Protein AF-A0A931CNX4-F1 (afdb_monomer_lite)

pLDDT: mean 87.3, std 10.04, range [37.25, 98.75]

Foldseek 3Di:
DQKAAEDALVVAADPLLVVVVVRHQAYEYEAEEDQDGGGPRCVRVAVVNVVNNRQYAYEYEYQLLRDALLNSLVSCCVRRQAADLPLRYAHYAYEQECDPPNVCDQLSPDALVSVVNRPCNNQVNNCVRHLARHAYEYEAVSCCHNNVLALPPQVGHAYEYEDEPDDLVGGDDTNPRPDHQKYQHDCVVHTMMDGPDDSVVVSQNRNDSPRDPLWEQEAEPPGPWTWTDADQATATAPDPVSVVLLCLLDPYYYDHPVSNVRGHYAYHADQWAAEPVGWIFGRAPLETATEPDVQSCQLLPNPRPPRHHYHYPSSNVSGHYFYHDDQWEAEPPRWIWGGGRQAIATEFALVLCVVVVHDRDYGYGYPVSCPPTHYDAHRYDAQAWEAAQPPRFIWGHHPQETAGEPPLLCVQAPLNVVHHYDYDHPVNVVNTHYDYHDQQWEAEQVNPWIWRHARQATETEPDDDPLVFDYHYHYPVSNVSGHHDYHDYPQAWEDEPPDPWIWGRDSLETATDDDDLLQCVVANPDHDDYHYHYVSNVVRGDYAAHQDQALAWEDEPPDPWIWGHFRRAATATEPDCVLCVQLVHDDHDYDHPRNCVRHHYDPHHAFQWEQAPNWTWHDDPLAIATEDPQAVVLVLRDYHYGDNSNCVVSVNDPDPHHYDDFFEWEDEPVDPWIWGRPPQATATEDDQVSQCVSRVNDNDHHYTYGHPVSNVPGHHDYHD

Structure (mmCIF, N/CA/C/O backbone):
data_AF-A0A931CNX4-F1
#
_entry.id   AF-A0A931CNX4-F1
#
loop_
_atom_site.group_PDB
_atom_site.id
_atom_site.type_symbol
_atom_site.label_atom_id
_atom_site.label_alt_id
_atom_site.label_comp_id
_atom_site.label_asym_id
_atom_site.label_entity_id
_atom_site.label_seq_id
_atom_site.pdbx_PDB_ins_code
_atom_site.Cartn_x
_atom_site.Cartn_y
_atom_site.Cartn_z
_atom_site.occupancy
_atom_site.B_iso_or_equiv
_atom_site.auth_seq_id
_atom_site.auth_comp_id
_atom_site.auth_asym_id
_atom_site.auth_atom_id
_atom_site.pdbx_PDB_model_num
ATOM 1 N N . MET A 1 1 ? 31.590 -15.808 -38.204 1.00 80.25 1 MET A N 1
ATOM 2 C CA . MET A 1 1 ? 32.535 -14.736 -38.578 1.00 80.25 1 MET A CA 1
ATOM 3 C C . MET A 1 1 ? 33.169 -15.108 -39.912 1.00 80.25 1 MET A C 1
ATOM 5 O O . MET A 1 1 ? 33.437 -16.293 -40.090 1.00 80.25 1 MET A O 1
ATOM 9 N N . PRO A 1 2 ? 33.328 -14.181 -40.875 1.00 88.81 2 PRO A N 1
ATOM 10 C CA . PRO A 1 2 ? 34.089 -14.440 -42.093 1.00 88.81 2 PRO A CA 1
ATOM 11 C C . PRO A 1 2 ? 35.488 -14.937 -41.739 1.00 88.81 2 PRO A C 1
ATOM 13 O O . PRO A 1 2 ? 36.139 -14.332 -40.889 1.00 88.81 2 PRO A O 1
ATOM 16 N N . MET A 1 3 ? 35.922 -16.019 -42.380 1.00 96.06 3 MET A N 1
ATOM 17 C CA . MET A 1 3 ? 37.286 -16.529 -42.255 1.00 96.06 3 MET A CA 1
ATOM 18 C C . MET A 1 3 ? 38.186 -15.863 -43.291 1.00 96.06 3 MET A C 1
ATOM 20 O O . MET A 1 3 ? 37.745 -15.545 -44.402 1.00 96.06 3 MET A O 1
ATOM 24 N N . GLY A 1 4 ? 39.444 -15.673 -42.932 1.00 97.31 4 GLY A N 1
ATOM 25 C CA . GLY A 1 4 ? 40.472 -15.137 -43.800 1.00 97.31 4 GLY A CA 1
ATOM 26 C C . GLY A 1 4 ? 41.821 -15.776 -43.538 1.00 97.31 4 GLY A C 1
ATOM 27 O O . GLY A 1 4 ? 41.977 -16.554 -42.602 1.00 97.31 4 GLY A O 1
ATOM 28 N N . ILE A 1 5 ? 42.785 -15.436 -44.378 1.00 98.06 5 ILE A N 1
ATOM 29 C CA . ILE A 1 5 ? 44.182 -15.851 -44.237 1.00 98.06 5 ILE A CA 1
ATOM 30 C C . ILE A 1 5 ? 45.084 -14.642 -44.437 1.00 98.06 5 ILE A C 1
ATOM 32 O O . ILE A 1 5 ? 44.672 -13.664 -45.062 1.00 98.06 5 ILE A O 1
ATOM 36 N N . ASP A 1 6 ? 46.307 -14.708 -43.947 1.00 98.06 6 ASP A N 1
ATOM 37 C CA . ASP A 1 6 ? 47.346 -13.776 -44.357 1.00 98.06 6 ASP A CA 1
ATOM 38 C C . ASP A 1 6 ? 48.560 -14.524 -44.901 1.00 98.06 6 ASP A C 1
ATOM 40 O O . ASP A 1 6 ? 48.819 -15.671 -44.543 1.00 98.06 6 ASP A O 1
ATOM 44 N N . VAL A 1 7 ? 49.194 -13.939 -45.917 1.00 97.62 7 VAL A N 1
ATOM 45 C CA . VAL A 1 7 ? 50.247 -14.598 -46.695 1.00 97.62 7 VAL A CA 1
ATOM 46 C C . VAL A 1 7 ? 51.373 -13.634 -47.030 1.00 97.62 7 VAL A C 1
ATOM 48 O O . VAL A 1 7 ? 51.188 -12.422 -47.157 1.00 97.62 7 VAL A O 1
ATOM 51 N N . SER A 1 8 ? 52.554 -14.200 -47.228 1.00 95.94 8 SER A N 1
ATOM 52 C CA . SER A 1 8 ? 53.784 -13.487 -47.548 1.00 95.94 8 SER A CA 1
ATOM 53 C C . SER A 1 8 ? 54.616 -14.279 -48.559 1.00 95.94 8 SER A C 1
ATOM 55 O O . SER A 1 8 ? 54.159 -15.286 -49.107 1.00 95.94 8 SER A O 1
ATOM 57 N N . GLY A 1 9 ? 55.869 -13.872 -48.778 1.00 94.06 9 GLY A N 1
ATOM 58 C CA . GLY A 1 9 ? 56.811 -14.634 -49.600 1.00 94.06 9 GLY A CA 1
ATOM 59 C C . GLY A 1 9 ? 57.041 -16.074 -49.116 1.00 94.06 9 GLY A C 1
ATOM 60 O O . GLY A 1 9 ? 57.393 -16.926 -49.926 1.00 94.06 9 GLY A O 1
ATOM 61 N N . TRP A 1 10 ? 56.769 -16.381 -47.841 1.00 92.94 10 TRP A N 1
ATOM 62 C CA . TRP A 1 10 ? 56.906 -17.732 -47.281 1.00 92.94 10 TRP A CA 1
ATOM 63 C C . TRP A 1 10 ? 55.969 -18.764 -47.915 1.00 92.94 10 TRP A C 1
ATOM 65 O O . TRP A 1 10 ? 56.317 -19.939 -47.994 1.00 92.94 10 TRP A O 1
ATOM 75 N N . GLN A 1 11 ? 54.793 -18.342 -48.381 1.00 95.38 11 GLN A N 1
ATOM 76 C CA . GLN A 1 11 ? 53.801 -19.239 -48.979 1.00 95.38 11 GLN A CA 1
ATOM 77 C C . GLN A 1 11 ? 53.980 -19.406 -50.497 1.00 95.38 11 GLN A C 1
ATOM 79 O O . GLN A 1 11 ? 53.352 -20.284 -51.088 1.00 95.38 11 GLN A O 1
ATOM 84 N N . GLY A 1 12 ? 54.812 -18.581 -51.143 1.00 96.06 12 GLY A N 1
ATOM 85 C CA . GLY A 1 12 ? 54.943 -18.555 -52.600 1.00 96.06 12 GLY A CA 1
ATOM 86 C C . GLY A 1 12 ? 53.605 -18.299 -53.312 1.00 96.06 12 GLY A C 1
ATOM 87 O O . GLY A 1 12 ? 52.761 -17.535 -52.841 1.00 96.06 12 GLY A O 1
ATOM 88 N N . ASN A 1 13 ? 53.384 -18.946 -54.460 1.00 96.12 13 ASN A N 1
ATOM 89 C CA . ASN A 1 13 ? 52.112 -18.840 -55.183 1.00 96.12 13 ASN A CA 1
ATOM 90 C C . ASN A 1 13 ? 50.976 -19.567 -54.447 1.00 96.12 13 ASN A C 1
ATOM 92 O O . ASN A 1 13 ? 51.075 -20.755 -54.146 1.00 96.12 13 ASN A O 1
ATOM 96 N N . VAL A 1 14 ? 49.845 -18.883 -54.252 1.00 97.12 14 VAL A N 1
ATOM 97 C CA . VAL A 1 14 ? 48.689 -19.422 -53.516 1.00 97.12 14 VAL A CA 1
ATOM 98 C C . VAL A 1 14 ? 47.604 -19.917 -54.475 1.00 97.12 14 VAL A C 1
ATOM 100 O O . VAL A 1 14 ? 47.209 -19.215 -55.411 1.00 97.12 14 VAL A O 1
ATOM 103 N N . ASN A 1 15 ? 47.060 -21.113 -54.222 1.00 97.06 15 ASN A N 1
ATOM 104 C CA . ASN A 1 15 ? 45.879 -21.620 -54.925 1.00 97.06 15 ASN A CA 1
ATOM 105 C C . ASN A 1 15 ? 44.595 -20.971 -54.373 1.00 97.06 15 ASN A C 1
ATOM 107 O O . ASN A 1 15 ? 43.908 -21.521 -53.510 1.00 97.06 15 ASN A O 1
ATOM 111 N N . TRP A 1 16 ? 44.269 -19.783 -54.880 1.00 97.75 16 TRP A N 1
ATOM 112 C CA . TRP A 1 16 ? 43.148 -18.978 -54.391 1.00 97.75 16 TRP A CA 1
ATOM 113 C C . TRP A 1 16 ? 41.772 -19.609 -54.603 1.00 97.75 16 TRP A C 1
ATOM 115 O O . TRP A 1 16 ? 40.889 -19.431 -53.765 1.00 97.75 16 TRP A O 1
ATOM 125 N N . ALA A 1 17 ? 41.583 -20.386 -55.672 1.00 96.69 17 ALA A N 1
ATOM 126 C CA . ALA A 1 17 ? 40.330 -21.102 -55.903 1.00 96.69 17 ALA A CA 1
ATOM 127 C C . ALA A 1 17 ? 40.076 -22.140 -54.799 1.00 96.69 17 ALA A C 1
ATOM 129 O O . ALA A 1 17 ? 38.977 -22.195 -54.245 1.00 96.69 17 ALA A O 1
ATOM 130 N N . ALA A 1 18 ? 41.109 -22.899 -54.415 1.00 96.88 18 ALA A N 1
ATOM 131 C CA . ALA A 1 18 ? 41.024 -23.827 -53.291 1.00 96.88 18 ALA A CA 1
ATOM 132 C C . ALA A 1 18 ? 40.719 -23.092 -51.975 1.00 96.88 18 ALA A C 1
ATOM 134 O O . ALA A 1 18 ? 39.805 -23.488 -51.255 1.00 96.88 18 ALA A O 1
ATOM 135 N N . GLN A 1 19 ? 41.396 -21.971 -51.699 1.00 97.19 19 GLN A N 1
ATOM 136 C CA . GLN A 1 19 ? 41.137 -21.168 -50.495 1.00 97.19 19 GLN A CA 1
ATOM 137 C C . GLN A 1 19 ? 39.696 -20.636 -50.448 1.00 97.19 19 GLN A C 1
ATOM 139 O O . GLN A 1 19 ? 39.004 -20.750 -49.433 1.00 97.19 19 GLN A O 1
ATOM 144 N N . ARG A 1 20 ? 39.187 -20.112 -51.570 1.00 95.38 20 ARG A N 1
ATOM 145 C CA . ARG A 1 20 ? 37.810 -19.610 -51.667 1.00 95.38 20 ARG A CA 1
ATOM 146 C C . ARG A 1 20 ? 36.776 -20.707 -51.408 1.00 95.38 20 ARG A C 1
ATOM 148 O O . ARG A 1 20 ? 35.768 -20.441 -50.732 1.00 95.38 20 ARG A O 1
ATOM 155 N N . ASN A 1 21 ? 37.030 -21.906 -51.934 1.00 95.38 21 ASN A N 1
ATOM 156 C CA . ASN A 1 21 ? 36.203 -23.098 -51.738 1.00 95.38 21 ASN A CA 1
ATOM 157 C C . ASN A 1 21 ? 36.249 -23.585 -50.284 1.00 95.38 21 ASN A C 1
ATOM 159 O O . ASN A 1 21 ? 35.210 -23.945 -49.738 1.00 95.38 21 ASN A O 1
ATOM 163 N N . ASN A 1 22 ? 37.399 -23.457 -49.620 1.00 94.06 22 ASN A N 1
ATOM 164 C CA . ASN A 1 22 ? 37.583 -23.770 -48.199 1.00 94.06 22 ASN A CA 1
ATOM 165 C C . ASN A 1 22 ? 36.988 -22.720 -47.242 1.00 94.06 22 ASN A C 1
ATOM 167 O O . ASN A 1 22 ? 37.183 -22.789 -46.033 1.00 94.06 22 ASN A O 1
ATOM 171 N N . GLY A 1 23 ? 36.233 -21.743 -47.753 1.00 94.50 23 GLY A N 1
ATOM 172 C CA . GLY A 1 23 ? 35.509 -20.794 -46.908 1.00 94.50 23 GLY A CA 1
ATOM 173 C C . GLY A 1 23 ? 36.230 -19.471 -46.651 1.00 94.50 23 GLY A C 1
ATOM 174 O O . GLY A 1 23 ? 35.643 -18.609 -45.999 1.00 94.50 23 GLY A O 1
ATOM 175 N N . VAL A 1 24 ? 37.420 -19.246 -47.221 1.00 97.38 24 VAL A N 1
ATOM 176 C CA . VAL A 1 24 ? 38.130 -17.959 -47.124 1.00 97.38 24 VAL A CA 1
ATOM 177 C C . VAL A 1 24 ? 37.318 -16.855 -47.807 1.00 97.38 24 VAL A C 1
ATOM 179 O O . VAL A 1 24 ? 36.762 -17.032 -48.898 1.00 97.38 24 VAL A O 1
ATOM 182 N N . ARG A 1 25 ? 37.182 -15.715 -47.129 1.00 96.81 25 ARG A N 1
ATOM 183 C CA . ARG A 1 25 ? 36.388 -14.552 -47.556 1.00 96.81 25 ARG A CA 1
ATOM 184 C C . ARG A 1 25 ? 37.180 -13.253 -47.571 1.00 96.81 25 ARG A C 1
ATOM 186 O O . ARG A 1 25 ? 36.784 -12.343 -48.301 1.00 96.81 25 ARG A O 1
ATOM 193 N N . PHE A 1 26 ? 38.285 -13.188 -46.833 1.00 98.44 26 PHE A N 1
ATOM 194 C CA . PHE A 1 26 ? 39.279 -12.134 -46.982 1.00 98.44 26 PHE A CA 1
ATOM 195 C C . PHE A 1 26 ? 40.713 -12.656 -46.929 1.00 98.44 26 PHE A C 1
ATOM 197 O O . PHE A 1 26 ? 40.949 -13.752 -46.428 1.00 98.44 26 PHE A O 1
ATOM 204 N N . ALA A 1 27 ? 41.654 -11.861 -47.431 1.00 98.31 27 ALA A N 1
ATOM 205 C CA . ALA A 1 27 ? 43.076 -12.101 -47.278 1.00 98.31 27 ALA A CA 1
ATOM 206 C C . ALA A 1 27 ? 43.865 -10.806 -47.040 1.00 98.31 27 ALA A C 1
ATOM 208 O O . ALA A 1 27 ? 43.544 -9.768 -47.625 1.00 98.31 27 ALA A O 1
ATOM 209 N N . TYR A 1 28 ? 44.914 -10.882 -46.224 1.00 98.62 28 TYR A N 1
ATOM 210 C CA . TYR A 1 28 ? 45.955 -9.856 -46.152 1.00 98.62 28 TYR A CA 1
ATOM 211 C C . TYR A 1 28 ? 47.254 -10.375 -46.772 1.00 98.62 28 TYR A C 1
ATOM 213 O O . TYR A 1 28 ? 47.650 -11.511 -46.543 1.00 98.62 28 TYR A O 1
ATOM 221 N N . VAL A 1 29 ? 47.905 -9.563 -47.602 1.00 98.44 29 VAL A N 1
ATOM 222 C CA . VAL A 1 29 ? 49.113 -9.967 -48.338 1.00 98.44 29 VAL A CA 1
ATOM 223 C C . VAL A 1 29 ? 50.272 -9.048 -47.973 1.00 98.44 29 VAL A C 1
ATOM 225 O O . VAL A 1 29 ? 50.131 -7.828 -48.067 1.00 98.44 29 VAL A O 1
ATOM 228 N N . LYS A 1 30 ? 51.429 -9.600 -47.593 1.00 98.25 30 LYS A N 1
ATOM 229 C CA . LYS A 1 30 ? 52.621 -8.789 -47.306 1.00 98.25 30 LYS A CA 1
ATOM 230 C C . LYS A 1 30 ? 53.007 -8.018 -48.555 1.00 98.25 30 LYS A C 1
ATOM 232 O O . LYS A 1 30 ? 53.294 -8.647 -49.570 1.00 98.25 30 LYS A O 1
ATOM 237 N N . ALA A 1 31 ? 53.037 -6.693 -48.484 1.00 97.56 31 ALA A N 1
ATOM 238 C CA . ALA A 1 31 ? 53.516 -5.850 -49.577 1.00 97.56 31 ALA A CA 1
ATOM 239 C C . ALA A 1 31 ? 54.992 -5.503 -49.391 1.00 97.56 31 ALA A C 1
ATOM 241 O O . ALA A 1 31 ? 55.803 -5.713 -50.293 1.00 97.56 31 ALA A O 1
ATOM 242 N N . SER A 1 32 ? 55.338 -5.007 -48.203 1.00 97.00 32 SER A N 1
ATOM 243 C CA . SER A 1 32 ? 56.666 -4.474 -47.921 1.00 97.00 32 SER A CA 1
ATOM 244 C C . SER A 1 32 ? 57.102 -4.691 -46.474 1.00 97.00 32 SER A C 1
ATOM 246 O O . SER A 1 32 ? 56.288 -4.950 -45.586 1.00 97.00 32 SER A O 1
ATOM 248 N N . GLU A 1 33 ? 58.407 -4.583 -46.253 1.00 96.00 33 GLU A N 1
ATOM 249 C CA . GLU A 1 33 ? 59.067 -4.573 -44.952 1.00 96.00 33 GLU A CA 1
ATOM 250 C C . GLU A 1 33 ? 60.136 -3.472 -44.926 1.00 96.00 33 GLU A C 1
ATOM 252 O O . GLU A 1 33 ? 60.987 -3.392 -45.820 1.00 96.00 33 GLU A O 1
ATOM 257 N N . GLY A 1 34 ? 60.084 -2.607 -43.909 1.00 93.88 34 GLY A N 1
ATOM 258 C CA . GLY A 1 34 ? 60.948 -1.431 -43.832 1.00 93.88 34 GLY A CA 1
ATOM 259 C C . GLY A 1 34 ? 60.851 -0.543 -45.081 1.00 93.88 34 GLY A C 1
ATOM 260 O O . GLY A 1 34 ? 59.768 -0.242 -45.582 1.00 93.88 34 GLY A O 1
ATOM 261 N N . THR A 1 35 ? 61.992 -0.123 -45.626 1.00 93.12 35 THR A N 1
ATOM 262 C CA . THR A 1 35 ? 62.037 0.735 -46.826 1.00 93.12 35 THR A CA 1
ATOM 263 C C . THR A 1 35 ? 62.544 0.038 -48.089 1.00 93.12 35 THR A C 1
ATOM 265 O O . THR A 1 35 ? 62.555 0.660 -49.150 1.00 93.12 35 THR A O 1
ATOM 268 N N . SER A 1 36 ? 62.972 -1.227 -48.009 1.00 89.44 36 SER A N 1
ATOM 269 C CA . SER A 1 36 ? 63.721 -1.880 -49.096 1.00 89.44 36 SER A CA 1
ATOM 270 C C . SER A 1 36 ? 63.285 -3.302 -49.445 1.00 89.44 36 SER A C 1
ATOM 272 O O . SER A 1 36 ? 63.560 -3.743 -50.559 1.00 89.44 36 SER A O 1
ATOM 274 N N . ALA A 1 37 ? 62.609 -4.024 -48.548 1.00 90.69 37 ALA A N 1
ATOM 275 C CA . ALA A 1 37 ? 62.192 -5.397 -48.808 1.00 90.69 37 ALA A CA 1
ATOM 276 C C . ALA A 1 37 ? 60.750 -5.431 -49.332 1.00 90.69 37 ALA A C 1
ATOM 278 O O . ALA A 1 37 ? 59.825 -4.973 -48.661 1.00 90.69 37 ALA A O 1
ATOM 279 N N . MET A 1 38 ? 60.564 -5.994 -50.527 1.00 95.31 38 MET A N 1
ATOM 280 C CA . MET A 1 38 ? 59.261 -6.178 -51.173 1.00 95.31 38 MET A CA 1
ATOM 281 C C . MET A 1 38 ? 58.949 -7.665 -51.315 1.00 95.31 38 MET A C 1
ATOM 283 O O . MET A 1 38 ? 59.854 -8.490 -51.413 1.00 95.31 38 MET A O 1
ATOM 287 N N . ASN A 1 39 ? 57.667 -8.019 -51.321 1.00 95.62 39 ASN A N 1
ATOM 288 C CA . ASN A 1 39 ? 57.252 -9.399 -51.553 1.00 95.62 39 ASN A CA 1
ATOM 289 C C . ASN A 1 39 ? 57.175 -9.702 -53.059 1.00 95.62 39 ASN A C 1
ATOM 291 O O . ASN A 1 39 ? 56.243 -9.259 -53.734 1.00 95.62 39 ASN A O 1
ATOM 295 N N . ASP A 1 40 ? 58.096 -10.527 -53.560 1.00 96.62 40 ASP A N 1
ATOM 296 C CA . ASP A 1 40 ? 58.151 -10.946 -54.971 1.00 96.62 40 ASP A CA 1
ATOM 297 C C . ASP A 1 40 ? 56.869 -11.657 -55.451 1.00 96.62 40 ASP A C 1
ATOM 299 O O . ASP A 1 40 ? 56.540 -11.632 -56.638 1.00 96.62 40 ASP A O 1
ATOM 303 N N . TYR A 1 41 ? 56.098 -12.253 -54.534 1.00 97.25 41 TYR A N 1
ATOM 304 C CA . TYR A 1 41 ? 54.841 -12.942 -54.838 1.00 97.25 41 TYR A CA 1
ATOM 305 C C . TYR A 1 41 ? 53.600 -12.043 -54.719 1.00 97.25 41 TYR A C 1
ATOM 307 O O . TYR A 1 41 ? 52.494 -12.496 -55.033 1.00 97.25 41 TYR A O 1
ATOM 315 N N . PHE A 1 42 ? 53.748 -10.771 -54.314 1.00 97.50 42 PHE A N 1
ATOM 316 C CA . PHE A 1 42 ? 52.622 -9.872 -54.026 1.00 97.50 42 PHE A CA 1
ATOM 317 C C . PHE A 1 42 ? 51.626 -9.791 -55.185 1.00 97.50 42 PHE A C 1
ATOM 319 O O . PHE A 1 42 ? 50.420 -9.887 -54.973 1.00 97.50 42 PHE A O 1
ATOM 326 N N . GLY A 1 43 ? 52.115 -9.679 -56.423 1.00 94.38 43 GLY A N 1
ATOM 327 C CA . GLY A 1 43 ? 51.259 -9.573 -57.605 1.00 94.38 43 GLY A CA 1
ATOM 328 C C . GLY A 1 43 ? 50.324 -10.774 -57.785 1.00 94.38 43 GLY A C 1
ATOM 329 O O . GLY A 1 43 ? 49.131 -10.583 -58.032 1.00 94.38 43 GLY A O 1
ATOM 330 N N . GLN A 1 44 ? 50.833 -12.002 -57.626 1.00 97.38 44 GLN A N 1
ATOM 331 C CA . GLN A 1 44 ? 50.021 -13.222 -57.726 1.00 97.38 44 GLN A CA 1
ATOM 332 C C . GLN A 1 44 ? 49.090 -13.364 -56.524 1.00 97.38 44 GLN A C 1
ATOM 334 O O . GLN A 1 44 ? 47.921 -13.718 -56.684 1.00 97.38 44 GLN A O 1
ATOM 339 N N . GLN A 1 45 ? 49.592 -13.074 -55.329 1.00 98.00 45 GLN A N 1
ATOM 340 C CA . GLN A 1 45 ? 48.839 -13.240 -54.096 1.00 98.00 45 GLN A CA 1
ATOM 341 C C . GLN A 1 45 ? 47.674 -12.240 -54.021 1.00 98.00 45 GLN A C 1
ATOM 343 O O . GLN A 1 45 ? 46.519 -12.625 -53.847 1.00 98.00 45 GLN A O 1
ATOM 348 N N . TYR A 1 46 ? 47.942 -10.958 -54.253 1.00 97.06 46 TYR A N 1
ATOM 349 C CA . TYR A 1 46 ? 46.949 -9.894 -54.149 1.00 97.06 46 TYR A CA 1
ATOM 350 C C . TYR A 1 46 ? 45.885 -9.971 -55.255 1.00 97.06 46 TYR A C 1
ATOM 352 O O . TYR A 1 46 ? 44.680 -9.956 -54.980 1.00 97.06 46 TYR A O 1
ATOM 360 N N . ASN A 1 47 ? 46.306 -10.111 -56.518 1.00 94.12 47 ASN A N 1
ATOM 361 C CA . ASN A 1 47 ? 45.369 -10.158 -57.644 1.00 94.12 47 ASN A CA 1
ATOM 362 C C . ASN A 1 47 ? 44.670 -11.516 -57.766 1.00 94.12 47 ASN A C 1
ATOM 364 O O . ASN A 1 47 ? 43.498 -11.570 -58.141 1.00 94.12 47 ASN A O 1
ATOM 368 N N . GLY A 1 48 ? 45.352 -12.609 -57.416 1.00 93.50 48 GLY A N 1
ATOM 369 C CA . GLY A 1 48 ? 44.769 -13.948 -57.432 1.00 93.50 48 GLY A CA 1
ATOM 370 C C . GLY A 1 48 ? 43.622 -14.098 -56.431 1.00 93.50 48 GLY A C 1
ATOM 371 O O . GLY A 1 48 ? 42.587 -14.667 -56.781 1.00 93.50 48 GLY A O 1
ATOM 372 N N . ALA A 1 49 ? 43.745 -13.512 -55.234 1.00 96.00 49 ALA A N 1
ATOM 373 C CA . ALA A 1 49 ? 42.650 -13.445 -54.264 1.00 96.00 49 ALA A CA 1
ATOM 374 C C . ALA A 1 49 ? 41.447 -12.666 -54.828 1.00 96.00 49 ALA A C 1
ATOM 376 O O . ALA A 1 49 ? 40.302 -13.128 -54.776 1.00 96.00 49 ALA A O 1
ATOM 377 N N . ALA A 1 50 ? 41.712 -11.504 -55.435 1.00 92.06 50 ALA A N 1
ATOM 378 C CA . ALA A 1 50 ? 40.685 -10.661 -56.040 1.00 92.06 50 ALA A CA 1
ATOM 379 C C . ALA A 1 50 ? 39.917 -11.381 -57.165 1.00 92.06 50 ALA A C 1
ATOM 381 O O . ALA A 1 50 ? 38.692 -11.269 -57.244 1.00 92.06 50 ALA A O 1
ATOM 382 N N . ALA A 1 51 ? 40.624 -12.144 -58.006 1.00 92.75 51 ALA A N 1
ATOM 383 C CA . ALA A 1 51 ? 40.066 -12.849 -59.161 1.00 92.75 51 ALA A CA 1
ATOM 384 C C . ALA A 1 51 ? 39.013 -13.906 -58.785 1.00 92.75 51 ALA A C 1
ATOM 386 O O . ALA A 1 51 ? 38.101 -14.172 -59.564 1.00 92.75 51 ALA A O 1
ATOM 387 N N . VAL A 1 52 ? 39.095 -14.470 -57.576 1.00 95.81 52 VAL A N 1
ATOM 388 C CA . VAL A 1 52 ? 38.118 -15.441 -57.045 1.00 95.81 52 VAL A CA 1
ATOM 389 C C . VAL A 1 52 ? 37.127 -14.813 -56.052 1.00 95.81 52 VAL A C 1
ATOM 391 O O . VAL A 1 52 ? 36.407 -15.515 -55.338 1.00 95.81 52 VAL A O 1
ATOM 394 N N . GLY A 1 53 ? 37.074 -13.478 -55.987 1.00 90.31 53 GLY A N 1
ATOM 395 C CA . GLY A 1 53 ? 36.124 -12.739 -55.154 1.00 90.31 53 GLY A CA 1
ATOM 396 C C . GLY A 1 53 ? 36.422 -12.785 -53.652 1.00 90.31 53 GLY A C 1
ATOM 397 O O . GLY A 1 53 ? 35.492 -12.687 -52.848 1.00 90.31 53 GLY A O 1
ATOM 398 N N . ILE A 1 54 ? 37.687 -12.964 -53.259 1.00 97.19 54 ILE A N 1
ATOM 399 C CA . ILE A 1 54 ? 38.148 -12.767 -51.877 1.00 97.19 54 ILE A CA 1
ATOM 400 C C . ILE A 1 54 ? 38.454 -11.274 -51.684 1.00 97.19 54 ILE A C 1
ATOM 402 O O . ILE A 1 54 ? 39.130 -10.661 -52.512 1.00 97.19 54 ILE A O 1
ATOM 406 N N . LEU A 1 55 ? 37.943 -10.679 -50.599 1.00 95.50 55 LEU A N 1
ATOM 407 C CA . LEU A 1 55 ? 38.288 -9.302 -50.224 1.00 95.50 55 LEU A CA 1
ATOM 408 C C . LEU A 1 55 ? 39.760 -9.256 -49.819 1.00 95.50 55 LEU A C 1
ATOM 410 O O . LEU A 1 55 ? 40.210 -10.115 -49.073 1.00 95.50 55 LEU A O 1
ATOM 414 N N . ARG A 1 56 ? 40.523 -8.277 -50.289 1.00 97.31 56 ARG A N 1
ATOM 415 C CA . ARG A 1 56 ? 41.978 -8.277 -50.102 1.00 97.31 56 ARG A CA 1
ATOM 416 C C . ARG A 1 56 ? 42.489 -6.943 -49.607 1.00 97.31 56 ARG A C 1
ATOM 418 O O . ARG A 1 56 ? 42.018 -5.904 -50.062 1.00 97.31 56 ARG A O 1
ATOM 425 N N . GLY A 1 57 ? 43.456 -6.987 -48.707 1.00 97.62 57 GLY A N 1
ATOM 426 C CA . GLY A 1 57 ? 44.274 -5.847 -48.321 1.00 97.62 57 GLY A CA 1
ATOM 427 C C . GLY A 1 57 ? 45.743 -6.233 -48.304 1.00 97.62 57 GLY A C 1
ATOM 428 O O . GLY A 1 57 ? 46.099 -7.398 -48.484 1.00 97.62 57 GLY A O 1
ATOM 429 N N . ALA A 1 58 ? 46.600 -5.246 -48.093 1.00 98.38 58 ALA A N 1
ATOM 430 C CA . ALA A 1 58 ? 48.029 -5.464 -47.947 1.00 98.38 58 ALA A CA 1
ATOM 431 C C . ALA A 1 58 ? 48.476 -5.169 -46.513 1.00 98.38 58 ALA A C 1
ATOM 433 O O . ALA A 1 58 ? 47.806 -4.414 -45.805 1.00 98.38 58 ALA A O 1
ATOM 434 N N . TYR A 1 59 ? 49.604 -5.733 -46.092 1.00 98.62 59 TYR A N 1
ATOM 435 C CA . TYR A 1 59 ? 50.241 -5.372 -44.828 1.00 98.62 59 TYR A CA 1
ATOM 436 C C . TYR A 1 59 ? 51.708 -4.988 -45.008 1.00 98.62 59 TYR A C 1
ATOM 438 O O . TYR A 1 59 ? 52.373 -5.413 -45.960 1.00 98.62 59 TYR A O 1
ATOM 446 N N . HIS A 1 60 ? 52.179 -4.157 -44.084 1.00 98.50 60 HIS A N 1
ATOM 447 C CA . HIS A 1 60 ? 53.544 -3.674 -43.988 1.00 98.50 60 HIS A CA 1
ATOM 448 C C . HIS A 1 60 ? 54.194 -4.172 -42.703 1.00 98.50 60 HIS A C 1
ATOM 450 O O . HIS A 1 60 ? 53.719 -3.811 -41.629 1.00 98.50 60 HIS A O 1
ATOM 456 N N . TYR A 1 61 ? 55.281 -4.934 -42.811 1.00 97.00 61 TYR A N 1
ATOM 457 C CA . TYR A 1 61 ? 56.062 -5.349 -41.644 1.00 97.00 61 TYR A CA 1
ATOM 458 C C . TYR A 1 61 ? 56.996 -4.213 -41.218 1.00 97.00 61 TYR A C 1
ATOM 460 O O . TYR A 1 61 ? 57.935 -3.862 -41.939 1.00 97.00 61 TYR A O 1
ATOM 468 N N . ALA A 1 62 ? 56.720 -3.626 -40.059 1.00 96.50 62 ALA A N 1
ATOM 469 C CA . ALA A 1 62 ? 57.400 -2.430 -39.589 1.00 96.50 62 ALA A CA 1
ATOM 470 C C . ALA A 1 62 ? 58.873 -2.690 -39.253 1.00 96.50 62 ALA A C 1
ATOM 472 O O . ALA A 1 62 ? 59.208 -3.670 -38.587 1.00 96.50 62 ALA A O 1
ATOM 473 N N . ARG A 1 63 ? 59.749 -1.740 -39.601 1.00 94.69 63 ARG A N 1
ATOM 474 C CA . ARG A 1 63 ? 61.146 -1.697 -39.134 1.00 94.69 63 ARG A CA 1
ATOM 475 C C . ARG A 1 63 ? 61.477 -0.355 -38.479 1.00 94.69 63 ARG A C 1
ATOM 477 O O . ARG A 1 63 ? 62.289 0.421 -38.991 1.00 94.69 63 ARG A O 1
ATOM 484 N N . PRO A 1 64 ? 60.911 -0.076 -37.284 1.00 95.00 64 PRO A N 1
ATOM 485 C CA . PRO A 1 64 ? 61.119 1.195 -36.600 1.00 95.00 64 PRO A CA 1
ATOM 486 C C . PRO A 1 64 ? 62.597 1.510 -36.321 1.00 95.00 64 PRO A C 1
ATOM 488 O O . PRO A 1 64 ? 62.962 2.677 -36.170 1.00 95.00 64 PRO A O 1
ATOM 491 N N . ASP A 1 65 ? 63.452 0.491 -36.226 1.00 91.94 65 ASP A N 1
ATOM 492 C CA . ASP A 1 65 ? 64.906 0.603 -36.084 1.00 91.94 65 ASP A CA 1
ATOM 493 C C . ASP A 1 65 ? 65.603 1.226 -37.307 1.00 91.94 65 ASP A C 1
ATOM 495 O O . ASP A 1 65 ? 66.680 1.799 -37.154 1.00 91.94 65 ASP A O 1
ATOM 499 N N . LEU A 1 66 ? 64.999 1.159 -38.497 1.00 91.75 66 LEU A N 1
ATOM 500 C CA . LEU A 1 66 ? 65.646 1.521 -39.761 1.00 91.75 66 LEU A CA 1
ATOM 501 C C . LEU A 1 66 ? 65.220 2.882 -40.321 1.00 91.75 66 LEU A C 1
ATOM 503 O O . LEU A 1 66 ? 66.018 3.538 -40.991 1.00 91.75 66 LEU A O 1
ATOM 507 N N . SER A 1 67 ? 63.979 3.321 -40.095 1.00 95.25 67 SER A N 1
ATOM 508 C CA . SER A 1 67 ? 63.480 4.572 -40.683 1.00 95.25 67 SER A CA 1
ATOM 509 C C . SER A 1 67 ? 62.318 5.197 -39.897 1.00 95.25 67 SER A C 1
ATOM 511 O O . SER A 1 67 ? 61.946 4.702 -38.834 1.00 95.25 67 SER A O 1
ATOM 513 N N . SER A 1 68 ? 61.767 6.330 -40.355 1.00 98.06 68 SER A N 1
ATOM 514 C CA . SER A 1 68 ? 60.590 6.953 -39.728 1.00 98.06 68 SER A CA 1
ATOM 515 C C . SER A 1 68 ? 59.282 6.296 -40.172 1.00 98.06 68 SER A C 1
ATOM 517 O O . SER A 1 68 ? 59.189 5.761 -41.279 1.00 98.06 68 SER A O 1
ATOM 519 N N . GLY A 1 69 ? 58.237 6.414 -39.348 1.00 98.31 69 GLY A N 1
ATOM 520 C CA . GLY A 1 69 ? 56.921 5.856 -39.656 1.00 98.31 69 GLY A CA 1
ATOM 521 C C . GLY A 1 69 ? 56.355 6.418 -40.959 1.00 98.31 69 GLY A C 1
ATOM 522 O O . GLY A 1 69 ? 55.832 5.672 -41.782 1.00 98.31 69 GLY A O 1
ATOM 523 N N . ALA A 1 70 ? 56.538 7.714 -41.215 1.00 98.00 70 ALA A N 1
ATOM 524 C CA . ALA A 1 70 ? 56.126 8.332 -42.469 1.00 98.00 70 ALA A CA 1
ATOM 525 C C . ALA A 1 70 ? 56.866 7.777 -43.701 1.00 98.00 70 ALA A C 1
ATOM 527 O O . ALA A 1 70 ? 56.286 7.701 -44.786 1.00 98.00 70 ALA A O 1
ATOM 528 N N . SER A 1 71 ? 58.148 7.413 -43.564 1.00 97.81 71 SER A N 1
ATOM 529 C CA . SER A 1 71 ? 58.933 6.829 -44.660 1.00 97.81 71 SER A CA 1
ATOM 530 C C . SER A 1 71 ? 58.417 5.439 -45.031 1.00 97.81 71 SER A C 1
ATOM 532 O O . SER A 1 71 ? 58.220 5.139 -46.212 1.00 97.81 71 SER A O 1
ATOM 534 N N . GLU A 1 72 ? 58.127 4.614 -44.029 1.00 98.38 72 GLU A N 1
ATOM 535 C CA . GLU A 1 72 ? 57.561 3.278 -44.237 1.00 98.38 72 GLU A CA 1
ATOM 536 C C . GLU A 1 72 ? 56.122 3.338 -44.738 1.00 98.38 72 GLU A C 1
ATOM 538 O O . GLU A 1 72 ? 55.780 2.620 -45.672 1.00 98.38 72 GLU A O 1
ATOM 543 N N . ALA A 1 73 ? 55.300 4.267 -44.242 1.00 98.38 73 ALA A N 1
ATOM 544 C CA . ALA A 1 73 ? 53.942 4.467 -44.746 1.00 98.38 73 ALA A CA 1
ATOM 545 C C . ALA A 1 73 ? 53.922 4.855 -46.235 1.00 98.38 73 ALA A C 1
ATOM 547 O O . ALA A 1 73 ? 53.101 4.341 -46.995 1.00 98.38 73 ALA A O 1
ATOM 548 N N . ARG A 1 74 ? 54.847 5.724 -46.675 1.00 96.88 74 ARG A N 1
ATOM 549 C CA . ARG A 1 74 ? 55.023 6.067 -48.100 1.00 96.88 74 ARG A CA 1
ATOM 550 C C . ARG A 1 74 ? 55.488 4.869 -48.921 1.00 96.88 74 ARG A C 1
ATOM 552 O O . ARG A 1 74 ? 54.939 4.618 -49.990 1.00 96.88 74 ARG A O 1
ATOM 559 N N . THR A 1 75 ? 56.470 4.126 -48.415 1.00 95.25 75 THR A N 1
ATOM 560 C CA . THR A 1 75 ? 56.976 2.913 -49.074 1.00 95.25 75 THR A CA 1
ATOM 561 C C . THR A 1 75 ? 55.856 1.894 -49.249 1.00 95.25 75 THR A C 1
ATOM 563 O O . THR A 1 75 ? 55.646 1.380 -50.346 1.00 95.25 75 THR A O 1
ATOM 566 N N . PHE A 1 76 ? 55.090 1.648 -48.189 1.00 98.31 76 PHE A N 1
ATOM 567 C CA . PHE A 1 76 ? 53.953 0.747 -48.190 1.00 98.31 76 PHE A CA 1
ATOM 568 C C . PHE A 1 76 ? 52.876 1.178 -49.184 1.00 98.31 76 PHE A C 1
ATOM 570 O O . PHE A 1 76 ? 52.520 0.387 -50.055 1.00 98.31 76 PHE A O 1
ATOM 577 N N . ALA A 1 77 ? 52.412 2.429 -49.122 1.00 94.44 77 ALA A N 1
ATOM 578 C CA . ALA A 1 77 ? 51.399 2.939 -50.045 1.00 94.44 77 ALA A CA 1
ATOM 579 C C . ALA A 1 77 ? 51.825 2.793 -51.520 1.00 94.44 77 ALA A C 1
ATOM 581 O O . ALA A 1 77 ? 51.015 2.386 -52.351 1.00 94.44 77 ALA A O 1
ATOM 582 N N . ASN A 1 78 ? 53.105 3.038 -51.826 1.00 91.81 78 ASN A N 1
ATOM 583 C CA . ASN A 1 78 ? 53.659 2.923 -53.180 1.00 91.81 78 ASN A CA 1
ATOM 584 C C . ASN A 1 78 ? 53.893 1.477 -53.647 1.00 91.81 78 ASN A C 1
ATOM 586 O O . ASN A 1 78 ? 54.029 1.247 -54.845 1.00 91.81 78 ASN A O 1
ATOM 590 N N . SER A 1 79 ? 53.933 0.509 -52.730 1.00 88.44 79 SER A N 1
ATOM 591 C CA . SER A 1 79 ? 54.332 -0.879 -53.022 1.00 88.44 79 SER A CA 1
ATOM 592 C C . SER A 1 79 ? 53.181 -1.877 -52.884 1.00 88.44 79 SER A C 1
ATOM 594 O O . SER A 1 79 ? 53.403 -3.057 -52.645 1.00 88.44 79 SER A O 1
ATOM 596 N N . GLY A 1 80 ? 51.938 -1.404 -53.020 1.00 87.88 80 GLY A N 1
ATOM 597 C CA . GLY A 1 80 ? 50.730 -2.237 -52.954 1.00 87.88 80 GLY A CA 1
ATOM 598 C C . GLY A 1 80 ? 49.852 -2.008 -51.722 1.00 87.88 80 GLY A C 1
ATOM 599 O O . GLY A 1 80 ? 48.753 -2.549 -51.650 1.00 87.88 80 GLY A O 1
ATOM 600 N N . GLY A 1 81 ? 50.292 -1.164 -50.786 1.00 92.94 81 GLY A N 1
ATOM 601 C CA . GLY A 1 81 ? 49.525 -0.720 -49.619 1.00 92.94 81 GLY A CA 1
ATOM 602 C C . GLY A 1 81 ? 48.458 0.332 -49.904 1.00 92.94 81 GLY A C 1
ATOM 603 O O . GLY A 1 81 ? 47.797 0.784 -48.977 1.00 92.94 81 GLY A O 1
ATOM 604 N N . GLY A 1 82 ? 48.292 0.759 -51.156 1.00 87.94 82 GLY A N 1
ATOM 605 C CA . GLY A 1 82 ? 47.219 1.668 -51.542 1.00 87.94 82 GLY A CA 1
ATOM 606 C C . GLY A 1 82 ? 45.829 1.095 -51.244 1.00 87.94 82 GLY A C 1
ATOM 607 O O . GLY A 1 82 ? 45.627 -0.117 -51.158 1.00 87.94 82 GLY A O 1
ATOM 608 N N . TRP A 1 83 ? 44.847 1.984 -51.118 1.00 89.75 83 TRP A N 1
ATOM 609 C CA . TRP A 1 83 ? 43.453 1.606 -50.921 1.00 89.75 83 TRP A CA 1
ATOM 610 C C . TRP A 1 83 ? 42.565 2.213 -52.009 1.00 89.75 83 TRP A C 1
ATOM 612 O O . TRP A 1 83 ? 42.763 3.358 -52.411 1.00 89.75 83 TRP A O 1
ATOM 622 N N . ALA A 1 84 ? 41.566 1.450 -52.456 1.00 78.44 84 ALA A N 1
ATOM 623 C CA . ALA A 1 84 ? 40.557 1.897 -53.406 1.00 78.44 84 ALA A CA 1
ATOM 624 C C . ALA A 1 84 ? 39.146 1.589 -52.889 1.00 78.44 84 ALA A C 1
ATOM 626 O O . ALA A 1 84 ? 38.890 0.509 -52.360 1.00 78.44 84 ALA A O 1
ATOM 627 N N . ALA A 1 85 ? 38.208 2.513 -53.112 1.00 72.69 85 ALA A N 1
ATOM 628 C CA . ALA A 1 85 ? 36.788 2.380 -52.770 1.00 72.69 85 ALA A CA 1
ATOM 629 C C . ALA A 1 85 ? 36.026 1.436 -53.726 1.00 72.69 85 ALA A C 1
ATOM 631 O O . ALA A 1 85 ? 34.944 1.750 -54.209 1.00 72.69 85 ALA A O 1
ATOM 632 N N . ASP A 1 86 ? 36.604 0.282 -54.051 1.00 72.12 86 ASP A N 1
ATOM 633 C CA . ASP A 1 86 ? 36.087 -0.670 -55.045 1.00 72.12 86 ASP A CA 1
ATOM 634 C C . ASP A 1 86 ? 35.179 -1.755 -54.432 1.00 72.12 86 ASP A C 1
ATOM 636 O O . ASP A 1 86 ? 34.791 -2.715 -55.102 1.00 72.12 86 ASP A O 1
ATOM 640 N N . GLY A 1 87 ? 34.874 -1.639 -53.133 1.00 71.75 87 GLY A N 1
ATOM 641 C CA . GLY A 1 87 ? 34.116 -2.632 -52.366 1.00 71.75 87 GLY A CA 1
ATOM 642 C C . GLY A 1 87 ? 34.845 -3.966 -52.182 1.00 71.75 87 GLY A C 1
ATOM 643 O O . GLY A 1 87 ? 34.237 -4.939 -51.732 1.00 71.75 87 GLY A O 1
ATOM 644 N N . ARG A 1 88 ? 36.129 -4.033 -52.555 1.00 80.19 88 ARG A N 1
ATOM 645 C CA . ARG A 1 88 ? 36.956 -5.245 -52.530 1.00 80.19 88 ARG A CA 1
ATOM 646 C C . ARG A 1 88 ? 38.281 -5.046 -51.791 1.00 80.19 88 ARG A C 1
ATOM 648 O O . ARG A 1 88 ? 38.898 -6.041 -51.400 1.00 80.19 88 ARG A O 1
ATOM 655 N N . THR A 1 89 ? 38.706 -3.796 -51.584 1.00 87.75 89 THR A N 1
ATOM 656 C CA . THR A 1 89 ? 39.989 -3.417 -50.970 1.00 87.75 89 THR A CA 1
ATOM 657 C C . THR A 1 89 ? 39.849 -3.145 -49.488 1.00 87.75 89 THR A C 1
ATOM 659 O O . THR A 1 89 ? 39.168 -2.212 -49.079 1.00 87.75 89 THR A O 1
ATOM 662 N N . LEU A 1 90 ? 40.514 -3.942 -48.661 1.00 95.50 90 LEU A N 1
ATOM 663 C CA . LEU A 1 90 ? 40.618 -3.675 -47.230 1.00 95.50 90 LEU A CA 1
ATOM 664 C C . LEU A 1 90 ? 41.674 -2.586 -46.973 1.00 95.50 90 LEU A C 1
ATOM 666 O O . LEU A 1 90 ? 42.638 -2.495 -47.737 1.00 95.50 90 LEU A O 1
ATOM 670 N N . PRO A 1 91 ? 41.531 -1.765 -45.914 1.00 94.88 91 PRO A N 1
ATOM 671 C CA . PRO A 1 91 ? 42.586 -0.854 -45.472 1.00 94.88 91 PRO A CA 1
ATOM 672 C C . PRO A 1 91 ? 43.897 -1.594 -45.248 1.00 94.88 91 PRO A C 1
ATOM 674 O O . PRO A 1 91 ? 43.888 -2.714 -44.738 1.00 94.88 91 PRO A O 1
ATOM 677 N N . GLY A 1 92 ? 45.010 -0.956 -45.585 1.00 97.62 92 GLY A N 1
ATOM 678 C CA . GLY A 1 92 ? 46.334 -1.469 -45.292 1.00 97.62 92 GLY A CA 1
ATOM 679 C C . GLY A 1 92 ? 46.574 -1.653 -43.794 1.00 97.62 92 GLY A C 1
ATOM 680 O O . GLY A 1 92 ? 45.981 -0.964 -42.956 1.00 97.62 92 GLY A O 1
ATOM 681 N N . VAL A 1 93 ? 47.444 -2.605 -43.474 1.00 98.75 93 VAL A N 1
ATOM 682 C CA . VAL A 1 93 ? 47.802 -2.965 -42.099 1.00 98.75 93 VAL A CA 1
ATOM 683 C C . VAL A 1 93 ? 49.229 -2.538 -41.806 1.00 98.75 93 VAL A C 1
ATOM 685 O O . VAL A 1 93 ? 50.135 -2.803 -42.594 1.00 98.75 93 VAL A O 1
ATOM 688 N N . LEU A 1 94 ? 49.420 -1.917 -40.649 1.00 98.62 94 LEU A N 1
ATOM 689 C CA . LEU A 1 94 ? 50.709 -1.824 -39.989 1.00 98.62 94 LEU A CA 1
ATOM 690 C C . LEU A 1 94 ? 50.897 -3.075 -39.129 1.00 98.62 94 LEU A C 1
ATOM 692 O O . LEU A 1 94 ? 50.240 -3.209 -38.098 1.00 98.62 94 LEU A O 1
ATOM 696 N N . ASP A 1 95 ? 51.772 -3.972 -39.560 1.00 98.19 95 ASP A N 1
ATOM 697 C CA . ASP A 1 95 ? 52.234 -5.099 -38.762 1.00 98.19 95 ASP A CA 1
ATOM 698 C C . ASP A 1 95 ? 53.391 -4.614 -37.878 1.00 98.19 95 ASP A C 1
ATOM 700 O O . ASP A 1 95 ? 54.486 -4.310 -38.359 1.00 98.19 95 ASP A O 1
ATOM 704 N N . LEU A 1 96 ? 53.093 -4.438 -36.588 1.00 96.31 96 LEU A N 1
ATOM 705 C CA . LEU A 1 96 ? 54.031 -3.966 -35.580 1.00 96.31 96 LEU A CA 1
ATOM 706 C C . LEU A 1 96 ? 54.081 -4.968 -34.423 1.00 96.31 96 LEU A C 1
ATOM 708 O O . LEU A 1 96 ? 53.314 -4.897 -33.455 1.00 96.31 96 LEU A O 1
ATOM 712 N N . GLU A 1 97 ? 55.029 -5.889 -34.532 1.00 91.94 97 GLU A N 1
ATOM 713 C CA . GLU A 1 97 ? 55.269 -6.959 -33.567 1.00 91.94 97 GLU A CA 1
ATOM 714 C C . GLU A 1 97 ? 56.759 -7.098 -33.208 1.00 91.94 97 GLU A C 1
ATOM 716 O O . GLU A 1 97 ? 57.582 -6.247 -33.549 1.00 91.94 97 GLU A O 1
ATOM 721 N N . ALA A 1 98 ? 57.120 -8.154 -32.473 1.00 81.56 98 ALA A N 1
ATOM 722 C CA . ALA A 1 98 ? 58.503 -8.408 -32.085 1.00 81.56 98 ALA A CA 1
ATOM 723 C C . ALA A 1 98 ? 59.368 -8.733 -33.319 1.00 81.56 98 ALA A C 1
ATOM 725 O O . ALA A 1 98 ? 59.118 -9.709 -34.017 1.00 81.56 98 ALA A O 1
ATOM 726 N N . GLY A 1 99 ? 60.409 -7.933 -33.561 1.00 65.88 99 GLY A N 1
ATOM 727 C CA . GLY A 1 99 ? 61.232 -8.048 -34.767 1.00 65.88 99 GLY A CA 1
ATOM 728 C C . GLY A 1 99 ? 61.955 -9.392 -34.928 1.00 65.88 99 GLY A C 1
ATOM 729 O O . GLY A 1 99 ? 62.485 -9.961 -33.966 1.00 65.88 99 GLY A O 1
ATOM 730 N N . THR A 1 100 ? 62.055 -9.855 -36.177 1.00 60.84 100 THR A N 1
ATOM 731 C CA . THR A 1 100 ? 62.928 -10.964 -36.599 1.00 60.84 100 THR A CA 1
ATOM 732 C C . THR A 1 100 ? 63.976 -10.504 -37.629 1.00 60.84 100 THR A C 1
ATOM 734 O O . THR A 1 100 ? 63.592 -9.840 -38.589 1.00 60.84 100 THR A O 1
ATOM 737 N N . PRO A 1 101 ? 65.273 -10.879 -37.508 1.00 53.94 101 PRO A N 1
ATOM 738 C CA . PRO A 1 101 ? 65.873 -11.658 -36.425 1.00 53.94 101 PRO A CA 1
ATOM 739 C C . PRO A 1 101 ? 65.889 -10.879 -35.105 1.00 53.94 101 PRO A C 1
ATOM 741 O O . PRO A 1 101 ? 65.898 -9.651 -35.089 1.00 53.94 101 PRO A O 1
ATOM 744 N N . ARG A 1 102 ? 65.949 -11.602 -33.979 1.00 55.31 102 ARG A N 1
ATOM 745 C CA . ARG A 1 102 ? 65.946 -11.042 -32.607 1.00 55.31 102 ARG A CA 1
ATOM 746 C C . ARG A 1 102 ? 67.113 -10.073 -32.303 1.00 55.31 102 ARG A C 1
ATOM 748 O O . ARG A 1 102 ? 67.273 -9.643 -31.166 1.00 55.31 102 ARG A O 1
ATOM 755 N N . THR A 1 103 ? 67.943 -9.742 -33.293 1.00 49.69 103 THR A N 1
ATOM 756 C CA . THR A 1 103 ? 69.090 -8.833 -33.213 1.00 49.69 103 THR A CA 1
ATOM 757 C C . THR A 1 103 ? 68.711 -7.349 -33.235 1.00 49.69 103 THR A C 1
ATOM 759 O O . THR A 1 103 ? 69.564 -6.535 -32.904 1.00 49.69 103 THR A O 1
ATOM 762 N N . SER A 1 104 ? 67.463 -6.968 -33.551 1.00 58.50 104 SER A N 1
ATOM 763 C CA . SER A 1 104 ? 66.989 -5.563 -33.489 1.00 58.50 104 SER A CA 1
ATOM 764 C C . SER A 1 104 ? 66.814 -5.010 -32.058 1.00 58.50 104 SER A C 1
ATOM 766 O O . SER A 1 104 ? 66.321 -3.898 -31.875 1.00 58.50 104 SER A O 1
ATOM 768 N N . GLY A 1 105 ? 67.228 -5.764 -31.032 1.00 62.34 105 GLY A N 1
ATOM 769 C CA . GLY A 1 105 ? 67.021 -5.426 -29.623 1.00 62.34 105 GLY A CA 1
ATOM 770 C C . GLY A 1 105 ? 65.553 -5.540 -29.195 1.00 62.34 105 GLY A C 1
ATOM 771 O O . GLY A 1 105 ? 64.639 -5.619 -30.018 1.00 62.34 105 GLY A O 1
ATOM 772 N N . THR A 1 106 ? 65.303 -5.550 -27.884 1.00 76.81 106 THR A N 1
ATOM 773 C CA . THR A 1 106 ? 63.935 -5.498 -27.343 1.00 76.81 106 THR A CA 1
ATOM 774 C C . THR A 1 106 ? 63.250 -4.216 -27.836 1.00 76.81 106 THR A C 1
ATOM 776 O O . THR A 1 106 ? 63.825 -3.132 -27.730 1.00 76.81 106 THR A O 1
ATOM 779 N N . CYS A 1 107 ? 62.047 -4.330 -28.409 1.00 89.06 107 CYS A N 1
ATOM 780 C CA . CYS A 1 107 ? 61.257 -3.195 -28.907 1.00 89.06 107 CYS A CA 1
ATOM 781 C C . CYS A 1 107 ? 61.963 -2.308 -29.957 1.00 89.06 107 CYS A C 1
ATOM 783 O O . CYS A 1 107 ? 61.768 -1.091 -29.969 1.00 89.06 107 CYS A O 1
ATOM 785 N N . TYR A 1 108 ? 62.790 -2.895 -30.835 1.00 91.31 108 TYR A N 1
ATOM 786 C CA . TYR A 1 108 ? 63.537 -2.172 -31.883 1.00 91.31 108 TYR A CA 1
ATOM 787 C C . TYR A 1 108 ? 64.515 -1.114 -31.338 1.00 91.31 108 TYR A C 1
ATOM 789 O O . TYR A 1 108 ? 64.790 -0.108 -31.996 1.00 91.31 108 TYR A O 1
ATOM 797 N N . GLY A 1 109 ? 64.983 -1.285 -30.095 1.00 89.38 109 GLY A N 1
ATOM 798 C CA . GLY A 1 109 ? 65.847 -0.314 -29.418 1.00 89.38 109 GLY A CA 1
ATOM 799 C C . GLY A 1 109 ? 65.158 1.017 -29.095 1.00 89.38 109 GLY A C 1
ATOM 800 O O . GLY A 1 109 ? 65.840 2.013 -28.853 1.00 89.38 109 GLY A O 1
ATOM 801 N N . LYS A 1 110 ? 63.818 1.062 -29.106 1.00 91.06 110 LYS A N 1
ATOM 802 C CA . LYS A 1 110 ? 63.026 2.261 -28.808 1.00 91.06 110 LYS A CA 1
ATOM 803 C C . LYS A 1 110 ? 62.392 2.194 -27.427 1.00 91.06 110 LYS A C 1
ATOM 805 O O . LYS A 1 110 ? 61.996 1.134 -26.952 1.00 91.06 110 LYS A O 1
ATOM 810 N N . THR A 1 111 ? 62.216 3.360 -26.813 1.00 95.25 111 THR A N 1
ATOM 811 C CA . THR A 1 111 ? 61.341 3.494 -25.643 1.00 95.25 111 THR A CA 1
ATOM 812 C C . THR A 1 111 ? 59.862 3.446 -26.057 1.00 95.25 111 THR A C 1
ATOM 814 O O . THR A 1 111 ? 59.537 3.782 -27.203 1.00 95.25 111 THR A O 1
ATOM 817 N N . PRO A 1 112 ? 58.933 3.142 -25.129 1.00 96.00 112 PRO A N 1
ATOM 818 C CA . PRO A 1 112 ? 57.496 3.170 -25.411 1.00 96.00 112 PRO A CA 1
ATOM 819 C C . PRO A 1 112 ? 56.986 4.471 -26.034 1.00 96.00 112 PRO A C 1
ATOM 821 O O . PRO A 1 112 ? 56.176 4.453 -26.963 1.00 96.00 112 PRO A O 1
ATOM 824 N N . GLY A 1 113 ? 57.498 5.616 -25.573 1.00 97.00 113 GLY A N 1
ATOM 825 C CA . GLY A 1 113 ? 57.146 6.921 -26.131 1.00 97.00 113 GLY A CA 1
ATOM 826 C C . GLY A 1 113 ? 57.637 7.101 -27.570 1.00 97.00 113 GLY A C 1
ATOM 827 O O . GLY A 1 113 ? 56.894 7.600 -28.415 1.00 97.00 113 GLY A O 1
ATOM 828 N N . GLN A 1 114 ? 58.856 6.647 -27.875 1.00 96.94 114 GLN A N 1
ATOM 829 C CA . GLN A 1 114 ? 59.420 6.717 -29.226 1.00 96.94 114 GLN A CA 1
ATOM 830 C C . GLN A 1 114 ? 58.680 5.797 -30.199 1.00 96.94 114 GLN A C 1
ATOM 832 O O . GLN A 1 114 ? 58.387 6.208 -31.321 1.00 96.94 114 GLN A O 1
ATOM 837 N N . LEU A 1 115 ? 58.338 4.578 -29.774 1.00 96.69 115 LEU A N 1
ATOM 838 C CA . LEU A 1 115 ? 57.597 3.640 -30.613 1.00 96.69 115 LEU A CA 1
ATOM 839 C C . LEU A 1 115 ? 56.141 4.091 -30.819 1.00 96.69 115 LEU A C 1
ATOM 841 O O . LEU A 1 115 ? 55.620 4.005 -31.930 1.00 96.69 115 LEU A O 1
ATOM 845 N N . THR A 1 116 ? 55.518 4.688 -29.799 1.00 97.94 116 THR A N 1
ATOM 846 C CA . THR A 1 116 ? 54.208 5.353 -29.924 1.00 97.94 116 THR A CA 1
ATOM 847 C C . THR A 1 116 ? 54.257 6.508 -30.928 1.00 97.94 116 THR A C 1
ATOM 849 O O . THR A 1 116 ? 53.379 6.620 -31.783 1.00 97.94 116 THR A O 1
ATOM 852 N N . ALA A 1 117 ? 55.278 7.369 -30.861 1.00 97.69 117 ALA A N 1
ATOM 853 C CA . ALA A 1 117 ? 55.435 8.480 -31.800 1.00 97.69 117 ALA A CA 1
ATOM 854 C C . ALA A 1 117 ? 55.647 7.985 -33.238 1.00 97.69 117 ALA A C 1
ATOM 856 O O . ALA A 1 117 ? 54.998 8.481 -34.156 1.00 97.69 117 ALA A O 1
ATOM 857 N N . TRP A 1 118 ? 56.482 6.961 -33.420 1.00 98.44 118 TRP A N 1
ATOM 858 C CA . TRP A 1 118 ? 56.717 6.324 -34.715 1.00 98.44 118 TRP A CA 1
ATOM 859 C C . TRP A 1 118 ? 55.434 5.714 -35.301 1.00 98.44 118 TRP A C 1
ATOM 861 O O . TRP A 1 118 ? 55.102 5.945 -36.461 1.00 98.44 118 TRP A O 1
ATOM 871 N N . THR A 1 119 ? 54.656 5.011 -34.473 1.00 98.38 119 THR A N 1
ATOM 872 C CA . THR A 1 119 ? 53.372 4.403 -34.870 1.00 98.38 119 THR A CA 1
ATOM 873 C C . THR A 1 119 ? 52.363 5.470 -35.296 1.00 98.38 119 THR A C 1
ATOM 875 O O . THR A 1 119 ? 51.640 5.307 -36.280 1.00 98.38 119 THR A O 1
ATOM 878 N N . ARG A 1 120 ? 52.330 6.609 -34.594 1.00 98.25 120 ARG A N 1
ATOM 879 C CA . ARG A 1 120 ? 51.496 7.758 -34.970 1.00 98.25 120 ARG A CA 1
ATOM 880 C C . ARG A 1 120 ? 51.944 8.392 -36.284 1.00 98.25 120 ARG A C 1
ATOM 882 O O . ARG A 1 120 ? 51.096 8.726 -37.107 1.00 98.25 120 ARG A O 1
ATOM 889 N N . ASP A 1 121 ? 53.248 8.524 -36.499 1.00 98.25 121 ASP A N 1
ATOM 890 C CA . ASP A 1 121 ? 53.819 9.052 -37.743 1.00 98.25 121 ASP A CA 1
ATOM 891 C C . ASP A 1 121 ? 53.447 8.172 -38.952 1.00 98.25 121 ASP A C 1
ATOM 893 O O . ASP A 1 121 ? 52.976 8.675 -39.973 1.00 98.25 121 ASP A O 1
ATOM 897 N N . PHE A 1 122 ? 53.529 6.845 -38.800 1.00 98.62 122 PHE A N 1
ATOM 898 C CA . PHE A 1 122 ? 53.085 5.893 -39.822 1.00 98.62 122 PHE A CA 1
ATOM 899 C C . PHE A 1 122 ? 51.585 6.014 -40.100 1.00 98.62 122 PHE A C 1
ATOM 901 O O . PHE A 1 122 ? 51.171 6.258 -41.232 1.00 98.62 122 PHE A O 1
ATOM 908 N N . THR A 1 123 ? 50.757 5.849 -39.066 1.00 97.69 123 THR A N 1
ATOM 909 C CA . THR A 1 123 ? 49.294 5.761 -39.215 1.00 97.69 123 THR A CA 1
ATOM 910 C C . THR A 1 123 ? 48.683 7.061 -39.736 1.00 97.69 123 THR A C 1
ATOM 912 O O . THR A 1 123 ? 47.796 7.017 -40.588 1.00 97.69 123 THR A O 1
ATOM 915 N N . SER A 1 124 ? 49.188 8.218 -39.296 1.00 95.38 124 SER A N 1
ATOM 916 C CA . SER A 1 124 ? 48.753 9.524 -39.808 1.00 95.38 124 SER A CA 1
ATOM 917 C C . SER A 1 124 ? 49.183 9.755 -41.259 1.00 95.38 124 SER A C 1
ATOM 919 O O . SER A 1 124 ? 48.364 10.194 -42.068 1.00 95.38 124 SER A O 1
ATOM 921 N N . THR A 1 125 ? 50.418 9.393 -41.624 1.00 96.62 125 THR A N 1
ATOM 922 C CA . THR A 1 125 ? 50.897 9.490 -43.010 1.00 96.62 125 THR A CA 1
ATOM 923 C C . THR A 1 125 ? 50.105 8.566 -43.929 1.00 96.62 125 THR A C 1
ATOM 925 O O . THR A 1 125 ? 49.650 8.985 -44.990 1.00 96.62 125 THR A O 1
ATOM 928 N N . TYR A 1 126 ? 49.872 7.323 -43.511 1.00 97.12 126 TYR A N 1
ATOM 929 C CA . TYR A 1 126 ? 49.076 6.364 -44.269 1.00 97.12 126 TYR A CA 1
ATOM 930 C C . TYR A 1 126 ? 47.639 6.863 -44.490 1.00 97.12 126 TYR A C 1
ATOM 932 O O . TYR A 1 126 ? 47.126 6.800 -45.611 1.00 97.12 126 TYR A O 1
ATOM 940 N N . LYS A 1 127 ? 47.009 7.436 -43.454 1.00 93.50 127 LYS A N 1
ATOM 941 C CA . LYS A 1 127 ? 45.684 8.058 -43.568 1.00 93.50 127 LYS A CA 1
ATOM 942 C C . LYS A 1 127 ? 45.678 9.228 -44.542 1.00 93.50 127 LYS A C 1
ATOM 944 O O . LYS A 1 127 ? 44.755 9.331 -45.343 1.00 93.50 127 LYS A O 1
ATOM 949 N N . ALA A 1 128 ? 46.704 10.076 -44.508 1.00 90.19 128 ALA A N 1
ATOM 950 C CA . ALA A 1 128 ? 46.833 11.190 -45.442 1.00 90.19 128 ALA A CA 1
ATOM 951 C C . ALA A 1 128 ? 46.979 10.720 -46.902 1.00 90.19 128 ALA A C 1
ATOM 953 O O . ALA A 1 128 ? 46.436 11.355 -47.800 1.00 90.19 128 ALA A O 1
ATOM 954 N N . LEU A 1 129 ? 47.672 9.602 -47.140 1.00 84.19 129 LEU A N 1
ATOM 955 C CA . LEU A 1 129 ? 47.897 9.056 -48.484 1.00 84.19 129 LEU A CA 1
ATOM 956 C C . LEU A 1 129 ? 46.691 8.293 -49.044 1.00 84.19 129 LEU A C 1
ATOM 958 O O . LEU A 1 129 ? 46.470 8.301 -50.251 1.00 84.19 129 LEU A O 1
ATOM 962 N N . THR A 1 130 ? 45.936 7.604 -48.188 1.00 84.06 130 THR A N 1
ATOM 963 C CA . THR A 1 130 ? 44.920 6.628 -48.628 1.00 84.06 130 THR A CA 1
ATOM 964 C C . THR A 1 130 ? 43.491 6.991 -48.236 1.00 84.06 130 THR A C 1
ATOM 966 O O . THR A 1 130 ? 42.544 6.340 -48.672 1.00 84.06 130 THR A O 1
ATOM 969 N N . GLY A 1 131 ? 43.313 7.992 -47.371 1.00 82.94 131 GLY A N 1
ATOM 970 C CA . GLY A 1 131 ? 42.028 8.322 -46.755 1.00 82.94 131 GLY A CA 1
ATOM 971 C C . GLY A 1 131 ? 41.545 7.295 -45.722 1.00 82.94 131 GLY A C 1
ATOM 972 O O . GLY A 1 131 ? 40.426 7.420 -45.223 1.00 82.94 131 GLY A O 1
ATOM 973 N N . ARG A 1 132 ? 42.345 6.270 -45.389 1.00 85.06 132 ARG A N 1
ATOM 974 C CA . ARG A 1 132 ? 41.970 5.193 -44.458 1.00 85.06 132 ARG A CA 1
ATOM 975 C C . ARG A 1 132 ? 42.868 5.168 -43.228 1.00 85.06 132 ARG A C 1
ATOM 977 O O . ARG A 1 132 ? 44.085 5.255 -43.340 1.00 85.06 132 ARG A O 1
ATOM 984 N N . ASP A 1 133 ? 42.273 4.965 -42.056 1.00 92.50 133 ASP A N 1
ATOM 985 C CA . ASP A 1 133 ? 43.034 4.558 -40.876 1.00 92.50 133 ASP A CA 1
ATOM 986 C C . ASP A 1 133 ? 43.630 3.164 -41.117 1.00 92.50 133 ASP A C 1
ATOM 988 O O . ASP A 1 133 ? 42.908 2.231 -41.482 1.00 92.50 133 ASP A O 1
ATOM 992 N N . ALA A 1 134 ? 44.945 3.029 -40.934 1.00 96.25 134 ALA A N 1
ATOM 993 C CA . ALA A 1 134 ? 45.602 1.730 -41.011 1.00 96.25 134 ALA A CA 1
ATOM 994 C C . ALA A 1 134 ? 45.072 0.810 -39.903 1.00 96.25 134 ALA A C 1
ATOM 996 O O . ALA A 1 134 ? 44.893 1.250 -38.760 1.00 96.25 134 ALA A O 1
ATOM 997 N N . VAL A 1 135 ? 44.863 -0.465 -40.227 1.00 98.44 135 VAL A N 1
ATOM 998 C CA . VAL A 1 135 ? 44.678 -1.507 -39.208 1.00 98.44 135 VAL A CA 1
ATOM 999 C C . VAL A 1 135 ? 46.020 -1.717 -38.514 1.00 98.44 135 VAL A C 1
ATOM 1001 O O . VAL A 1 135 ? 47.053 -1.712 -39.175 1.00 98.44 135 VAL A O 1
ATOM 1004 N N . ILE A 1 136 ? 46.028 -1.889 -37.198 1.00 98.69 136 ILE A N 1
ATOM 1005 C CA . ILE A 1 136 ? 47.241 -2.227 -36.452 1.00 98.69 136 ILE A CA 1
ATOM 1006 C C . ILE A 1 136 ? 47.185 -3.708 -36.126 1.00 98.69 136 ILE A C 1
ATOM 1008 O O . ILE A 1 136 ? 46.305 -4.136 -35.378 1.00 98.69 136 ILE A O 1
ATOM 1012 N N . TYR A 1 137 ? 48.117 -4.467 -36.689 1.00 98.38 137 TYR A N 1
ATOM 1013 C CA . TYR A 1 137 ? 48.371 -5.839 -36.294 1.00 98.38 137 TYR A CA 1
ATOM 1014 C C . TYR A 1 137 ? 49.452 -5.878 -35.208 1.00 98.38 137 TYR A C 1
ATOM 1016 O O . TYR A 1 137 ? 50.477 -5.202 -35.322 1.00 98.38 137 TYR A O 1
ATOM 1024 N N . THR A 1 138 ? 49.196 -6.620 -34.128 1.00 97.25 138 THR A N 1
ATOM 1025 C CA . THR A 1 138 ? 50.143 -6.772 -33.015 1.00 97.25 138 THR A CA 1
ATOM 1026 C C . THR A 1 138 ? 49.782 -7.953 -32.105 1.00 97.25 138 THR A C 1
ATOM 1028 O O . THR A 1 138 ? 48.700 -8.534 -32.211 1.00 97.25 138 THR A O 1
ATOM 1031 N N . GLY A 1 139 ? 50.661 -8.270 -31.150 1.00 93.62 139 GLY A N 1
ATOM 1032 C CA . GLY A 1 139 ? 50.395 -9.189 -30.038 1.00 93.62 139 GLY A CA 1
ATOM 1033 C C . GLY A 1 139 ? 50.208 -8.449 -28.709 1.00 93.62 139 GLY A C 1
ATOM 1034 O O . GLY A 1 139 ? 50.793 -7.385 -28.496 1.00 93.62 139 GLY A O 1
ATOM 1035 N N . TYR A 1 140 ? 49.432 -9.027 -27.782 1.00 93.19 140 TYR A N 1
ATOM 1036 C CA . TYR A 1 140 ? 49.120 -8.395 -26.488 1.00 93.19 140 TYR A CA 1
ATOM 1037 C C . TYR A 1 140 ? 50.378 -7.936 -25.734 1.00 93.19 140 TYR A C 1
ATOM 1039 O O . TYR A 1 140 ? 50.498 -6.759 -25.405 1.00 93.19 140 TYR A O 1
ATOM 1047 N N . TYR A 1 141 ? 51.332 -8.844 -25.500 1.00 91.12 141 TYR A N 1
ATOM 1048 C CA . TYR A 1 141 ? 52.540 -8.541 -24.726 1.00 91.12 141 TYR A CA 1
ATOM 1049 C C . TYR A 1 141 ? 53.436 -7.517 -25.412 1.00 91.12 141 TYR A C 1
ATOM 1051 O O . TYR A 1 141 ? 53.891 -6.586 -24.762 1.00 91.12 141 TYR A O 1
ATOM 1059 N N . PHE A 1 142 ? 53.613 -7.611 -26.733 1.00 94.12 142 PHE A N 1
ATOM 1060 C CA . PHE A 1 142 ? 54.388 -6.614 -27.466 1.00 94.12 142 PHE A CA 1
ATOM 1061 C C . PHE A 1 142 ? 53.796 -5.210 -27.290 1.00 94.12 142 PHE A C 1
ATOM 1063 O O . PHE A 1 142 ? 54.524 -4.263 -27.003 1.00 94.12 142 PHE A O 1
ATOM 1070 N N . TRP A 1 143 ? 52.474 -5.062 -27.399 1.00 96.00 143 TRP A N 1
ATOM 1071 C CA . TRP A 1 143 ? 51.840 -3.759 -27.215 1.00 96.00 143 TRP A CA 1
ATOM 1072 C C . TRP A 1 143 ? 52.000 -3.218 -25.787 1.00 96.00 143 TRP A C 1
ATOM 1074 O O . TRP A 1 143 ? 52.250 -2.025 -25.591 1.00 96.00 143 TRP A O 1
ATOM 1084 N N . GLN A 1 144 ? 51.869 -4.087 -24.783 1.00 94.00 144 GLN A N 1
ATOM 1085 C CA . GLN A 1 144 ? 52.066 -3.705 -23.384 1.00 94.00 144 GLN A CA 1
ATOM 1086 C C . GLN A 1 144 ? 53.515 -3.293 -23.117 1.00 94.00 144 GLN A C 1
ATOM 1088 O O . GLN A 1 144 ? 53.758 -2.197 -22.617 1.00 94.00 144 GLN A O 1
ATOM 1093 N N . ASP A 1 145 ? 54.469 -4.125 -23.520 1.00 92.38 145 ASP A N 1
ATOM 1094 C CA . ASP A 1 145 ? 55.875 -3.968 -23.162 1.00 92.38 145 ASP A CA 1
ATOM 1095 C C . ASP A 1 145 ? 56.557 -2.882 -24.008 1.00 92.38 145 ASP A C 1
ATOM 1097 O O . ASP A 1 145 ? 57.303 -2.051 -23.488 1.00 92.38 145 ASP A O 1
ATOM 1101 N N . CYS A 1 146 ? 56.271 -2.840 -25.312 1.00 94.56 146 CYS A N 1
ATOM 1102 C CA . CYS A 1 146 ? 56.964 -1.970 -26.260 1.00 94.56 146 CYS A CA 1
ATOM 1103 C C . CYS A 1 146 ? 56.256 -0.648 -26.544 1.00 94.56 146 CYS A C 1
ATOM 1105 O O . CYS A 1 146 ? 56.916 0.298 -26.967 1.00 94.56 146 CYS A O 1
ATOM 1107 N N . LEU A 1 147 ? 54.944 -0.546 -26.312 1.00 95.75 147 LEU A N 1
ATOM 1108 C CA . LEU A 1 147 ? 54.193 0.712 -26.434 1.00 95.75 147 LEU A CA 1
ATOM 1109 C C . LEU A 1 147 ? 53.615 1.191 -25.094 1.00 95.75 147 LEU A C 1
ATOM 1111 O O . LEU A 1 147 ? 52.884 2.183 -25.052 1.00 95.75 147 LEU A O 1
ATOM 1115 N N . GLY A 1 148 ? 53.959 0.523 -23.988 1.00 94.12 148 GLY A N 1
ATOM 1116 C CA . GLY A 1 148 ? 53.545 0.918 -22.642 1.00 94.12 148 GLY A CA 1
ATOM 1117 C C . GLY A 1 148 ? 52.034 0.830 -22.433 1.00 94.12 148 GLY A C 1
ATOM 1118 O O . GLY A 1 148 ? 51.479 1.617 -21.669 1.00 94.12 148 GLY A O 1
ATOM 1119 N N . GLY A 1 149 ? 51.347 -0.042 -23.179 1.00 93.94 149 GLY A N 1
ATOM 1120 C CA . GLY A 1 149 ? 49.896 -0.207 -23.075 1.00 93.94 149 GLY A CA 1
ATOM 1121 C C . GLY A 1 149 ? 49.084 1.013 -23.525 1.00 93.94 149 GLY A C 1
ATOM 1122 O O . GLY A 1 149 ? 47.917 1.137 -23.157 1.00 93.94 149 GLY A O 1
ATOM 1123 N N . THR A 1 150 ? 49.676 1.924 -24.308 1.00 94.00 150 THR A N 1
ATOM 1124 C CA . THR A 1 150 ? 49.030 3.178 -24.725 1.00 94.00 150 THR A CA 1
ATOM 1125 C C . THR A 1 150 ? 47.660 2.959 -25.371 1.00 94.00 150 THR A C 1
ATOM 1127 O O . THR A 1 150 ? 47.497 2.092 -26.232 1.00 94.00 150 THR A O 1
ATOM 1130 N N . ALA A 1 151 ? 46.690 3.801 -24.996 1.00 93.50 151 ALA A N 1
ATOM 1131 C CA . ALA A 1 151 ? 45.346 3.830 -25.576 1.00 93.50 151 ALA A CA 1
ATOM 1132 C C . ALA A 1 151 ? 45.192 4.828 -26.737 1.00 93.50 151 ALA A C 1
ATOM 1134 O O . ALA A 1 151 ? 44.091 5.085 -27.212 1.00 93.50 151 ALA A O 1
ATOM 1135 N N . SER A 1 152 ? 46.299 5.409 -27.210 1.00 88.94 152 SER A N 1
ATOM 1136 C CA . SER A 1 152 ? 46.281 6.519 -28.178 1.00 88.94 152 SER A CA 1
ATOM 1137 C C . SER A 1 152 ? 45.670 6.184 -29.544 1.00 88.94 152 SER A C 1
ATOM 1139 O O . SER A 1 152 ? 45.407 7.101 -30.316 1.00 88.94 152 SER A O 1
ATOM 1141 N N . PHE A 1 153 ? 45.492 4.902 -29.864 1.00 91.12 153 PHE A N 1
ATOM 1142 C CA . PHE A 1 153 ? 45.089 4.437 -31.193 1.00 91.12 153 PHE A CA 1
ATOM 1143 C C . PHE A 1 153 ? 43.714 3.763 -31.203 1.00 91.12 153 PHE A C 1
ATOM 1145 O O . PHE A 1 153 ? 43.150 3.553 -32.276 1.00 91.12 153 PHE A O 1
ATOM 1152 N N . SER A 1 154 ? 43.135 3.465 -30.033 1.00 83.12 154 SER A N 1
ATOM 1153 C CA . SER A 1 154 ? 41.895 2.687 -29.936 1.00 83.12 154 SER A CA 1
ATOM 1154 C C . SER A 1 154 ? 40.656 3.394 -30.475 1.00 83.12 154 SER A C 1
ATOM 1156 O O . SER A 1 154 ? 39.690 2.735 -30.858 1.00 83.12 154 SER A O 1
ATOM 1158 N N . GLY A 1 155 ? 40.691 4.727 -30.546 1.00 76.94 155 GLY A N 1
ATOM 1159 C CA . GLY A 1 155 ? 39.621 5.539 -31.123 1.00 76.94 155 GLY A CA 1
ATOM 1160 C C . GLY A 1 155 ? 39.662 5.670 -32.650 1.00 76.94 155 GLY A C 1
ATOM 1161 O O . GLY A 1 155 ? 38.672 6.113 -33.227 1.00 76.94 155 GLY A O 1
ATOM 1162 N N . THR A 1 156 ? 40.775 5.320 -33.307 1.00 81.19 156 THR A N 1
ATOM 1163 C CA . THR A 1 156 ? 40.992 5.603 -34.741 1.00 81.19 156 THR A CA 1
ATOM 1164 C C . THR A 1 156 ? 41.420 4.390 -35.557 1.00 81.19 156 THR A C 1
ATOM 1166 O O . THR A 1 156 ? 40.930 4.205 -36.667 1.00 81.19 156 THR A O 1
ATOM 1169 N N . ASN A 1 157 ? 42.316 3.552 -35.038 1.00 93.62 157 ASN A N 1
ATOM 1170 C CA . ASN A 1 157 ? 42.925 2.458 -35.790 1.00 93.62 157 ASN A CA 1
ATOM 1171 C C . ASN A 1 157 ? 42.276 1.123 -35.407 1.00 93.62 157 ASN A C 1
ATOM 1173 O O . ASN A 1 157 ? 42.302 0.770 -34.231 1.00 93.62 157 ASN A O 1
ATOM 1177 N N . PRO A 1 158 ? 41.703 0.356 -36.349 1.00 94.94 158 PRO A N 1
ATOM 1178 C CA . PRO A 1 158 ? 41.176 -0.975 -36.054 1.00 94.94 158 PRO A CA 1
ATOM 1179 C C . PRO A 1 158 ? 42.279 -1.929 -35.572 1.00 94.94 158 PRO A C 1
ATOM 1181 O O . PRO A 1 158 ? 43.394 -1.888 -36.088 1.00 94.94 158 PRO A O 1
ATOM 1184 N N . LEU A 1 159 ? 41.963 -2.807 -34.617 1.00 97.62 159 LEU A N 1
ATOM 1185 C CA . LEU A 1 159 ? 42.910 -3.794 -34.088 1.00 97.62 159 LEU A CA 1
ATOM 1186 C C . LEU A 1 159 ? 42.815 -5.124 -34.844 1.00 97.62 159 LEU A C 1
ATOM 1188 O O . LEU A 1 159 ? 41.731 -5.703 -34.957 1.00 97.62 159 LEU A O 1
ATOM 1192 N N . TRP A 1 160 ? 43.957 -5.647 -35.268 1.00 98.19 160 TRP A N 1
ATOM 1193 C CA . TRP A 1 160 ? 44.152 -7.044 -35.624 1.00 98.19 160 TRP A CA 1
ATOM 1194 C C . TRP A 1 160 ? 45.053 -7.693 -34.566 1.00 98.19 160 TRP A C 1
ATOM 1196 O O . TRP A 1 160 ? 46.207 -7.321 -34.406 1.00 98.19 160 TRP A O 1
ATOM 1206 N N . ILE A 1 161 ? 44.508 -8.610 -33.770 1.00 96.94 161 ILE A N 1
ATOM 1207 C CA . ILE A 1 161 ? 45.243 -9.220 -32.654 1.00 96.94 161 ILE A CA 1
ATOM 1208 C C . ILE A 1 161 ? 45.753 -10.612 -33.033 1.00 96.94 161 ILE A C 1
ATOM 1210 O O . ILE A 1 161 ? 44.978 -11.431 -33.531 1.00 96.94 161 ILE A O 1
ATOM 1214 N N . ALA A 1 162 ? 47.025 -10.891 -32.756 1.00 95.31 162 ALA A N 1
ATOM 1215 C CA . ALA A 1 162 ? 47.582 -12.241 -32.776 1.00 95.31 162 ALA A CA 1
ATOM 1216 C C . ALA A 1 162 ? 47.433 -12.891 -31.393 1.00 95.31 162 ALA A C 1
ATOM 1218 O O . ALA A 1 162 ? 47.968 -12.396 -30.395 1.00 95.31 162 ALA A O 1
ATOM 1219 N N . ALA A 1 163 ? 46.670 -13.985 -31.319 1.00 92.25 163 ALA A N 1
ATOM 1220 C CA . ALA A 1 163 ? 46.458 -14.741 -30.083 1.00 92.25 163 ALA A CA 1
ATOM 1221 C C . ALA A 1 163 ? 46.137 -16.211 -30.391 1.00 92.25 163 ALA A C 1
ATOM 1223 O O . ALA A 1 163 ? 44.979 -16.567 -30.623 1.00 92.25 163 ALA A O 1
ATOM 1224 N N . TYR A 1 164 ? 47.166 -17.062 -30.394 1.00 90.69 164 TYR A N 1
ATOM 1225 C CA . TYR A 1 164 ? 47.048 -18.467 -30.793 1.00 90.69 164 TYR A CA 1
ATOM 1226 C C . TYR A 1 164 ? 46.549 -19.366 -29.665 1.00 90.69 164 TYR A C 1
ATOM 1228 O O . TYR A 1 164 ? 46.910 -19.182 -28.503 1.00 90.69 164 TYR A O 1
ATOM 1236 N N . GLY A 1 165 ? 45.708 -20.346 -30.006 1.00 76.38 165 GLY A N 1
ATOM 1237 C CA . GLY A 1 165 ? 45.173 -21.323 -29.047 1.00 76.38 165 GLY A CA 1
ATOM 1238 C C . GLY A 1 165 ? 44.193 -20.746 -28.014 1.00 76.38 165 GLY A C 1
ATOM 1239 O O . GLY A 1 165 ? 43.717 -21.475 -27.143 1.00 76.38 165 GLY A O 1
ATOM 1240 N N . ALA A 1 166 ? 43.863 -19.455 -28.102 1.00 73.19 166 ALA A N 1
ATOM 1241 C CA . ALA A 1 166 ? 42.862 -18.820 -27.259 1.00 73.19 166 ALA A CA 1
ATOM 1242 C C . ALA A 1 166 ? 41.443 -19.171 -27.735 1.00 73.19 166 ALA A C 1
ATOM 1244 O O . ALA A 1 166 ? 41.159 -19.218 -28.931 1.00 73.19 166 ALA A O 1
ATOM 1245 N N . ALA A 1 167 ? 40.513 -19.366 -26.799 1.00 72.44 167 ALA A N 1
ATOM 1246 C CA . ALA A 1 167 ? 39.092 -19.327 -27.129 1.00 72.44 167 ALA A CA 1
ATOM 1247 C C . ALA A 1 167 ? 38.681 -17.877 -27.456 1.00 72.44 167 ALA A C 1
ATOM 1249 O O . ALA A 1 167 ? 39.228 -16.938 -26.882 1.00 72.44 167 ALA A O 1
ATOM 1250 N N . ALA A 1 168 ? 37.693 -17.677 -28.337 1.00 64.56 168 ALA A N 1
ATOM 1251 C CA . ALA A 1 168 ? 37.284 -16.342 -28.804 1.00 64.56 168 ALA A CA 1
ATOM 1252 C C . ALA A 1 168 ? 36.878 -15.374 -27.672 1.00 64.56 168 ALA A C 1
ATOM 1254 O O . ALA A 1 168 ? 37.007 -14.161 -27.812 1.00 64.56 168 ALA A O 1
ATOM 1255 N N . ASN A 1 169 ? 36.392 -15.909 -26.548 1.00 71.38 169 ASN A N 1
ATOM 1256 C CA . ASN A 1 169 ? 36.026 -15.170 -25.337 1.00 71.38 169 ASN A CA 1
ATOM 1257 C C . ASN A 1 169 ? 37.204 -14.920 -24.375 1.00 71.38 169 ASN A C 1
ATOM 1259 O O . ASN A 1 169 ? 36.996 -14.332 -23.318 1.00 71.38 169 ASN A O 1
ATOM 1263 N N . ASN A 1 170 ? 38.411 -15.375 -24.716 1.00 77.75 170 ASN A N 1
ATOM 1264 C CA . ASN A 1 170 ? 39.612 -15.309 -23.884 1.00 77.75 170 ASN A CA 1
ATOM 1265 C C . ASN A 1 170 ? 40.799 -14.653 -24.616 1.00 77.75 170 ASN A C 1
ATOM 1267 O O . ASN A 1 170 ? 41.959 -14.924 -24.312 1.00 77.75 170 ASN A O 1
ATOM 1271 N N . VAL A 1 171 ? 40.514 -13.812 -25.614 1.00 85.00 171 VAL A N 1
ATOM 1272 C CA . VAL A 1 171 ? 41.528 -13.016 -26.315 1.00 85.00 171 VAL A CA 1
ATOM 1273 C C . VAL A 1 171 ? 41.775 -11.732 -25.527 1.00 85.00 171 VAL A C 1
ATOM 1275 O O . VAL A 1 171 ? 40.878 -10.902 -25.383 1.00 85.00 171 VAL A O 1
ATOM 1278 N N . TYR A 1 172 ? 42.995 -11.554 -25.021 1.00 88.38 172 TYR A N 1
ATOM 1279 C CA . TYR A 1 172 ? 43.380 -10.335 -24.314 1.00 88.38 172 TYR A CA 1
ATOM 1280 C C . TYR A 1 172 ? 43.550 -9.166 -25.289 1.00 88.38 172 TYR A C 1
ATOM 1282 O O . TYR A 1 172 ? 44.359 -9.224 -26.215 1.00 88.38 172 TYR A O 1
ATOM 1290 N N . ILE A 1 173 ? 42.800 -8.087 -25.059 1.00 92.19 173 ILE A N 1
ATOM 1291 C CA . ILE A 1 173 ? 42.801 -6.891 -25.907 1.00 92.19 173 ILE A CA 1
ATOM 1292 C C . ILE A 1 173 ? 43.720 -5.827 -25.288 1.00 92.19 173 ILE A C 1
ATOM 1294 O O . ILE A 1 173 ? 43.454 -5.384 -24.168 1.00 92.19 173 ILE A O 1
ATOM 1298 N N . PRO A 1 174 ? 44.814 -5.421 -25.960 1.00 88.62 174 PRO A N 1
ATOM 1299 C CA . PRO A 1 174 ? 45.716 -4.402 -25.434 1.00 88.62 174 PRO A CA 1
ATOM 1300 C C . PRO A 1 174 ? 45.157 -2.985 -25.660 1.00 88.62 174 PRO A C 1
ATOM 1302 O O . PRO A 1 174 ? 44.085 -2.814 -26.233 1.00 88.62 174 PRO A O 1
ATOM 1305 N N . GLY A 1 175 ? 45.875 -1.955 -25.200 1.00 85.38 175 GLY A N 1
ATOM 1306 C CA . GLY A 1 175 ? 45.750 -0.578 -25.707 1.00 85.38 175 GLY A CA 1
ATOM 1307 C C . GLY A 1 175 ? 44.365 0.074 -25.646 1.00 85.38 175 GLY A C 1
ATOM 1308 O O . GLY A 1 175 ? 44.068 0.947 -26.454 1.00 85.38 175 GLY A O 1
ATOM 1309 N N . GLY A 1 176 ? 43.489 -0.351 -24.732 1.00 83.69 176 GLY A N 1
ATOM 1310 C CA . GLY A 1 176 ? 42.160 0.243 -24.556 1.00 83.69 176 GLY A CA 1
ATOM 1311 C C . GLY A 1 176 ? 41.211 0.070 -25.748 1.00 83.69 176 GLY A C 1
ATOM 1312 O O . GLY A 1 176 ? 40.212 0.787 -25.825 1.00 83.69 176 GLY A O 1
ATOM 1313 N N . TRP A 1 177 ? 41.499 -0.842 -26.683 1.00 88.62 177 TRP A N 1
ATOM 1314 C CA . TRP A 1 177 ? 40.521 -1.224 -27.699 1.00 88.62 177 TRP A CA 1
ATOM 1315 C C . TRP A 1 177 ? 39.326 -1.916 -27.035 1.00 88.62 177 TRP A C 1
ATOM 1317 O O . TRP A 1 177 ? 39.519 -2.777 -26.178 1.00 88.62 177 TRP A O 1
ATOM 1327 N N . PRO A 1 178 ? 38.084 -1.591 -27.430 1.00 80.38 178 PRO A N 1
ATOM 1328 C CA . PRO A 1 178 ? 36.912 -2.263 -26.875 1.00 80.38 178 PRO A CA 1
ATOM 1329 C C . PRO A 1 178 ? 36.797 -3.719 -27.357 1.00 80.38 178 PRO A C 1
ATOM 1331 O O . PRO A 1 178 ? 36.190 -4.542 -26.682 1.00 80.38 178 PRO A O 1
ATOM 1334 N N . GLN A 1 179 ? 37.349 -4.026 -28.536 1.00 84.69 179 GLN A N 1
ATOM 1335 C CA . GLN A 1 179 ? 37.350 -5.346 -29.171 1.00 84.69 179 GLN A CA 1
ATOM 1336 C C . GLN A 1 179 ? 38.358 -5.383 -30.329 1.00 84.69 179 GLN A C 1
ATOM 1338 O O . GLN A 1 179 ? 38.739 -4.335 -30.857 1.00 84.69 179 GLN A O 1
ATOM 1343 N N . TYR A 1 180 ? 38.740 -6.583 -30.775 1.00 87.50 180 TYR A N 1
ATOM 1344 C CA . TYR A 1 180 ? 39.461 -6.750 -32.037 1.00 87.50 180 TYR A CA 1
ATOM 1345 C C . TYR A 1 180 ? 38.523 -6.590 -33.243 1.00 87.50 180 TYR A C 1
ATOM 1347 O O . TYR A 1 180 ? 37.331 -6.893 -33.173 1.00 87.50 180 TYR A O 1
ATOM 1355 N N . THR A 1 181 ? 39.072 -6.122 -34.362 1.00 93.56 181 THR A N 1
ATOM 1356 C CA . THR A 1 181 ? 38.427 -6.126 -35.688 1.00 93.56 181 THR A CA 1
ATOM 1357 C C . THR A 1 181 ? 38.770 -7.403 -36.448 1.00 93.56 181 THR A C 1
ATOM 1359 O O . THR A 1 181 ? 37.884 -8.041 -37.014 1.00 93.56 181 THR A O 1
ATOM 1362 N N . PHE A 1 182 ? 40.038 -7.813 -36.392 1.00 97.12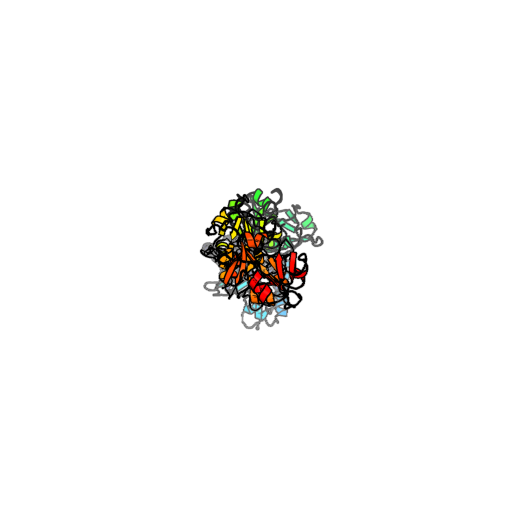 182 PHE A N 1
ATOM 1363 C CA . PHE A 1 182 ? 40.517 -9.097 -36.896 1.00 97.12 182 PHE A CA 1
ATOM 1364 C C . PHE A 1 182 ? 41.239 -9.859 -35.787 1.00 97.12 182 PHE A C 1
ATOM 1366 O O . PHE A 1 182 ? 41.849 -9.257 -34.905 1.00 97.12 182 PHE A O 1
ATOM 1373 N N . TRP A 1 183 ? 41.182 -11.182 -35.830 1.00 97.12 183 TRP A N 1
ATOM 1374 C CA . TRP A 1 183 ? 41.913 -12.043 -34.907 1.00 97.12 183 TRP A CA 1
ATOM 1375 C C . TRP A 1 183 ? 42.622 -13.138 -35.691 1.00 97.12 183 TRP A C 1
ATOM 1377 O O . TRP A 1 183 ? 41.955 -13.918 -36.371 1.00 97.12 183 TRP A O 1
ATOM 1387 N N . GLN A 1 184 ? 43.950 -13.174 -35.580 1.00 97.38 184 GLN A N 1
ATOM 1388 C CA . GLN A 1 184 ? 44.785 -14.279 -36.040 1.00 97.38 184 GLN A CA 1
ATOM 1389 C C . GLN A 1 184 ? 44.851 -15.321 -34.921 1.00 97.38 184 GLN A C 1
ATOM 1391 O O . GLN A 1 184 ? 45.411 -15.071 -33.846 1.00 97.38 184 GLN A O 1
ATOM 1396 N N . TYR A 1 185 ? 44.196 -16.459 -35.137 1.00 93.56 185 TYR A N 1
ATOM 1397 C CA . TYR A 1 185 ? 43.929 -17.438 -34.077 1.00 93.56 185 TYR A CA 1
ATOM 1398 C C . TYR A 1 185 ? 44.809 -18.686 -34.149 1.00 93.56 185 TYR A C 1
ATOM 1400 O O . TYR A 1 185 ? 44.867 -19.447 -33.181 1.00 93.56 185 TYR A O 1
ATOM 1408 N N . THR A 1 186 ? 45.487 -18.912 -35.273 1.00 90.94 186 THR A N 1
ATOM 1409 C CA . THR A 1 186 ? 46.468 -19.987 -35.435 1.00 90.94 186 THR A CA 1
ATOM 1410 C C . THR A 1 186 ? 47.412 -19.687 -36.595 1.00 90.94 186 THR A C 1
ATOM 1412 O O . THR A 1 186 ? 47.023 -18.992 -37.535 1.00 90.94 186 THR A O 1
ATOM 1415 N N . SER A 1 187 ? 48.612 -20.258 -36.522 1.00 90.31 187 SER A N 1
ATOM 1416 C CA . SER A 1 187 ? 49.580 -20.380 -37.614 1.00 90.31 187 SER A CA 1
ATOM 1417 C C . SER A 1 187 ? 49.745 -21.836 -38.095 1.00 90.31 187 SER A C 1
ATOM 1419 O O . SER A 1 187 ? 50.540 -22.124 -38.997 1.00 90.31 187 SER A O 1
ATOM 1421 N N . ASP A 1 188 ? 48.983 -22.778 -37.522 1.00 85.94 188 ASP A N 1
ATOM 1422 C CA . ASP A 1 188 ? 49.022 -24.196 -37.882 1.00 85.94 188 ASP A CA 1
ATOM 1423 C C . ASP A 1 188 ? 48.467 -24.411 -39.298 1.00 85.94 188 ASP A C 1
ATOM 1425 O O . ASP A 1 188 ? 47.275 -24.236 -39.571 1.00 85.94 188 ASP A O 1
ATOM 1429 N N . GLY A 1 189 ? 49.345 -24.822 -40.217 1.00 80.88 189 GLY A N 1
ATOM 1430 C CA . GLY A 1 189 ? 49.010 -24.953 -41.639 1.00 80.88 189 GLY A CA 1
ATOM 1431 C C . GLY A 1 189 ? 48.945 -23.617 -42.391 1.00 80.88 189 GLY A C 1
ATOM 1432 O O . GLY A 1 189 ? 48.413 -23.580 -43.502 1.00 80.88 189 GLY A O 1
ATOM 1433 N N . GLY A 1 190 ? 49.498 -22.548 -41.808 1.00 88.31 190 GLY A N 1
ATOM 1434 C CA . GLY A 1 190 ? 49.442 -21.171 -42.300 1.00 88.31 190 GLY A CA 1
ATOM 1435 C C . GLY A 1 190 ? 48.570 -20.284 -41.412 1.00 88.31 190 GLY A C 1
ATOM 1436 O O . GLY A 1 190 ? 47.749 -20.782 -40.641 1.00 88.31 190 GLY A O 1
ATOM 1437 N N . ASP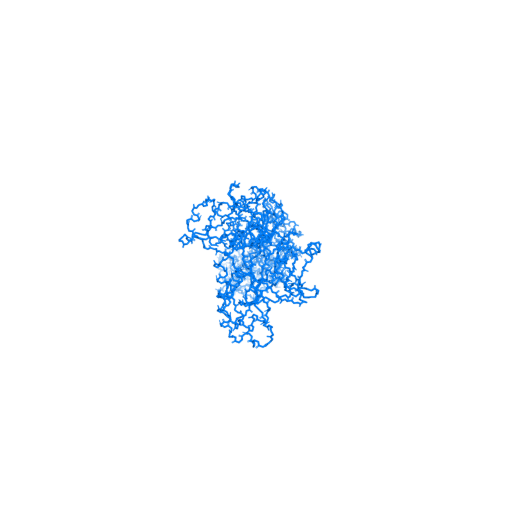 A 1 191 ? 48.743 -18.970 -41.533 1.00 93.81 191 ASP A N 1
ATOM 1438 C CA . ASP A 1 191 ? 48.055 -18.011 -40.674 1.00 93.81 191 ASP A CA 1
ATOM 1439 C C . ASP A 1 191 ? 46.564 -17.903 -41.026 1.00 93.81 191 ASP A C 1
ATOM 1441 O O . ASP A 1 191 ? 46.174 -17.625 -42.168 1.00 93.81 191 ASP A O 1
ATOM 1445 N N . GLN A 1 192 ? 45.708 -18.149 -40.030 1.00 95.50 192 GLN A N 1
ATOM 1446 C CA . GLN A 1 192 ? 44.253 -18.112 -40.176 1.00 95.50 192 GLN A CA 1
ATOM 1447 C C . GLN A 1 192 ? 43.632 -17.032 -39.301 1.00 95.50 192 GLN A C 1
ATOM 1449 O O . GLN A 1 192 ? 43.975 -16.845 -38.130 1.00 95.50 192 GLN A O 1
ATOM 1454 N N . ASN A 1 193 ? 42.646 -16.357 -39.884 1.00 97.38 193 ASN A N 1
ATOM 1455 C CA . ASN A 1 193 ? 42.054 -15.152 -39.342 1.00 97.38 193 ASN A CA 1
ATOM 1456 C C . ASN A 1 193 ? 40.532 -15.212 -39.319 1.00 97.38 193 ASN A C 1
ATOM 1458 O O . ASN A 1 193 ? 39.892 -15.822 -40.179 1.00 97.38 193 ASN A O 1
ATOM 1462 N N . VAL A 1 194 ? 39.934 -14.475 -38.390 1.00 94.94 194 VAL A N 1
ATOM 1463 C CA . VAL A 1 194 ? 38.501 -14.170 -38.401 1.00 94.94 194 VAL A CA 1
ATOM 1464 C C . VAL A 1 194 ? 38.255 -12.670 -38.317 1.00 94.94 194 VAL A C 1
ATOM 1466 O O . VAL A 1 194 ? 38.957 -11.950 -37.612 1.00 94.94 194 VAL A O 1
ATOM 1469 N N . PHE A 1 195 ? 37.232 -12.201 -39.031 1.00 93.94 195 PHE A N 1
ATOM 1470 C CA . PHE A 1 195 ? 36.711 -10.840 -38.892 1.00 93.94 195 PHE A CA 1
ATOM 1471 C C . PHE A 1 195 ? 35.588 -10.805 -37.853 1.00 93.94 195 PHE A C 1
ATOM 1473 O O . PHE A 1 195 ? 34.626 -11.577 -37.949 1.00 93.94 195 PHE A O 1
ATOM 1480 N N . ASN A 1 196 ? 35.669 -9.880 -36.899 1.00 85.38 196 ASN A N 1
ATOM 1481 C CA . ASN A 1 196 ? 34.662 -9.690 -35.858 1.00 85.38 196 ASN A CA 1
ATOM 1482 C C . ASN A 1 196 ? 33.408 -8.983 -36.407 1.00 85.38 196 ASN A C 1
ATOM 1484 O O . ASN A 1 196 ? 33.206 -7.781 -36.241 1.00 85.38 196 ASN A O 1
ATOM 1488 N N . GLY A 1 197 ? 32.573 -9.745 -37.114 1.00 79.06 197 GLY A N 1
ATOM 1489 C CA . GLY A 1 197 ? 31.317 -9.273 -37.685 1.00 79.06 197 GLY A CA 1
ATOM 1490 C C . GLY A 1 197 ? 30.740 -10.222 -38.734 1.00 79.06 197 GLY A C 1
ATOM 1491 O O . GLY A 1 197 ? 31.155 -11.377 -38.866 1.00 79.06 197 GLY A O 1
ATOM 1492 N N . SER A 1 198 ? 29.752 -9.740 -39.485 1.00 77.88 198 SER A N 1
ATOM 1493 C CA . SER A 1 198 ? 29.172 -10.416 -40.645 1.00 77.88 198 SER A CA 1
ATOM 1494 C C . SER A 1 198 ? 29.992 -10.162 -41.917 1.00 77.88 198 SER A C 1
ATOM 1496 O O . SER A 1 198 ? 30.809 -9.245 -41.994 1.00 77.88 198 SER A O 1
ATOM 1498 N N . TYR A 1 199 ? 29.741 -10.947 -42.968 1.00 77.12 199 TYR A N 1
ATOM 1499 C CA . TYR A 1 199 ? 30.383 -10.723 -44.268 1.00 77.12 199 TYR A CA 1
ATOM 1500 C C . TYR A 1 199 ? 29.985 -9.380 -44.902 1.00 77.12 199 TYR A C 1
ATOM 1502 O O . TYR A 1 199 ? 30.823 -8.728 -45.513 1.00 77.12 199 TYR A O 1
ATOM 1510 N N . SER A 1 200 ? 28.750 -8.911 -44.693 1.00 69.88 200 SER A N 1
ATOM 1511 C CA . SER A 1 200 ? 28.324 -7.593 -45.178 1.00 69.88 200 SER A CA 1
ATOM 1512 C C . SER A 1 200 ? 29.019 -6.443 -44.444 1.00 69.88 200 SER A C 1
ATOM 1514 O O . SER A 1 200 ? 29.358 -5.441 -45.066 1.00 69.88 200 SER A O 1
ATOM 1516 N N . GLN A 1 201 ? 29.294 -6.591 -43.144 1.00 73.44 201 GLN A N 1
ATOM 1517 C CA . GLN A 1 201 ? 30.092 -5.623 -42.384 1.00 73.44 201 GLN A CA 1
ATOM 1518 C C . GLN A 1 201 ? 31.545 -5.585 -42.870 1.00 73.44 201 GLN A C 1
ATOM 1520 O O . GLN A 1 201 ? 32.125 -4.509 -42.963 1.00 73.44 201 GLN A O 1
ATOM 1525 N N . LEU A 1 202 ? 32.107 -6.733 -43.253 1.00 81.00 202 LEU A N 1
ATOM 1526 C CA . LEU A 1 202 ? 33.431 -6.808 -43.868 1.00 81.00 202 LEU A CA 1
ATOM 1527 C C . LEU A 1 202 ? 33.465 -6.150 -45.263 1.00 81.00 202 LEU A C 1
ATOM 1529 O O . LEU A 1 202 ? 34.407 -5.431 -45.583 1.00 81.00 202 LEU A O 1
ATOM 1533 N N . GLN A 1 203 ? 32.423 -6.338 -46.079 1.00 78.56 203 GLN A N 1
ATOM 1534 C CA . GLN A 1 203 ? 32.284 -5.643 -47.367 1.00 78.56 203 GLN A CA 1
ATOM 1535 C C . GLN A 1 203 ? 32.163 -4.124 -47.180 1.00 78.56 203 GLN A C 1
ATOM 1537 O O . GLN A 1 203 ? 32.803 -3.362 -47.901 1.00 78.56 203 GLN A O 1
ATOM 1542 N N . ALA A 1 204 ? 31.399 -3.675 -46.181 1.00 69.56 204 ALA A N 1
ATOM 1543 C CA . ALA A 1 204 ? 31.309 -2.259 -45.831 1.00 69.56 204 ALA A CA 1
ATOM 1544 C C . ALA A 1 204 ? 32.661 -1.707 -45.353 1.00 69.56 204 ALA A C 1
ATOM 1546 O O . ALA A 1 204 ? 33.070 -0.634 -45.780 1.00 69.56 204 ALA A O 1
ATOM 1547 N N . PHE A 1 205 ? 33.399 -2.470 -44.542 1.00 76.56 205 PHE A N 1
ATOM 1548 C CA . PHE A 1 205 ? 34.745 -2.106 -44.098 1.00 76.56 205 PHE A CA 1
ATOM 1549 C C . PHE A 1 205 ? 35.723 -1.911 -45.276 1.00 76.56 205 PHE A C 1
ATOM 1551 O O . PHE A 1 205 ? 36.585 -1.027 -45.228 1.00 76.56 205 PHE A O 1
ATOM 1558 N N . ALA A 1 206 ? 35.551 -2.671 -46.363 1.00 80.44 206 ALA A N 1
ATOM 1559 C CA . ALA A 1 206 ? 36.314 -2.514 -47.602 1.00 80.44 206 ALA A CA 1
ATOM 1560 C C . ALA A 1 206 ? 35.875 -1.305 -48.459 1.00 80.44 206 ALA A C 1
ATOM 1562 O O . ALA A 1 206 ? 36.705 -0.696 -49.124 1.00 80.44 206 ALA A O 1
ATOM 1563 N N . ALA A 1 207 ? 34.593 -0.931 -48.456 1.00 63.69 207 ALA A N 1
ATOM 1564 C CA . ALA A 1 207 ? 34.022 -0.008 -49.444 1.00 63.69 207 ALA A CA 1
ATOM 1565 C C . ALA A 1 207 ? 34.205 1.498 -49.163 1.00 63.69 207 ALA A C 1
ATOM 1567 O O . ALA A 1 207 ? 34.009 2.303 -50.067 1.00 63.69 207 ALA A O 1
ATOM 1568 N N . THR A 1 208 ? 34.547 1.913 -47.943 1.00 53.59 208 THR A N 1
ATOM 1569 C CA . THR A 1 208 ? 34.313 3.305 -47.510 1.00 53.59 208 THR A CA 1
ATOM 1570 C C . THR A 1 208 ? 35.608 4.111 -47.342 1.00 53.59 208 THR A C 1
ATOM 1572 O O . THR A 1 208 ? 36.474 3.707 -46.568 1.00 53.59 208 THR A O 1
ATOM 1575 N N . ALA A 1 209 ? 35.752 5.241 -48.051 1.00 42.31 209 ALA A N 1
ATOM 1576 C CA . ALA A 1 209 ? 36.878 6.179 -47.924 1.00 42.31 209 ALA A CA 1
ATOM 1577 C C . ALA A 1 209 ? 36.624 7.080 -46.713 1.00 42.31 209 ALA A C 1
ATOM 1579 O O . ALA A 1 209 ? 35.755 7.945 -46.753 1.00 42.31 209 ALA A O 1
ATOM 1580 N N . GLY A 1 210 ? 37.298 6.810 -45.598 1.00 43.16 210 GLY A N 1
ATOM 1581 C CA . GLY A 1 210 ? 36.747 7.185 -44.299 1.00 43.16 210 GLY A CA 1
ATOM 1582 C C . GLY A 1 210 ? 35.488 6.362 -44.001 1.00 43.16 210 GLY A C 1
ATOM 1583 O O . GLY A 1 210 ? 34.859 5.777 -44.874 1.00 43.16 210 GLY A O 1
ATOM 1584 N N . SER A 1 211 ? 35.142 6.219 -42.737 1.00 37.25 211 SER A N 1
ATOM 1585 C CA . SER A 1 211 ? 33.870 5.625 -42.324 1.00 37.25 211 SER A CA 1
ATOM 1586 C C . SER A 1 211 ? 32.679 6.205 -43.114 1.00 37.25 211 SER A C 1
ATOM 1588 O O . SER A 1 211 ? 32.380 7.383 -42.937 1.00 37.25 211 SER A O 1
ATOM 1590 N N . GLU A 1 212 ? 31.957 5.418 -43.922 1.00 38.81 212 GLU A N 1
ATOM 1591 C CA . GLU A 1 212 ? 30.625 5.858 -44.373 1.00 38.81 212 GLU A CA 1
ATOM 1592 C C . GLU A 1 212 ? 29.599 5.632 -43.253 1.00 38.81 212 GLU A C 1
ATOM 1594 O O . GLU A 1 212 ? 29.734 4.693 -42.453 1.00 38.81 212 GLU A O 1
ATOM 1599 N N . PRO A 1 213 ? 28.568 6.492 -43.176 1.00 44.03 213 PRO A N 1
ATOM 1600 C CA . PRO A 1 213 ? 27.707 6.692 -42.028 1.00 44.03 213 PRO A CA 1
ATOM 1601 C C . PRO A 1 213 ? 26.664 5.582 -41.944 1.00 44.03 213 PRO A C 1
ATOM 1603 O O . PRO A 1 213 ? 25.462 5.767 -42.120 1.00 44.03 213 PRO A O 1
ATOM 1606 N N . GLY A 1 214 ? 27.115 4.396 -41.563 1.00 44.38 214 GLY A N 1
ATOM 1607 C CA . GLY A 1 214 ? 26.266 3.477 -40.841 1.00 44.38 214 GLY A CA 1
ATOM 1608 C C . GLY A 1 214 ? 26.058 4.041 -39.446 1.00 44.38 214 GLY A C 1
ATOM 1609 O O . GLY A 1 214 ? 26.677 3.533 -38.511 1.00 44.38 214 GLY A O 1
ATOM 1610 N N . THR A 1 215 ? 25.125 4.993 -39.300 1.00 49.91 215 THR A N 1
ATOM 1611 C CA . THR A 1 215 ? 24.648 5.594 -38.035 1.00 49.91 215 THR A CA 1
ATOM 1612 C C . THR A 1 215 ? 25.576 6.674 -37.462 1.00 49.91 215 THR A C 1
ATOM 1614 O O . THR A 1 215 ? 26.642 6.325 -36.977 1.00 49.91 215 THR A O 1
ATOM 1617 N N . LEU A 1 216 ? 25.176 7.957 -37.478 1.00 64.06 216 LEU A N 1
ATOM 1618 C CA . LEU A 1 216 ? 25.908 9.029 -36.790 1.00 64.06 216 LEU A CA 1
ATOM 1619 C C . LEU A 1 216 ? 24.974 9.924 -35.965 1.00 64.06 216 LEU A C 1
ATOM 1621 O O . LEU A 1 216 ? 24.061 10.560 -36.496 1.00 64.06 216 LEU A O 1
ATOM 1625 N N . LEU A 1 217 ? 25.244 9.989 -34.667 1.00 76.31 217 LEU A N 1
ATOM 1626 C CA . LEU A 1 217 ? 25.012 11.181 -33.871 1.00 76.31 217 LEU A CA 1
ATOM 1627 C C . LEU A 1 217 ? 26.059 12.207 -34.294 1.00 76.31 217 LEU A C 1
ATOM 1629 O O . LEU A 1 217 ? 27.256 11.930 -34.235 1.00 76.31 217 LEU A O 1
ATOM 1633 N N . VAL A 1 218 ? 25.618 13.366 -34.760 1.00 82.56 218 VAL A N 1
ATOM 1634 C CA . VAL A 1 218 ? 26.487 14.417 -35.291 1.00 82.56 218 VAL A CA 1
ATOM 1635 C C . VAL A 1 218 ? 26.166 15.744 -34.640 1.00 82.56 218 VAL A C 1
ATOM 1637 O O . VAL A 1 218 ? 25.030 15.991 -34.255 1.00 82.56 218 VAL A O 1
ATOM 1640 N N . LYS A 1 219 ? 27.150 16.625 -34.565 1.00 86.88 219 LYS A N 1
ATOM 1641 C CA . LYS A 1 219 ? 26.948 18.050 -34.318 1.00 86.88 219 LYS A CA 1
ATOM 1642 C C . LYS A 1 219 ? 27.733 18.858 -35.340 1.00 86.88 219 LYS A C 1
ATOM 1644 O O . LYS A 1 219 ? 28.665 18.332 -35.955 1.00 86.88 219 LYS A O 1
ATOM 1649 N N . GLY A 1 220 ? 27.363 20.118 -35.499 1.00 79.12 220 GLY A N 1
ATOM 1650 C CA . GLY A 1 220 ? 28.103 21.047 -36.334 1.00 79.12 220 GLY A CA 1
ATOM 1651 C C . GLY A 1 220 ? 29.452 21.440 -35.734 1.00 79.12 220 GLY A C 1
ATOM 1652 O O . GLY A 1 220 ? 29.725 21.243 -34.537 1.00 79.12 220 GLY A O 1
ATOM 1653 N N . THR A 1 221 ? 30.303 22.021 -36.574 1.00 70.50 221 THR A N 1
ATOM 1654 C CA . THR A 1 221 ? 31.511 22.728 -36.142 1.00 70.50 221 THR A CA 1
ATOM 1655 C C . THR A 1 221 ? 31.157 23.948 -35.297 1.00 70.50 221 THR A C 1
ATOM 1657 O O . THR A 1 221 ? 31.830 24.195 -34.297 1.00 70.50 221 THR A O 1
ATOM 1660 N N . SER A 1 222 ? 30.072 24.652 -35.640 1.00 81.19 222 SER A N 1
ATOM 1661 C CA . SER A 1 222 ? 29.552 25.804 -34.893 1.00 81.19 222 SER A CA 1
ATOM 1662 C C . SER A 1 222 ? 28.126 25.615 -34.363 1.00 81.19 222 SER A C 1
ATOM 1664 O O . SER A 1 222 ? 27.774 26.258 -33.375 1.00 81.19 222 SER A O 1
ATOM 1666 N N . ASP A 1 223 ? 27.325 24.711 -34.944 1.00 83.00 223 ASP A N 1
ATOM 1667 C CA . ASP A 1 223 ? 25.986 24.381 -34.434 1.00 83.00 223 ASP A CA 1
ATOM 1668 C C . ASP A 1 223 ? 26.079 23.406 -33.237 1.00 83.00 223 ASP A C 1
ATOM 1670 O O . ASP A 1 223 ? 26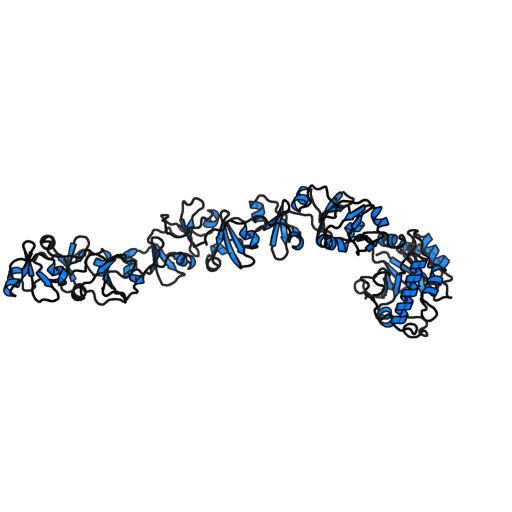.496 22.252 -33.413 1.00 83.00 223 ASP A O 1
ATOM 1674 N N . PRO A 1 224 ? 25.691 23.823 -32.011 1.00 85.31 224 PRO A N 1
ATOM 1675 C CA . PRO A 1 224 ? 25.710 22.948 -30.841 1.00 85.31 224 PRO A CA 1
ATOM 1676 C C . PRO A 1 224 ? 24.596 21.891 -30.870 1.00 85.31 224 PRO A C 1
ATOM 1678 O O . PRO A 1 224 ? 24.609 20.975 -30.045 1.00 85.31 224 PRO A O 1
ATOM 1681 N N . THR A 1 225 ? 23.632 22.005 -31.788 1.00 90.88 225 THR A N 1
ATOM 1682 C CA . THR A 1 225 ? 22.532 21.052 -31.926 1.00 90.88 225 THR A CA 1
ATOM 1683 C C . THR A 1 225 ? 23.073 19.689 -32.335 1.00 90.88 225 THR A C 1
ATOM 1685 O O . THR A 1 225 ? 23.781 19.543 -33.334 1.00 90.88 225 THR A O 1
ATOM 1688 N N . ILE A 1 226 ? 22.709 18.665 -31.566 1.00 90.75 226 ILE A N 1
ATOM 1689 C CA . ILE A 1 226 ? 23.014 17.283 -31.916 1.00 90.75 226 ILE A CA 1
ATOM 1690 C C . ILE A 1 226 ? 21.915 16.776 -32.847 1.00 90.75 226 ILE A C 1
ATOM 1692 O O . ILE A 1 226 ? 20.730 16.876 -32.536 1.00 90.75 226 ILE A O 1
ATOM 1696 N N . TYR A 1 227 ? 22.302 16.184 -33.968 1.00 89.06 227 TYR A N 1
ATOM 1697 C CA . TYR A 1 227 ? 21.409 15.529 -34.909 1.00 89.06 227 TYR A CA 1
ATOM 1698 C C . TYR A 1 227 ? 21.688 14.031 -34.960 1.00 89.06 227 TYR A C 1
ATOM 1700 O O . TYR A 1 227 ? 22.830 13.589 -34.888 1.00 89.06 227 TYR A O 1
ATOM 1708 N N . MET A 1 228 ? 20.642 13.240 -35.157 1.00 86.81 228 MET A N 1
ATOM 1709 C CA . MET A 1 228 ? 20.769 11.870 -35.638 1.00 86.81 228 MET A CA 1
ATOM 1710 C C . MET A 1 228 ? 20.598 11.863 -37.155 1.00 86.81 228 MET A C 1
ATOM 1712 O O . MET A 1 228 ? 19.647 12.452 -37.671 1.00 86.81 228 MET A O 1
ATOM 1716 N N . LEU A 1 229 ? 21.492 11.182 -37.870 1.00 82.75 229 LEU A N 1
ATOM 1717 C CA . LEU A 1 229 ? 21.371 11.002 -39.316 1.00 82.75 229 LEU A CA 1
ATOM 1718 C C . LEU A 1 229 ? 20.654 9.688 -39.650 1.00 82.75 229 LEU A C 1
ATOM 1720 O O . LEU A 1 229 ? 20.985 8.627 -39.110 1.00 82.75 229 LEU A O 1
ATOM 1724 N N . SER A 1 230 ? 19.682 9.748 -40.563 1.00 77.12 230 SER A N 1
ATOM 1725 C CA . SER A 1 230 ? 19.068 8.562 -41.168 1.00 77.12 230 SER A CA 1
ATOM 1726 C C . SER A 1 230 ? 18.693 8.828 -42.623 1.00 77.12 230 SER A C 1
ATOM 1728 O O . SER A 1 230 ? 17.925 9.747 -42.922 1.00 77.12 230 SER A O 1
ATOM 1730 N N . GLY A 1 231 ? 19.254 8.029 -43.535 1.00 72.56 231 GLY A N 1
ATOM 1731 C CA . GLY A 1 231 ? 19.158 8.278 -44.973 1.00 72.56 231 GLY A CA 1
ATOM 1732 C C . GLY A 1 231 ? 19.768 9.635 -45.338 1.00 72.56 231 GLY A C 1
ATOM 1733 O O . GLY A 1 231 ? 20.860 9.965 -44.889 1.00 72.56 231 GLY A O 1
ATOM 1734 N N . SER A 1 232 ? 19.041 10.432 -46.121 1.00 75.12 232 SER A N 1
ATOM 1735 C CA . SER A 1 232 ? 19.418 11.797 -46.521 1.00 75.12 232 SER A CA 1
ATOM 1736 C C . SER A 1 232 ? 18.910 12.890 -45.565 1.00 75.12 232 SER A C 1
ATOM 1738 O O . SER A 1 232 ? 18.901 14.072 -45.926 1.00 75.12 232 SER A O 1
ATOM 1740 N N . SER A 1 233 ? 18.452 12.512 -44.366 1.00 83.56 233 SER A N 1
ATOM 1741 C CA . SER A 1 233 ? 17.803 13.418 -43.416 1.00 83.56 233 SER A CA 1
ATOM 1742 C C . SER A 1 233 ? 18.540 13.508 -42.080 1.00 83.56 233 SER A C 1
ATOM 1744 O O . SER A 1 233 ? 19.118 12.529 -41.598 1.00 83.56 233 SER A O 1
ATOM 1746 N N . LYS A 1 234 ? 18.459 14.685 -41.452 1.00 88.50 234 LYS A N 1
ATOM 1747 C CA . LYS A 1 234 ? 18.921 14.964 -40.087 1.00 88.50 234 LYS A CA 1
ATOM 1748 C C . LYS A 1 234 ? 17.730 15.199 -39.158 1.00 88.50 234 LYS A C 1
ATOM 1750 O O . LYS A 1 234 ? 16.783 15.891 -39.527 1.00 88.50 234 LYS A O 1
ATOM 1755 N N . TYR A 1 235 ? 17.787 14.653 -37.949 1.00 89.69 235 TYR A N 1
ATOM 1756 C CA . TYR A 1 235 ? 16.724 14.752 -36.945 1.00 89.69 235 TYR A CA 1
ATOM 1757 C C . TYR A 1 235 ? 17.316 15.331 -35.662 1.00 89.69 235 TYR A C 1
ATOM 1759 O O . TYR A 1 235 ? 18.235 14.741 -35.096 1.00 89.69 235 TYR A O 1
ATOM 1767 N N . ALA A 1 236 ? 16.833 16.493 -35.222 1.00 92.31 236 ALA A N 1
ATOM 1768 C CA . ALA A 1 236 ? 17.380 17.177 -34.050 1.00 92.31 236 ALA A CA 1
ATOM 1769 C C . ALA A 1 236 ? 17.102 16.386 -32.764 1.00 92.31 236 ALA A C 1
ATOM 1771 O O . ALA A 1 236 ? 15.986 15.914 -32.558 1.00 92.31 236 ALA A O 1
ATOM 1772 N N . ILE A 1 237 ? 18.091 16.263 -31.885 1.00 89.12 237 ILE A N 1
ATOM 1773 C CA . ILE A 1 237 ? 17.929 15.678 -30.555 1.00 89.12 237 ILE A CA 1
ATOM 1774 C C . ILE A 1 237 ? 17.598 16.814 -29.581 1.00 89.12 237 ILE A C 1
ATOM 1776 O O . ILE A 1 237 ? 18.452 17.666 -29.342 1.00 89.12 237 ILE A O 1
ATOM 1780 N N . PRO A 1 238 ? 16.369 16.858 -29.036 1.00 87.12 238 PRO A N 1
ATOM 1781 C CA . PRO A 1 238 ? 15.854 18.044 -28.352 1.00 87.12 238 PRO A CA 1
ATOM 1782 C C . PRO A 1 238 ? 16.471 18.272 -26.968 1.00 87.12 238 PRO A C 1
ATOM 1784 O O . PRO A 1 238 ? 16.474 19.397 -26.477 1.00 87.12 238 PRO A O 1
ATOM 1787 N N . ASP A 1 239 ? 16.971 17.216 -26.327 1.00 83.94 239 ASP A N 1
ATOM 1788 C CA . ASP A 1 239 ? 17.504 17.274 -24.972 1.00 83.94 239 ASP A CA 1
ATOM 1789 C C . ASP A 1 239 ? 18.515 16.149 -24.694 1.00 83.94 239 ASP A C 1
ATOM 1791 O O . ASP A 1 239 ? 18.616 15.146 -25.411 1.00 83.94 239 ASP A O 1
ATOM 1795 N N . TRP A 1 240 ? 19.269 16.319 -23.608 1.00 81.81 240 TRP A N 1
ATOM 1796 C CA . TRP A 1 240 ? 20.290 15.366 -23.177 1.00 81.81 240 TRP A CA 1
ATOM 1797 C C . TRP A 1 240 ? 19.713 13.989 -22.814 1.00 81.81 240 TRP A C 1
ATOM 1799 O O . TRP A 1 240 ? 20.333 12.960 -23.079 1.00 81.81 240 TRP A O 1
ATOM 1809 N N . ALA A 1 241 ? 18.500 13.939 -22.254 1.00 76.88 241 ALA A N 1
ATOM 1810 C CA . ALA A 1 241 ? 17.845 12.679 -21.905 1.00 76.88 241 ALA A CA 1
ATOM 1811 C C . ALA A 1 241 ? 17.505 11.850 -23.153 1.00 76.88 241 ALA A C 1
ATOM 1813 O O . ALA A 1 241 ? 17.560 10.620 -23.122 1.00 76.88 241 ALA A O 1
ATOM 1814 N N . THR A 1 242 ? 17.176 12.511 -24.259 1.00 79.56 242 THR A N 1
ATOM 1815 C CA . THR A 1 242 ? 16.962 11.892 -25.562 1.00 79.56 242 THR A CA 1
ATOM 1816 C C . THR A 1 242 ? 18.296 11.462 -26.158 1.00 79.56 242 THR A C 1
ATOM 1818 O O . THR A 1 242 ? 18.408 10.317 -26.583 1.00 79.56 242 THR A O 1
ATOM 1821 N N . PHE A 1 243 ? 19.343 12.291 -26.091 1.00 82.50 243 PHE A N 1
ATOM 1822 C CA . PHE A 1 243 ? 20.693 11.909 -26.532 1.00 82.50 243 PHE A CA 1
ATOM 1823 C C . PHE A 1 243 ? 21.178 10.601 -25.885 1.00 82.50 243 PHE A C 1
ATOM 1825 O O . PHE A 1 243 ? 21.575 9.675 -26.593 1.00 82.50 243 PHE A O 1
ATOM 1832 N N . LEU A 1 244 ? 21.050 10.468 -24.561 1.00 77.44 244 LEU A N 1
ATOM 1833 C CA . LEU A 1 244 ? 21.463 9.264 -23.827 1.00 77.44 244 LEU A CA 1
ATOM 1834 C C . LEU A 1 244 ? 20.720 7.988 -24.262 1.00 77.44 244 LEU A C 1
ATOM 1836 O O . LEU A 1 244 ? 21.262 6.892 -24.123 1.00 77.44 244 LEU A O 1
ATOM 1840 N N . ARG A 1 245 ? 19.506 8.098 -24.818 1.00 76.62 245 ARG A N 1
ATOM 1841 C CA . ARG A 1 245 ? 18.762 6.946 -25.370 1.00 76.62 245 ARG A CA 1
ATOM 1842 C C . ARG A 1 245 ? 19.349 6.471 -26.691 1.00 76.62 245 ARG A C 1
ATOM 1844 O O . ARG A 1 245 ? 19.309 5.279 -26.982 1.00 76.62 245 ARG A O 1
ATOM 1851 N N . TYR A 1 246 ? 19.892 7.401 -27.470 1.00 77.25 246 TYR A N 1
ATOM 1852 C CA . TYR A 1 246 ? 20.462 7.126 -28.779 1.00 77.25 246 TYR A CA 1
ATOM 1853 C C . TYR A 1 246 ? 21.987 6.984 -28.742 1.00 77.25 246 TYR A C 1
ATOM 1855 O O . TYR A 1 246 ? 22.542 6.565 -29.735 1.00 77.25 246 TYR A O 1
ATOM 1863 N N . GLN A 1 247 ? 22.706 7.215 -27.643 1.00 69.69 247 GLN A N 1
ATOM 1864 C CA . GLN A 1 247 ? 24.182 7.110 -27.627 1.00 69.69 247 GLN A CA 1
ATOM 1865 C C . GLN A 1 247 ? 24.759 5.740 -28.066 1.00 69.69 247 GLN A C 1
ATOM 1867 O O . GLN A 1 247 ? 25.892 5.671 -28.529 1.00 69.69 247 GLN A O 1
ATOM 1872 N N . GLY A 1 248 ? 23.986 4.645 -27.985 1.00 61.78 248 GLY A N 1
ATOM 1873 C CA . GLY A 1 248 ? 24.387 3.320 -28.502 1.00 61.78 248 GLY A CA 1
ATOM 1874 C C . GLY A 1 248 ? 24.365 3.199 -30.037 1.00 61.78 248 GLY A C 1
ATOM 1875 O O . GLY A 1 248 ? 24.882 2.242 -30.613 1.00 61.78 248 GLY A O 1
ATOM 1876 N N . VAL A 1 249 ? 23.780 4.189 -30.711 1.00 63.06 249 VAL A N 1
ATOM 1877 C CA . VAL A 1 249 ? 23.650 4.313 -32.169 1.00 63.06 249 VAL A CA 1
ATOM 1878 C C . VAL A 1 249 ? 24.996 4.620 -32.803 1.00 63.06 249 VAL A C 1
ATOM 1880 O O . VAL A 1 249 ? 25.305 4.033 -33.829 1.00 63.06 249 VAL A O 1
ATOM 1883 N N . SER A 1 250 ? 25.814 5.485 -32.202 1.00 63.81 250 SER A N 1
ATOM 1884 C CA . SER A 1 250 ? 27.209 5.749 -32.579 1.00 63.81 250 SER A CA 1
ATOM 1885 C C . SER A 1 250 ? 27.867 6.686 -31.564 1.00 63.81 250 SER A C 1
ATOM 1887 O O . SER A 1 250 ? 27.177 7.349 -30.792 1.00 63.81 250 SER A O 1
ATOM 1889 N N . ALA A 1 251 ? 29.191 6.845 -31.644 1.00 63.53 251 ALA A N 1
ATOM 1890 C CA . ALA A 1 251 ? 29.848 8.002 -31.039 1.00 63.53 251 ALA A CA 1
ATOM 1891 C C . ALA A 1 251 ? 29.308 9.317 -31.640 1.00 63.53 251 ALA A C 1
ATOM 1893 O O . ALA A 1 251 ? 28.878 9.339 -32.800 1.00 63.53 251 ALA A O 1
ATOM 1894 N N . LEU A 1 252 ? 29.340 10.399 -30.853 1.00 71.69 252 LEU A N 1
ATOM 1895 C CA . LEU A 1 252 ? 29.016 11.749 -31.316 1.00 71.69 252 LEU A CA 1
ATOM 1896 C C . LEU A 1 252 ? 30.173 12.289 -32.164 1.00 71.69 252 LEU A C 1
ATOM 1898 O O . LEU A 1 252 ? 31.274 12.487 -31.652 1.00 71.69 252 LEU A O 1
ATOM 1902 N N . LEU A 1 253 ? 29.921 12.544 -33.445 1.00 68.56 253 LEU A N 1
ATOM 1903 C CA . LEU A 1 253 ? 30.901 13.113 -34.368 1.00 68.56 253 LEU A CA 1
ATOM 1904 C C . LEU A 1 253 ? 30.656 14.604 -34.599 1.00 68.56 253 LEU A C 1
ATOM 1906 O O . LEU A 1 253 ? 29.540 15.098 -34.472 1.00 68.56 253 LEU A O 1
ATOM 1910 N N . THR A 1 254 ? 31.710 15.324 -34.970 1.00 68.75 254 THR A N 1
ATOM 1911 C CA . THR A 1 254 ? 31.597 16.711 -35.437 1.00 68.75 254 THR A CA 1
ATOM 1912 C C . THR A 1 254 ? 31.725 16.722 -36.955 1.00 68.75 254 THR A C 1
ATOM 1914 O O . THR A 1 254 ? 32.694 16.178 -37.481 1.00 68.75 254 THR A O 1
ATOM 1917 N N . LEU A 1 255 ? 30.748 17.311 -37.643 1.00 70.00 255 LEU A N 1
ATOM 1918 C CA . LEU A 1 255 ? 30.730 17.481 -39.096 1.00 70.00 255 LEU A CA 1
ATOM 1919 C C . LEU A 1 255 ? 30.732 18.967 -39.461 1.00 70.00 255 LEU A C 1
ATOM 1921 O O . LEU A 1 255 ? 30.321 19.810 -38.667 1.00 70.00 255 LEU A O 1
ATOM 1925 N N . ASP A 1 256 ? 31.173 19.262 -40.681 1.00 71.81 256 ASP A N 1
ATOM 1926 C CA . ASP A 1 256 ? 31.102 20.598 -41.271 1.00 71.81 256 ASP A CA 1
ATOM 1927 C C . ASP A 1 256 ? 29.647 21.109 -41.324 1.00 71.81 256 ASP A C 1
ATOM 1929 O O . ASP A 1 256 ? 28.727 20.387 -41.730 1.00 71.81 256 ASP A O 1
ATOM 1933 N N . ASP A 1 257 ? 29.434 22.363 -40.921 1.00 73.62 257 ASP A N 1
ATOM 1934 C CA . ASP A 1 257 ? 28.097 22.970 -40.870 1.00 73.62 257 ASP A CA 1
ATOM 1935 C C . ASP A 1 257 ? 27.436 23.048 -42.262 1.00 73.62 257 ASP A C 1
ATOM 1937 O O . ASP A 1 257 ? 26.227 22.843 -42.400 1.00 73.62 257 ASP A O 1
ATOM 1941 N N . GLY A 1 258 ? 28.224 23.280 -43.316 1.00 70.62 258 GLY A N 1
ATOM 1942 C CA . GLY A 1 258 ? 27.774 23.309 -44.706 1.00 70.62 258 GLY A CA 1
ATOM 1943 C C . GLY A 1 258 ? 27.343 21.938 -45.227 1.00 70.62 258 GLY A C 1
ATOM 1944 O O . GLY A 1 258 ? 26.415 21.856 -46.034 1.00 70.62 258 GLY A O 1
ATOM 1945 N N . TYR A 1 259 ? 27.946 20.852 -44.735 1.00 73.12 259 TYR A N 1
ATOM 1946 C CA . TYR A 1 259 ? 27.453 19.494 -44.984 1.00 73.12 259 TYR A CA 1
ATOM 1947 C C . TYR A 1 259 ? 26.094 19.265 -44.309 1.00 73.12 259 TYR A C 1
ATOM 1949 O O . TYR A 1 259 ? 25.143 18.833 -44.966 1.00 73.12 259 TYR A O 1
ATOM 1957 N N . LEU A 1 260 ? 25.958 19.616 -43.024 1.00 75.31 260 LEU A N 1
ATOM 1958 C CA . LEU A 1 260 ? 24.695 19.460 -42.291 1.00 75.31 260 LEU A CA 1
ATOM 1959 C C . LEU A 1 260 ? 23.563 20.309 -42.877 1.00 75.31 260 LEU A C 1
ATOM 1961 O O . LEU A 1 260 ? 22.399 19.910 -42.802 1.00 75.31 260 LEU A O 1
ATOM 1965 N N . ALA A 1 261 ? 23.866 21.471 -43.453 1.00 82.12 261 ALA A N 1
ATOM 1966 C CA . ALA A 1 261 ? 22.884 22.337 -44.101 1.00 82.12 261 ALA A CA 1
ATOM 1967 C C . ALA A 1 261 ? 22.262 21.719 -45.370 1.00 82.12 261 ALA A C 1
ATOM 1969 O O . ALA A 1 261 ? 21.145 22.082 -45.729 1.00 82.12 261 ALA A O 1
ATOM 1970 N N . ARG A 1 262 ? 22.945 20.772 -46.031 1.00 79.25 262 ARG A N 1
ATOM 1971 C CA . ARG A 1 262 ? 22.460 20.103 -47.257 1.00 79.25 262 ARG A CA 1
ATOM 1972 C C . ARG A 1 262 ? 21.509 18.933 -46.990 1.00 79.25 262 ARG A C 1
ATOM 1974 O O . ARG A 1 262 ? 20.884 18.437 -47.923 1.00 79.25 262 ARG A O 1
ATOM 1981 N N . LEU A 1 263 ? 21.415 18.468 -45.745 1.00 81.19 263 LEU A N 1
ATOM 1982 C CA . LEU A 1 263 ? 20.539 17.360 -45.358 1.00 81.19 263 LEU A CA 1
ATOM 1983 C C . LEU A 1 263 ? 19.105 17.843 -45.123 1.00 81.19 263 LEU A C 1
ATOM 1985 O O . LEU A 1 263 ? 18.880 18.947 -44.628 1.00 81.19 263 LEU A O 1
ATOM 1989 N N . THR A 1 264 ? 18.126 16.984 -45.410 1.00 89.81 264 THR A N 1
ATOM 1990 C CA . THR A 1 264 ? 16.713 17.299 -45.144 1.00 89.81 264 THR A CA 1
ATOM 1991 C C . THR A 1 264 ? 16.451 17.296 -43.638 1.00 89.81 264 THR A C 1
ATOM 1993 O O . THR A 1 264 ? 16.702 16.296 -42.966 1.00 89.81 264 THR A O 1
ATOM 1996 N N . THR A 1 265 ? 15.935 18.392 -43.081 1.00 89.94 265 THR A N 1
ATOM 1997 C CA . THR A 1 265 ? 15.574 18.448 -41.656 1.00 89.94 265 THR A CA 1
ATOM 1998 C C . THR A 1 265 ? 14.248 17.727 -41.425 1.00 89.94 265 THR A C 1
ATOM 2000 O O . THR A 1 265 ? 13.203 18.163 -41.904 1.00 89.94 265 THR A O 1
ATOM 2003 N N . GLY A 1 266 ? 14.296 16.613 -40.699 1.00 86.25 266 GLY A N 1
ATOM 2004 C CA . GLY A 1 266 ? 13.119 15.898 -40.218 1.00 86.25 266 GLY A CA 1
ATOM 2005 C C . GLY A 1 266 ? 12.595 16.450 -38.885 1.00 86.25 266 GLY A C 1
ATOM 2006 O O . GLY A 1 266 ? 13.162 17.398 -38.334 1.00 86.25 266 GLY A O 1
ATOM 2007 N N . PRO A 1 267 ? 11.524 15.854 -38.329 1.00 86.06 267 PRO A N 1
ATOM 2008 C CA . PRO A 1 267 ? 11.062 16.185 -36.984 1.00 86.06 267 PRO A CA 1
ATOM 2009 C C . PRO A 1 267 ? 12.147 15.918 -35.930 1.00 86.06 267 PRO A C 1
ATOM 2011 O O . PRO A 1 267 ? 13.070 15.130 -36.143 1.00 86.06 267 PRO A O 1
ATOM 2014 N N . ALA A 1 268 ? 12.020 16.549 -34.762 1.00 87.06 268 ALA A N 1
ATOM 2015 C CA . ALA A 1 268 ? 12.882 16.230 -33.631 1.00 87.06 268 ALA A CA 1
ATOM 2016 C C . ALA A 1 268 ? 12.749 14.748 -33.238 1.00 87.06 268 ALA A C 1
ATOM 2018 O O . ALA A 1 268 ? 11.674 14.146 -33.336 1.00 87.06 268 ALA A O 1
ATOM 2019 N N . VAL A 1 269 ? 13.853 14.161 -32.785 1.00 83.12 269 VAL A N 1
ATOM 2020 C CA . VAL A 1 269 ? 13.913 12.769 -32.358 1.00 83.12 269 VAL A CA 1
ATOM 2021 C C . VAL A 1 269 ? 13.075 12.583 -31.100 1.00 83.12 269 VAL A C 1
ATOM 2023 O O . VAL A 1 269 ? 13.286 13.249 -30.091 1.00 83.12 269 VAL A O 1
ATOM 2026 N N . GLY A 1 270 ? 12.122 11.655 -31.168 1.00 80.62 270 GLY A N 1
ATOM 2027 C CA . GLY A 1 270 ? 11.311 11.232 -30.031 1.00 80.62 270 GLY A CA 1
ATOM 2028 C C . GLY A 1 270 ? 11.749 9.879 -29.473 1.00 80.62 270 GLY A C 1
ATOM 2029 O O . GLY A 1 270 ? 12.834 9.371 -29.752 1.00 80.62 270 GLY A O 1
ATOM 2030 N N . ARG A 1 271 ? 10.865 9.246 -28.699 1.00 82.69 271 ARG A N 1
ATOM 2031 C CA . ARG A 1 271 ? 11.084 7.886 -28.173 1.00 82.69 271 ARG A CA 1
ATOM 2032 C C . ARG A 1 271 ? 10.646 6.786 -29.147 1.00 82.69 271 ARG A C 1
ATOM 2034 O O . ARG A 1 271 ? 10.968 5.625 -28.924 1.00 82.69 271 ARG A O 1
ATOM 2041 N N . PHE A 1 272 ? 9.912 7.138 -30.202 1.00 87.25 272 PHE A N 1
ATOM 2042 C CA . PHE A 1 272 ? 9.361 6.197 -31.172 1.00 87.25 272 PHE A CA 1
ATOM 2043 C C . PHE A 1 272 ? 10.125 6.257 -32.492 1.00 87.25 272 PHE A C 1
ATOM 2045 O O . PHE A 1 272 ? 10.338 7.329 -33.062 1.00 87.25 272 PHE A O 1
ATOM 2052 N N . VAL A 1 273 ? 10.497 5.084 -32.989 1.00 87.44 273 VAL A N 1
ATOM 2053 C CA . VAL A 1 273 ? 11.231 4.902 -34.240 1.00 87.44 273 VAL A CA 1
ATOM 2054 C C . VAL A 1 273 ? 10.434 4.016 -35.182 1.00 87.44 273 VAL A C 1
ATOM 2056 O O . VAL A 1 273 ? 9.659 3.166 -34.739 1.00 87.44 273 VAL A O 1
ATOM 2059 N N . ARG A 1 274 ? 10.626 4.204 -36.486 1.00 88.75 274 ARG A N 1
ATOM 2060 C CA . ARG A 1 274 ? 9.983 3.395 -37.521 1.00 88.75 274 ARG A CA 1
ATOM 2061 C C . ARG A 1 274 ? 11.034 2.693 -38.360 1.00 88.75 274 ARG A C 1
ATOM 2063 O O . ARG A 1 274 ? 11.965 3.316 -38.857 1.00 88.75 274 ARG A O 1
ATOM 2070 N N . SER A 1 275 ? 10.875 1.393 -38.512 1.00 86.12 275 SER A N 1
ATOM 2071 C CA . SER A 1 275 ? 11.715 0.584 -39.389 1.00 86.12 275 SER A CA 1
ATOM 2072 C C . SER A 1 275 ? 11.303 0.711 -40.861 1.00 86.12 275 SER A C 1
ATOM 2074 O O . SER A 1 275 ? 10.196 1.180 -41.147 1.00 86.12 275 SER A O 1
ATOM 2076 N N . PRO A 1 276 ? 12.157 0.287 -41.814 1.00 83.50 276 PRO A N 1
ATOM 2077 C CA . PRO A 1 276 ? 11.848 0.376 -43.239 1.00 83.50 276 PRO A CA 1
ATOM 2078 C C . PRO A 1 276 ? 10.626 -0.457 -43.647 1.00 83.50 276 PRO A C 1
ATOM 2080 O O . PRO A 1 276 ? 9.930 -0.085 -44.585 1.00 83.50 276 PRO A O 1
ATOM 2083 N N . ASP A 1 277 ? 10.330 -1.545 -42.923 1.00 84.88 277 ASP A N 1
ATOM 2084 C CA . ASP A 1 277 ? 9.129 -2.369 -43.142 1.00 84.88 277 ASP A CA 1
ATOM 2085 C C . ASP A 1 277 ? 7.836 -1.729 -42.597 1.00 84.88 277 ASP A C 1
ATOM 2087 O O . ASP A 1 277 ? 6.738 -2.253 -42.776 1.00 84.88 277 ASP A O 1
ATOM 2091 N N . GLY A 1 278 ? 7.956 -0.567 -41.952 1.00 85.50 278 GLY A N 1
ATOM 2092 C CA . GLY A 1 278 ? 6.849 0.187 -41.394 1.00 85.50 278 GLY A CA 1
ATOM 2093 C C . GLY A 1 278 ? 6.559 -0.096 -39.921 1.00 85.50 278 GLY A C 1
ATOM 2094 O O . GLY A 1 278 ? 5.761 0.647 -39.347 1.00 85.50 278 GLY A O 1
ATOM 2095 N N . THR A 1 279 ? 7.213 -1.076 -39.289 1.00 88.38 279 THR A N 1
ATOM 2096 C CA . THR A 1 279 ? 7.039 -1.390 -37.863 1.00 88.38 279 THR A CA 1
ATOM 2097 C C . THR A 1 279 ? 7.496 -0.224 -36.995 1.00 88.38 279 THR A C 1
ATOM 2099 O O . THR A 1 279 ? 8.619 0.266 -37.150 1.00 88.38 279 THR A O 1
ATOM 2102 N N . ILE A 1 280 ? 6.638 0.188 -36.060 1.00 90.56 280 ILE A N 1
ATOM 2103 C CA . ILE A 1 280 ? 6.931 1.215 -35.057 1.00 90.56 280 ILE A CA 1
ATOM 2104 C C . ILE A 1 280 ? 7.405 0.535 -33.771 1.00 90.56 280 ILE A C 1
ATOM 2106 O O . ILE A 1 280 ? 6.788 -0.422 -33.299 1.00 90.56 280 ILE A O 1
ATOM 2110 N N . SER A 1 281 ? 8.479 1.059 -33.189 1.00 90.44 281 SER A N 1
ATOM 2111 C CA . SER A 1 281 ? 9.049 0.586 -31.929 1.00 90.44 281 SER A CA 1
ATOM 2112 C C . SER A 1 281 ? 9.305 1.749 -30.978 1.00 90.44 281 SER A C 1
ATOM 2114 O O . SER A 1 281 ? 9.690 2.838 -31.400 1.00 90.44 281 SER A O 1
ATOM 2116 N N . LEU A 1 282 ? 9.113 1.512 -29.685 1.00 89.00 282 LEU A N 1
ATOM 2117 C CA . LEU A 1 282 ? 9.542 2.403 -28.615 1.00 89.00 282 LEU A CA 1
ATOM 2118 C C . LEU A 1 282 ? 10.980 2.046 -28.226 1.00 89.00 282 LEU A C 1
ATOM 2120 O O . LEU A 1 282 ? 11.267 0.890 -27.913 1.00 89.00 282 LEU A O 1
ATOM 2124 N N . LEU A 1 283 ? 11.874 3.033 -28.249 1.00 84.12 283 LEU A N 1
ATOM 2125 C CA . LEU A 1 283 ? 13.261 2.879 -27.831 1.00 84.12 283 LEU A CA 1
ATOM 2126 C C . LEU A 1 283 ? 13.397 3.066 -26.316 1.00 84.12 283 LEU A C 1
ATOM 2128 O O . LEU A 1 283 ? 13.022 4.103 -25.759 1.00 84.12 283 LEU A O 1
ATOM 2132 N N . ASN A 1 284 ? 13.984 2.071 -25.657 1.00 76.50 284 ASN A N 1
ATOM 2133 C CA . ASN A 1 284 ? 1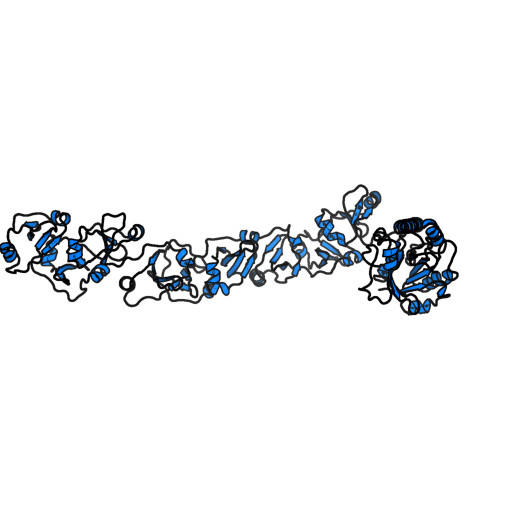4.063 2.008 -24.209 1.00 76.50 284 ASN A CA 1
ATOM 2134 C C . ASN A 1 284 ? 15.334 1.291 -23.729 1.00 76.50 284 ASN A C 1
ATOM 2136 O O . ASN A 1 284 ? 15.483 0.097 -23.966 1.00 76.50 284 ASN A O 1
ATOM 2140 N N . GLY A 1 285 ? 16.239 1.997 -23.041 1.00 65.94 285 GLY A N 1
ATOM 2141 C CA . GLY A 1 285 ? 17.415 1.381 -22.408 1.00 65.94 285 GLY A CA 1
ATOM 2142 C C . GLY A 1 285 ? 18.297 0.563 -23.362 1.00 65.94 285 GLY A C 1
ATOM 2143 O O . GLY A 1 285 ? 18.879 -0.435 -22.954 1.00 65.94 285 GLY A O 1
ATOM 2144 N N . GLY A 1 286 ? 18.341 0.937 -24.647 1.00 72.25 286 GLY A N 1
ATOM 2145 C CA . GLY A 1 286 ? 19.047 0.187 -25.691 1.00 72.25 286 GLY A CA 1
ATOM 2146 C C . GLY A 1 286 ? 18.251 -0.959 -26.334 1.00 72.25 286 GLY A C 1
ATOM 2147 O O . GLY A 1 286 ? 18.793 -1.636 -27.203 1.00 72.25 286 GLY A O 1
ATOM 2148 N N . ALA A 1 287 ? 16.986 -1.166 -25.958 1.00 83.06 287 ALA A N 1
ATOM 2149 C CA . ALA A 1 287 ? 16.075 -2.146 -26.544 1.00 83.06 287 ALA A CA 1
ATOM 2150 C C . ALA A 1 287 ? 14.954 -1.489 -27.371 1.00 83.06 287 ALA A C 1
ATOM 2152 O O . ALA A 1 287 ? 14.500 -0.384 -27.070 1.00 83.06 287 ALA A O 1
ATOM 2153 N N . LEU A 1 288 ? 14.469 -2.196 -28.393 1.00 88.31 288 LEU A N 1
ATOM 2154 C CA . LEU A 1 288 ? 13.325 -1.805 -29.220 1.00 88.31 288 LEU A CA 1
ATOM 2155 C C . LEU A 1 288 ? 12.093 -2.631 -28.858 1.00 88.31 288 LEU A C 1
ATOM 2157 O O . LEU A 1 288 ? 12.009 -3.813 -29.193 1.00 88.31 288 LEU A O 1
ATOM 2161 N N . ASN A 1 289 ? 11.117 -2.000 -28.215 1.00 92.00 289 ASN A N 1
ATOM 2162 C CA . ASN A 1 289 ? 9.833 -2.611 -27.895 1.00 92.00 289 ASN A CA 1
ATOM 2163 C C . ASN A 1 289 ? 8.830 -2.358 -29.026 1.00 92.00 289 ASN A C 1
ATOM 2165 O O . ASN A 1 289 ? 8.498 -1.207 -29.306 1.00 92.00 289 ASN A O 1
ATOM 2169 N N . ARG A 1 290 ? 8.318 -3.415 -29.669 1.00 93.00 290 ARG A N 1
ATOM 2170 C CA . ARG A 1 290 ? 7.340 -3.280 -30.764 1.00 93.00 290 ARG A CA 1
ATOM 2171 C C . ARG A 1 290 ? 6.059 -2.601 -30.273 1.00 93.00 290 ARG A C 1
ATOM 2173 O O . ARG A 1 290 ? 5.519 -2.977 -29.235 1.00 93.00 290 ARG A O 1
ATOM 2180 N N . VAL A 1 291 ? 5.541 -1.649 -31.043 1.00 93.62 291 VAL A N 1
ATOM 2181 C CA . VAL A 1 291 ? 4.258 -0.996 -30.774 1.00 93.62 291 VAL A CA 1
ATOM 2182 C C . VAL A 1 291 ? 3.166 -1.672 -31.616 1.00 93.62 291 VAL A C 1
ATOM 2184 O O . VAL A 1 291 ? 3.235 -1.614 -32.843 1.00 93.62 291 VAL A O 1
ATOM 2187 N N . PRO A 1 292 ? 2.162 -2.326 -31.004 1.00 92.56 292 PRO A N 1
ATOM 2188 C CA . PRO A 1 292 ? 1.184 -3.134 -31.736 1.00 92.56 292 PRO A CA 1
ATOM 2189 C C . PRO A 1 292 ? 0.198 -2.307 -32.574 1.00 92.56 292 PRO A C 1
ATOM 2191 O O . PRO A 1 292 ? -0.301 -2.792 -33.584 1.00 92.56 292 PRO A O 1
ATOM 2194 N N . ASN A 1 293 ? -0.122 -1.081 -32.152 1.00 90.56 293 ASN A N 1
ATOM 2195 C CA . ASN A 1 293 ? -1.037 -0.179 -32.853 1.00 90.56 293 ASN A CA 1
ATOM 2196 C C . ASN A 1 293 ? -0.880 1.270 -32.361 1.00 90.56 293 ASN A C 1
ATOM 2198 O O . ASN A 1 293 ? -0.247 1.534 -31.337 1.00 90.56 293 ASN A O 1
ATOM 2202 N N . CYS A 1 294 ? -1.508 2.210 -33.067 1.00 88.25 294 CYS A N 1
ATOM 2203 C CA . CYS A 1 294 ? -1.455 3.630 -32.723 1.00 88.25 294 CYS A CA 1
ATOM 2204 C C . CYS A 1 294 ? -2.070 3.979 -31.366 1.00 88.25 294 CYS A C 1
ATOM 2206 O O . CYS A 1 294 ? -1.570 4.876 -30.698 1.00 88.25 294 CYS A O 1
ATOM 2208 N N . SER A 1 295 ? -3.100 3.260 -30.908 1.00 90.31 295 SER A N 1
ATOM 2209 C CA . SER A 1 295 ? -3.651 3.502 -29.567 1.00 90.31 295 SER A CA 1
ATOM 2210 C C . SER A 1 295 ? -2.593 3.257 -28.490 1.00 90.31 295 SER A C 1
ATOM 2212 O O . SER A 1 295 ? -2.447 4.073 -27.585 1.00 90.31 295 SER A O 1
ATOM 2214 N N . MET A 1 296 ? -1.805 2.184 -28.623 1.00 92.94 296 MET A N 1
ATOM 2215 C CA . MET A 1 296 ? -0.702 1.889 -27.706 1.00 92.94 296 MET A CA 1
ATOM 2216 C C . MET A 1 296 ? 0.393 2.960 -27.775 1.00 92.94 296 MET A C 1
ATOM 2218 O O . MET A 1 296 ? 0.924 3.370 -26.748 1.00 92.94 296 MET A O 1
ATOM 2222 N N . MET A 1 297 ? 0.716 3.455 -28.974 1.00 89.88 297 MET A N 1
ATOM 2223 C CA . MET A 1 297 ? 1.655 4.571 -29.131 1.00 89.88 297 MET A CA 1
ATOM 2224 C C . MET A 1 297 ? 1.185 5.803 -28.350 1.00 89.88 297 MET A C 1
ATOM 2226 O O . MET A 1 297 ? 1.957 6.387 -27.591 1.00 89.88 297 MET A O 1
ATOM 2230 N N . ASN A 1 298 ? -0.087 6.167 -28.502 1.00 89.44 298 ASN A N 1
ATOM 2231 C CA . ASN A 1 298 ? -0.683 7.332 -27.853 1.00 89.44 298 ASN A CA 1
ATOM 2232 C C . ASN A 1 298 ? -0.723 7.160 -26.331 1.00 89.44 298 ASN A C 1
ATOM 2234 O O . ASN A 1 298 ? -0.417 8.100 -25.598 1.00 89.44 298 ASN A O 1
ATOM 2238 N N . ASP A 1 299 ? -1.021 5.949 -25.853 1.00 91.50 299 ASP A N 1
ATOM 2239 C CA . ASP A 1 299 ? -1.001 5.624 -24.428 1.00 91.50 299 ASP A CA 1
ATOM 2240 C C . ASP A 1 299 ? 0.374 5.863 -23.800 1.00 91.50 299 ASP A C 1
ATOM 2242 O O . ASP A 1 299 ? 0.455 6.401 -22.696 1.00 91.50 299 ASP A O 1
ATOM 2246 N N . PHE A 1 300 ? 1.443 5.551 -24.534 1.00 90.31 300 PHE A N 1
ATOM 2247 C CA . PHE A 1 300 ? 2.834 5.789 -24.142 1.00 90.31 300 PHE A CA 1
ATOM 2248 C C . PHE A 1 300 ? 3.358 7.187 -24.537 1.00 90.31 300 PHE A C 1
ATOM 2250 O O . PHE A 1 300 ? 4.567 7.425 -24.520 1.00 90.31 300 PHE A O 1
ATOM 2257 N N . GLY A 1 301 ? 2.468 8.130 -24.871 1.00 84.75 301 GLY A N 1
ATOM 2258 C CA . GLY A 1 301 ? 2.810 9.537 -25.115 1.00 84.75 301 GLY A CA 1
ATOM 2259 C C . GLY A 1 301 ? 3.332 9.849 -26.522 1.00 84.75 301 GLY A C 1
ATOM 2260 O O . GLY A 1 301 ? 3.950 10.889 -26.724 1.00 84.75 301 GLY A O 1
ATOM 2261 N N . GLY A 1 302 ? 3.103 8.973 -27.503 1.00 80.25 302 GLY A N 1
ATOM 2262 C CA . GLY A 1 302 ? 3.560 9.133 -28.890 1.00 80.25 302 GLY A CA 1
ATOM 2263 C C . GLY A 1 302 ? 2.705 10.041 -29.786 1.00 80.25 302 GLY A C 1
ATOM 2264 O O . GLY A 1 302 ? 2.995 10.167 -30.974 1.00 80.25 302 GLY A O 1
ATOM 2265 N N . GLY A 1 303 ? 1.672 10.697 -29.249 1.00 77.75 303 GLY A N 1
ATOM 2266 C CA . GLY A 1 303 ? 0.920 11.735 -29.962 1.00 77.75 303 GLY A CA 1
ATOM 2267 C C . GLY A 1 303 ? -0.141 11.201 -30.925 1.00 77.75 303 GLY A C 1
ATOM 2268 O O . GLY A 1 303 ? -1.024 10.472 -30.512 1.00 77.75 303 GLY A O 1
ATOM 2269 N N . ASN A 1 304 ? -0.121 11.628 -32.186 1.00 73.38 304 ASN A N 1
ATOM 2270 C CA . ASN A 1 304 ? -1.108 11.284 -33.222 1.00 73.38 304 ASN A CA 1
ATOM 2271 C C . ASN A 1 304 ? -0.636 10.150 -34.140 1.00 73.38 304 ASN A C 1
ATOM 2273 O O . ASN A 1 304 ? -1.211 9.953 -35.209 1.00 73.38 304 ASN A O 1
ATOM 2277 N N . CYS A 1 305 ? 0.414 9.425 -33.744 1.00 76.31 305 CYS A N 1
ATOM 2278 C CA . CYS A 1 305 ? 0.940 8.333 -34.540 1.00 76.31 305 CYS A CA 1
ATOM 2279 C C . CYS A 1 305 ? 1.338 8.801 -35.952 1.00 76.31 305 CYS A C 1
ATOM 2281 O O . CYS A 1 305 ? 1.031 8.110 -36.914 1.00 76.31 305 CYS A O 1
ATOM 2283 N N . THR A 1 306 ? 1.940 9.997 -36.082 1.00 71.25 306 THR A N 1
ATOM 2284 C CA . THR A 1 306 ? 2.546 10.514 -37.333 1.00 71.25 306 THR A CA 1
ATOM 2285 C C . THR A 1 306 ? 4.012 10.937 -37.180 1.00 71.25 306 THR A C 1
ATOM 2287 O O . THR A 1 306 ? 4.728 11.077 -38.167 1.00 71.25 306 THR A O 1
ATOM 2290 N N . ASN A 1 307 ? 4.473 11.138 -35.941 1.00 68.94 307 ASN A N 1
ATOM 2291 C CA . ASN A 1 307 ? 5.802 11.661 -35.625 1.00 68.94 307 ASN A CA 1
ATOM 2292 C C . ASN A 1 307 ? 6.741 10.526 -35.191 1.00 68.94 307 ASN A C 1
ATOM 2294 O O . ASN A 1 307 ? 6.925 10.274 -34.001 1.00 68.94 307 ASN A O 1
ATOM 2298 N N . TRP A 1 308 ? 7.325 9.827 -36.162 1.00 75.75 308 TRP A N 1
ATOM 2299 C CA . TRP A 1 308 ? 8.374 8.823 -35.946 1.00 75.75 308 TRP A CA 1
ATOM 2300 C C . TRP A 1 308 ? 9.655 9.235 -36.658 1.00 75.75 308 TRP A C 1
ATOM 2302 O O . TRP A 1 308 ? 9.626 9.891 -37.700 1.00 75.75 308 TRP A O 1
ATOM 2312 N N . VAL A 1 309 ? 10.784 8.764 -36.137 1.00 80.12 309 VAL A N 1
ATOM 2313 C CA . VAL A 1 309 ? 12.054 8.854 -36.856 1.00 80.12 309 VAL A CA 1
ATOM 2314 C C . VAL A 1 309 ? 12.286 7.552 -37.621 1.00 80.12 309 VAL A C 1
ATOM 2316 O O . VAL A 1 309 ? 12.309 6.490 -36.989 1.00 80.12 309 VAL A O 1
ATOM 2319 N N . PRO A 1 310 ? 12.416 7.582 -38.960 1.00 82.62 310 PRO A N 1
ATOM 2320 C CA . PRO A 1 310 ? 12.790 6.395 -39.709 1.00 82.62 310 PRO A CA 1
ATOM 2321 C C . PRO A 1 310 ? 14.222 5.997 -39.342 1.00 82.62 310 PRO A C 1
ATOM 2323 O O . PRO A 1 310 ? 15.106 6.847 -39.273 1.00 82.62 310 PRO A O 1
ATOM 2326 N N . LEU A 1 311 ? 14.442 4.709 -39.097 1.00 79.50 311 LEU A N 1
ATOM 2327 C CA . LEU A 1 311 ? 15.757 4.121 -38.871 1.00 79.50 311 LEU A CA 1
ATOM 2328 C C . LEU A 1 311 ? 15.994 3.002 -39.881 1.00 79.50 311 LEU A C 1
ATOM 2330 O O . LEU A 1 311 ? 15.101 2.198 -40.141 1.00 79.50 311 LEU A O 1
ATOM 2334 N N . SER A 1 312 ? 17.205 2.916 -40.433 1.00 76.44 312 SER A N 1
ATOM 2335 C CA . SER A 1 312 ? 17.580 1.802 -41.309 1.00 76.44 312 SER A CA 1
ATOM 2336 C C . SER A 1 312 ? 17.767 0.506 -40.511 1.00 76.44 312 SER A C 1
ATOM 2338 O O . SER A 1 312 ? 18.015 0.533 -39.303 1.00 76.44 312 SER A O 1
ATOM 2340 N N . ASN A 1 313 ? 17.710 -0.644 -41.191 1.00 76.94 313 ASN A N 1
ATOM 2341 C CA . ASN A 1 313 ? 17.932 -1.953 -40.563 1.00 76.94 313 ASN A CA 1
ATOM 2342 C C . ASN A 1 313 ? 19.276 -2.026 -39.816 1.00 76.94 313 ASN A C 1
ATOM 2344 O O . ASN A 1 313 ? 19.352 -2.619 -38.743 1.00 76.94 313 ASN A O 1
ATOM 2348 N N . THR A 1 314 ? 20.316 -1.366 -40.333 1.00 69.62 314 THR A N 1
ATOM 2349 C CA . THR A 1 314 ? 21.636 -1.281 -39.690 1.00 69.62 314 THR A CA 1
ATOM 2350 C C . THR A 1 314 ? 21.596 -0.484 -38.384 1.00 69.62 314 THR A C 1
ATOM 2352 O O . THR A 1 314 ? 22.279 -0.848 -37.431 1.00 69.62 314 THR A O 1
ATOM 2355 N N . GLN A 1 315 ? 20.788 0.580 -38.311 1.00 73.69 315 GLN A N 1
ATOM 2356 C CA . GLN A 1 315 ? 20.633 1.388 -37.093 1.00 73.69 315 GLN A CA 1
ATOM 2357 C C . GLN A 1 315 ? 19.822 0.622 -36.042 1.00 73.69 315 GLN A C 1
ATOM 2359 O O . GLN A 1 315 ? 20.171 0.616 -34.866 1.00 73.69 315 GLN A O 1
ATOM 2364 N N . LEU A 1 316 ? 18.771 -0.078 -36.478 1.00 77.81 316 LEU A N 1
ATOM 2365 C CA . LEU A 1 316 ? 17.929 -0.895 -35.605 1.00 77.81 316 LEU A CA 1
ATOM 2366 C C . LEU A 1 316 ? 18.686 -2.087 -35.010 1.00 77.81 316 LEU A C 1
ATOM 2368 O O . LEU A 1 316 ? 18.453 -2.433 -33.858 1.00 77.81 316 LEU A O 1
ATOM 2372 N N . ALA A 1 317 ? 19.622 -2.680 -35.760 1.00 79.94 317 ALA A N 1
ATOM 2373 C CA . ALA A 1 317 ? 20.440 -3.806 -35.303 1.00 79.94 317 ALA A CA 1
ATOM 2374 C C . ALA A 1 317 ? 21.379 -3.470 -34.127 1.00 79.94 317 ALA A C 1
ATOM 2376 O O . ALA A 1 317 ? 21.889 -4.385 -33.485 1.00 79.94 317 ALA A O 1
ATOM 2377 N N . ARG A 1 318 ? 21.606 -2.181 -33.833 1.00 77.75 318 ARG A N 1
ATOM 2378 C CA . ARG A 1 318 ? 22.397 -1.733 -32.672 1.00 77.75 318 ARG A CA 1
ATOM 2379 C C . ARG A 1 318 ? 21.620 -1.784 -31.358 1.00 77.75 318 ARG A C 1
ATOM 2381 O O . ARG A 1 318 ? 22.213 -1.648 -30.293 1.00 77.75 318 ARG A O 1
ATOM 2388 N N . PHE A 1 319 ? 20.308 -1.977 -31.434 1.00 81.19 319 PHE A N 1
ATOM 2389 C CA . PHE A 1 319 ? 19.449 -2.120 -30.275 1.00 81.19 319 PHE A CA 1
ATOM 2390 C C . PHE A 1 319 ? 19.054 -3.582 -30.085 1.00 81.19 319 PHE A C 1
ATOM 2392 O O . PHE A 1 319 ? 18.823 -4.320 -31.046 1.00 81.19 319 PHE A O 1
ATOM 2399 N N . SER A 1 320 ? 18.937 -4.009 -28.832 1.00 86.25 320 SER A N 1
ATOM 2400 C CA . SER A 1 320 ? 18.400 -5.328 -28.516 1.00 86.25 320 SER A CA 1
ATOM 2401 C C . SER A 1 320 ? 16.900 -5.389 -28.831 1.00 86.25 320 SER A C 1
ATOM 2403 O O . SER A 1 320 ? 16.196 -4.377 -28.875 1.00 86.25 320 SER A O 1
ATOM 2405 N N . LYS A 1 321 ? 16.372 -6.589 -29.084 1.00 88.19 321 LYS A N 1
ATOM 2406 C CA . LYS A 1 321 ? 14.926 -6.769 -29.275 1.00 88.19 321 LYS A CA 1
ATOM 2407 C C . LYS A 1 321 ? 14.233 -6.782 -27.914 1.00 88.19 321 LYS A C 1
ATOM 2409 O O . LYS A 1 321 ? 14.555 -7.617 -27.074 1.00 88.19 321 LYS A O 1
ATOM 2414 N N . GLY A 1 322 ? 13.280 -5.877 -27.716 1.00 86.69 322 GLY A N 1
ATOM 2415 C CA . GLY A 1 322 ? 12.409 -5.841 -26.544 1.00 86.69 322 GLY A CA 1
ATOM 2416 C C . GLY A 1 322 ? 11.062 -6.531 -26.798 1.00 86.69 322 GLY A C 1
ATOM 2417 O O . GLY A 1 322 ? 10.682 -6.753 -27.953 1.00 86.69 322 GLY A O 1
ATOM 2418 N N . PRO A 1 323 ? 10.301 -6.861 -25.738 1.00 89.50 323 PRO A N 1
ATOM 2419 C CA . PRO A 1 323 ? 8.940 -7.371 -25.882 1.00 89.50 323 PRO A CA 1
ATOM 2420 C C . PRO A 1 323 ? 8.012 -6.337 -26.539 1.00 89.50 323 PRO A C 1
ATOM 2422 O O . PRO A 1 323 ? 8.229 -5.129 -26.439 1.00 89.50 323 PRO A O 1
ATOM 2425 N N . GLU A 1 324 ? 6.949 -6.805 -27.190 1.00 93.69 324 GLU A N 1
ATOM 2426 C CA . GLU A 1 324 ? 5.879 -5.930 -27.686 1.00 93.69 324 GLU A CA 1
ATOM 2427 C C . GLU A 1 324 ? 5.142 -5.250 -26.521 1.00 93.69 324 GLU A C 1
ATOM 2429 O O . GLU A 1 324 ? 4.894 -5.886 -25.496 1.00 93.69 324 GLU A O 1
ATOM 2434 N N . LEU A 1 325 ? 4.804 -3.966 -26.683 1.00 94.44 325 LEU A N 1
ATOM 2435 C CA . LEU A 1 325 ? 4.215 -3.140 -25.633 1.00 94.44 325 LEU A CA 1
ATOM 2436 C C . LEU A 1 325 ? 2.828 -3.616 -25.183 1.00 94.44 325 LEU A C 1
ATOM 2438 O O . LEU A 1 325 ? 1.996 -4.035 -25.988 1.00 94.44 325 LEU A O 1
ATOM 2442 N N . ALA A 1 326 ? 2.563 -3.447 -23.889 1.00 95.88 326 ALA A N 1
ATOM 2443 C CA . ALA A 1 326 ? 1.259 -3.606 -23.264 1.00 95.88 326 ALA A CA 1
ATOM 2444 C C . ALA A 1 326 ? 1.061 -2.526 -22.189 1.00 95.88 326 ALA A C 1
ATOM 2446 O O . ALA A 1 326 ? 2.032 -2.032 -21.616 1.00 95.88 326 ALA A O 1
ATOM 2447 N N . ASN A 1 327 ? -0.194 -2.168 -21.900 1.00 96.62 327 ASN A N 1
ATOM 2448 C CA . ASN A 1 327 ? -0.511 -1.129 -20.917 1.00 96.62 327 ASN A CA 1
ATOM 2449 C C . ASN A 1 327 ? -0.119 -1.524 -19.485 1.00 96.62 327 ASN A C 1
ATOM 2451 O O . ASN A 1 327 ? 0.249 -0.650 -18.705 1.00 96.62 327 ASN A O 1
ATOM 2455 N N . ALA A 1 328 ? -0.210 -2.811 -19.128 1.00 97.56 328 ALA A N 1
ATOM 2456 C CA . ALA A 1 328 ? 0.176 -3.292 -17.806 1.00 97.56 328 ALA A CA 1
ATOM 2457 C C . ALA A 1 328 ? 1.688 -3.550 -17.762 1.00 97.56 328 ALA A C 1
ATOM 2459 O O . ALA A 1 328 ? 2.215 -4.455 -18.406 1.00 97.56 328 ALA A O 1
ATOM 2460 N N . VAL A 1 329 ? 2.386 -2.737 -16.983 1.00 96.19 329 VAL A N 1
ATOM 2461 C CA . VAL A 1 329 ? 3.839 -2.709 -16.859 1.00 96.19 329 VAL A CA 1
ATOM 2462 C C . VAL A 1 329 ? 4.249 -3.176 -15.465 1.00 96.19 329 VAL A C 1
ATOM 2464 O O . VAL A 1 329 ? 3.692 -2.746 -14.455 1.00 96.19 329 VAL A O 1
ATOM 2467 N N . LEU A 1 330 ? 5.232 -4.065 -15.424 1.00 95.00 330 LEU A N 1
ATOM 2468 C CA . LEU A 1 330 ? 5.944 -4.523 -14.242 1.00 95.00 330 LEU A CA 1
ATOM 2469 C C . LEU A 1 330 ? 7.290 -3.799 -14.183 1.00 95.00 330 LEU A C 1
ATOM 2471 O O . LEU A 1 330 ? 8.116 -3.935 -15.087 1.00 95.00 330 LEU A O 1
ATOM 2475 N N . LEU A 1 331 ? 7.506 -3.037 -13.120 1.00 92.12 331 LEU A N 1
ATOM 2476 C CA . LEU A 1 331 ? 8.777 -2.394 -12.816 1.00 92.12 331 LEU A CA 1
ATOM 2477 C C . LEU A 1 331 ? 9.610 -3.259 -11.855 1.00 92.12 331 LEU A C 1
ATOM 2479 O O . LEU A 1 331 ? 9.049 -4.051 -11.087 1.00 92.12 331 LEU A O 1
ATOM 2483 N N . PRO A 1 332 ? 10.942 -3.069 -11.819 1.00 84.12 332 PRO A N 1
ATOM 2484 C CA . PRO A 1 332 ? 11.789 -3.655 -10.785 1.00 84.12 332 PRO A CA 1
ATOM 2485 C C . PRO A 1 332 ? 11.295 -3.328 -9.361 1.00 84.12 332 PRO A C 1
ATOM 2487 O O . PRO A 1 332 ? 10.813 -2.222 -9.088 1.00 84.12 332 PRO A O 1
ATOM 2490 N N . GLY A 1 333 ? 11.435 -4.291 -8.442 1.00 80.81 333 GLY A N 1
ATOM 2491 C CA . GLY A 1 333 ? 11.013 -4.136 -7.042 1.00 80.81 333 GLY A CA 1
ATOM 2492 C C . GLY A 1 333 ? 9.503 -4.280 -6.808 1.00 80.81 333 GLY A C 1
ATOM 2493 O O . GLY A 1 333 ? 8.962 -3.628 -5.917 1.00 80.81 333 GLY A O 1
ATOM 2494 N N . SER A 1 334 ? 8.819 -5.109 -7.608 1.00 79.56 334 SER A N 1
ATOM 2495 C CA . SER A 1 334 ? 7.393 -5.452 -7.448 1.00 79.56 334 SER A CA 1
ATOM 2496 C C . SER A 1 334 ? 6.439 -4.254 -7.538 1.00 79.56 334 SER A C 1
ATOM 2498 O O . SER A 1 334 ? 5.469 -4.165 -6.784 1.00 79.56 334 SER A O 1
ATOM 2500 N N . ARG A 1 335 ? 6.722 -3.312 -8.446 1.00 90.69 335 ARG A N 1
ATOM 2501 C CA . ARG A 1 335 ? 5.857 -2.157 -8.725 1.00 90.69 335 ARG A CA 1
ATOM 2502 C C . ARG A 1 335 ? 5.097 -2.340 -10.028 1.00 90.69 335 ARG A C 1
ATOM 2504 O O . ARG A 1 335 ? 5.672 -2.684 -11.054 1.00 90.69 335 ARG A O 1
ATOM 2511 N N . ASN A 1 336 ? 3.810 -2.042 -9.984 1.00 96.25 336 ASN A N 1
ATOM 2512 C CA . ASN A 1 336 ? 2.855 -2.323 -11.043 1.00 96.25 336 ASN A CA 1
ATOM 2513 C C . ASN A 1 336 ? 2.297 -1.006 -11.596 1.00 96.25 336 ASN A C 1
ATOM 2515 O O . ASN A 1 336 ? 1.581 -0.305 -10.887 1.00 96.25 336 ASN A O 1
ATOM 2519 N N . LEU A 1 337 ? 2.584 -0.661 -12.853 1.00 97.00 337 LEU A N 1
ATOM 2520 C CA . LEU A 1 337 ? 2.060 0.545 -13.508 1.00 97.00 337 LEU A CA 1
ATOM 2521 C C . LEU A 1 337 ? 1.160 0.212 -14.693 1.00 97.00 337 LEU A C 1
ATOM 2523 O O . LEU A 1 337 ? 1.493 -0.609 -15.533 1.00 97.00 337 LEU A O 1
ATOM 2527 N N . PHE A 1 338 ? 0.031 0.893 -14.800 1.00 97.75 338 PHE A N 1
ATOM 2528 C CA . PHE A 1 338 ? -0.857 0.838 -15.945 1.00 97.75 338 PHE A CA 1
ATOM 2529 C C . PHE A 1 338 ? -0.727 2.140 -16.731 1.00 97.75 338 PHE A C 1
ATOM 2531 O O . PHE A 1 338 ? -1.040 3.217 -16.218 1.00 97.75 338 PHE A O 1
ATOM 2538 N N . VAL A 1 339 ? -0.239 2.051 -17.962 1.00 96.00 339 VAL A N 1
ATOM 2539 C CA . VAL A 1 339 ? 0.041 3.198 -18.831 1.00 96.00 339 VAL A CA 1
ATOM 2540 C C . VAL A 1 339 ? -1.160 3.441 -19.736 1.00 96.00 339 VAL A C 1
ATOM 2542 O O . VAL A 1 339 ? -1.578 2.528 -20.443 1.00 96.00 339 VAL A O 1
ATOM 2545 N N . LYS A 1 340 ? -1.738 4.646 -19.719 1.00 94.00 340 LYS A N 1
ATOM 2546 C CA . LYS A 1 340 ? -2.845 5.023 -20.614 1.00 94.00 340 LYS A CA 1
ATOM 2547 C C . LYS A 1 340 ? -2.916 6.536 -20.796 1.00 94.00 340 LYS A C 1
ATOM 2549 O O . LYS A 1 340 ? -2.784 7.273 -19.822 1.00 94.00 340 LYS A O 1
ATOM 2554 N N . GLY A 1 341 ? -3.161 6.990 -22.024 1.00 88.94 341 GLY A N 1
ATOM 2555 C CA . GLY A 1 341 ? -3.328 8.409 -22.356 1.00 88.94 341 GLY A CA 1
ATOM 2556 C C . GLY A 1 341 ? -2.176 9.321 -21.914 1.00 88.94 341 GLY A C 1
ATOM 2557 O O . GLY A 1 341 ? -2.431 10.444 -21.490 1.00 88.94 341 GLY A O 1
ATOM 2558 N N . GLY A 1 342 ? -0.927 8.844 -21.941 1.00 86.56 342 GLY A N 1
ATOM 2559 C CA . GLY A 1 342 ? 0.239 9.622 -21.511 1.00 86.56 342 GLY A CA 1
ATOM 2560 C C . GLY A 1 342 ? 0.385 9.779 -19.992 1.00 86.56 342 GLY A C 1
ATOM 2561 O O . GLY A 1 342 ? 1.183 10.597 -19.542 1.00 86.56 342 GLY A O 1
ATOM 2562 N N . ALA A 1 343 ? -0.361 9.008 -19.198 1.00 91.81 343 ALA A N 1
ATOM 2563 C CA . ALA A 1 343 ? -0.261 8.966 -17.743 1.00 91.81 343 ALA A CA 1
ATOM 2564 C C . ALA A 1 343 ? -0.034 7.530 -17.246 1.00 91.81 343 ALA A C 1
ATOM 2566 O O . ALA A 1 343 ? -0.359 6.550 -17.922 1.00 91.81 343 ALA A O 1
ATOM 2567 N N . THR A 1 344 ? 0.499 7.401 -16.032 1.00 95.56 344 THR A N 1
ATOM 2568 C CA . THR A 1 344 ? 0.647 6.112 -15.342 1.00 95.56 344 THR A CA 1
ATOM 2569 C C . THR A 1 344 ? -0.330 6.011 -14.184 1.00 95.56 344 THR A C 1
ATOM 2571 O O . THR A 1 344 ? -0.599 6.989 -13.499 1.00 95.56 344 THR A O 1
ATOM 2574 N N . ARG A 1 345 ? -0.876 4.829 -13.924 1.00 97.19 345 ARG A N 1
ATOM 2575 C CA . ARG A 1 345 ? -1.694 4.539 -12.741 1.00 97.19 345 ARG A CA 1
ATOM 2576 C C . ARG A 1 345 ? -1.094 3.325 -12.065 1.00 97.19 345 ARG A C 1
ATOM 2578 O O . ARG A 1 345 ? -0.990 2.288 -12.705 1.00 97.19 345 ARG A O 1
ATOM 2585 N N . GLU A 1 346 ? -0.696 3.423 -10.805 1.00 97.06 346 GLU A N 1
ATOM 2586 C CA . GLU A 1 346 ? -0.264 2.221 -10.088 1.00 97.06 346 GLU A CA 1
ATOM 2587 C C . GLU A 1 346 ? -1.452 1.254 -9.973 1.00 97.06 346 GLU A C 1
ATOM 2589 O O . GLU A 1 346 ? -2.569 1.697 -9.695 1.00 97.06 346 GLU A O 1
ATOM 2594 N N . TYR A 1 347 ? -1.260 -0.035 -10.242 1.00 97.88 347 TYR A N 1
ATOM 2595 C CA . TYR A 1 347 ? -2.329 -1.031 -10.135 1.00 97.88 347 TYR A CA 1
ATOM 2596 C C . TYR A 1 347 ? -1.980 -2.102 -9.113 1.00 97.88 347 TYR A C 1
ATOM 2598 O O . TYR A 1 347 ? -0.823 -2.458 -8.940 1.00 97.88 347 TYR A O 1
ATOM 2606 N N . PHE A 1 348 ? -2.992 -2.615 -8.427 1.00 97.25 348 PHE A N 1
ATOM 2607 C CA . PHE A 1 348 ? -2.804 -3.554 -7.329 1.00 97.25 348 PHE A CA 1
ATOM 2608 C C . PHE A 1 348 ? -2.260 -4.904 -7.824 1.00 97.25 348 PHE A C 1
ATOM 2610 O O . PHE A 1 348 ? -1.152 -5.311 -7.489 1.00 97.25 348 PHE A O 1
ATOM 2617 N N . ASP A 1 349 ? -3.028 -5.587 -8.670 1.00 96.25 349 ASP A N 1
ATOM 2618 C CA . ASP A 1 349 ? -2.670 -6.851 -9.309 1.00 96.25 349 ASP A CA 1
ATOM 2619 C C . ASP A 1 349 ? -3.474 -7.033 -10.612 1.00 96.25 349 ASP A C 1
ATOM 2621 O O . ASP A 1 349 ? -4.277 -6.179 -10.999 1.00 96.25 349 ASP A O 1
ATOM 2625 N N . VAL A 1 350 ? -3.279 -8.158 -11.304 1.00 96.62 350 VAL A N 1
ATOM 2626 C CA . VAL A 1 350 ? -4.028 -8.473 -12.533 1.00 96.62 350 VAL A CA 1
ATOM 2627 C C . VAL A 1 350 ? -5.535 -8.605 -12.271 1.00 96.62 350 VAL A C 1
ATOM 2629 O O . VAL A 1 350 ? -6.334 -8.261 -13.138 1.00 96.62 350 VAL A O 1
ATOM 2632 N N . SER A 1 351 ? -5.950 -9.033 -11.073 1.00 96.06 351 SER A N 1
ATOM 2633 C CA . SER A 1 351 ? -7.375 -9.137 -10.727 1.00 96.06 351 SER A CA 1
ATOM 2634 C C . SER A 1 351 ? -8.035 -7.760 -10.659 1.00 96.06 351 SER A C 1
ATOM 2636 O O . SER A 1 351 ? -9.168 -7.610 -11.110 1.00 96.06 351 SER A O 1
ATOM 2638 N N . ALA A 1 352 ? -7.326 -6.743 -10.161 1.00 97.56 352 ALA A N 1
ATOM 2639 C CA . ALA A 1 352 ? -7.787 -5.356 -10.177 1.00 97.56 352 ALA A CA 1
ATOM 2640 C C . ALA A 1 352 ? -7.982 -4.827 -11.606 1.00 97.56 352 ALA A C 1
ATOM 2642 O O . ALA A 1 352 ? -8.956 -4.126 -11.878 1.00 97.56 352 ALA A O 1
ATOM 2643 N N . LEU A 1 353 ? -7.094 -5.197 -12.538 1.00 98.12 353 LEU A N 1
ATOM 2644 C CA . LEU A 1 353 ? -7.249 -4.854 -13.955 1.00 98.12 353 LEU A CA 1
ATOM 2645 C C . LEU A 1 353 ? -8.490 -5.525 -14.555 1.00 98.12 353 LEU A C 1
ATOM 2647 O O . LEU A 1 353 ? -9.297 -4.846 -15.187 1.00 98.12 353 LEU A O 1
ATOM 2651 N N . THR A 1 354 ? -8.690 -6.818 -14.287 1.00 97.38 354 THR A N 1
ATOM 2652 C CA . THR A 1 354 ? -9.884 -7.559 -14.722 1.00 97.38 354 THR A CA 1
ATOM 2653 C C . THR A 1 354 ? -11.170 -6.935 -14.173 1.00 97.38 354 THR A C 1
ATOM 2655 O O . THR A 1 354 ? -12.103 -6.703 -14.936 1.00 97.38 354 THR A O 1
ATOM 2658 N N . GLN A 1 355 ? -11.214 -6.598 -12.877 1.00 94.25 355 GLN A N 1
ATOM 2659 C CA . GLN A 1 355 ? -12.363 -5.931 -12.241 1.00 94.25 355 GLN A CA 1
ATOM 2660 C C . GLN A 1 355 ? -12.663 -4.562 -12.867 1.00 94.25 355 GLN A C 1
ATOM 2662 O O . GLN A 1 355 ? -13.822 -4.167 -12.961 1.00 94.25 355 GLN A O 1
ATOM 2667 N N . ALA A 1 356 ? -11.629 -3.852 -13.320 1.00 96.00 356 ALA A N 1
ATOM 2668 C CA . ALA A 1 356 ? -11.758 -2.569 -14.001 1.00 96.00 356 ALA A CA 1
ATOM 2669 C C . ALA A 1 356 ? -12.055 -2.690 -15.512 1.00 96.00 356 ALA A C 1
ATOM 2671 O O . ALA A 1 356 ? -12.155 -1.663 -16.185 1.00 96.00 356 ALA A O 1
ATOM 2672 N N . GLY A 1 357 ? -12.158 -3.908 -16.064 1.00 97.12 357 GLY A N 1
ATOM 2673 C CA . GLY A 1 357 ? -12.335 -4.133 -17.502 1.00 97.12 357 GLY A CA 1
ATOM 2674 C C . GLY A 1 357 ? -11.133 -3.681 -18.340 1.00 97.12 357 GLY A C 1
ATOM 2675 O O . GLY A 1 357 ? -11.297 -3.232 -19.474 1.00 97.12 357 GLY A O 1
ATOM 2676 N N . LEU A 1 358 ? -9.926 -3.735 -17.770 1.00 96.88 358 LEU A N 1
ATOM 2677 C CA . LEU A 1 358 ? -8.690 -3.281 -18.404 1.00 96.88 358 LEU A CA 1
ATOM 2678 C C . LEU A 1 358 ? -7.858 -4.460 -18.943 1.00 96.88 358 LEU A C 1
ATOM 2680 O O . LEU A 1 358 ? -7.907 -5.555 -18.383 1.00 96.88 358 LEU A O 1
ATOM 2684 N N . PRO A 1 359 ? -7.050 -4.242 -20.000 1.00 96.12 359 PRO A N 1
ATOM 2685 C CA . PRO A 1 359 ? -6.098 -5.233 -20.498 1.00 96.12 359 PRO A CA 1
ATOM 2686 C C . PRO A 1 359 ? -5.170 -5.774 -19.403 1.00 96.12 359 PRO A C 1
ATOM 2688 O O . PRO A 1 359 ? -4.615 -5.010 -18.617 1.00 96.12 359 PRO A O 1
ATOM 2691 N N . THR A 1 360 ? -4.961 -7.091 -19.397 1.00 97.12 360 THR A N 1
ATOM 2692 C CA . THR A 1 360 ? -4.243 -7.814 -18.332 1.00 97.12 360 THR A CA 1
ATOM 2693 C C . THR A 1 360 ? -2.857 -8.316 -18.729 1.00 97.12 360 THR A C 1
ATOM 2695 O O . THR A 1 360 ? -2.102 -8.756 -17.866 1.00 97.12 360 THR A O 1
ATOM 2698 N N . ARG A 1 361 ? -2.495 -8.265 -20.019 1.00 95.94 361 ARG A N 1
ATOM 2699 C CA . ARG A 1 361 ? -1.174 -8.697 -20.499 1.00 95.94 361 ARG A CA 1
ATOM 2700 C C . ARG A 1 361 ? -0.086 -7.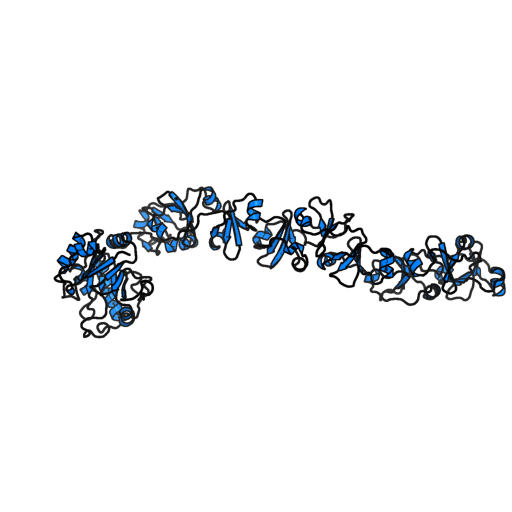804 -19.904 1.00 95.94 361 ARG A C 1
ATOM 2702 O O . ARG A 1 361 ? -0.069 -6.606 -20.175 1.00 95.94 361 ARG A O 1
ATOM 2709 N N . GLN A 1 362 ? 0.824 -8.409 -19.147 1.00 95.06 362 GLN A N 1
ATOM 2710 C CA . GLN A 1 362 ? 1.917 -7.715 -18.473 1.00 95.06 362 GLN A CA 1
ATOM 2711 C C . GLN A 1 362 ? 3.208 -7.724 -19.299 1.00 95.06 362 GLN A C 1
ATOM 2713 O O . GLN A 1 362 ? 3.497 -8.690 -20.008 1.00 95.06 362 GLN A O 1
ATOM 2718 N N . ILE A 1 363 ? 4.000 -6.660 -19.170 1.00 93.50 363 ILE A N 1
ATOM 2719 C CA . ILE A 1 363 ? 5.359 -6.549 -19.714 1.00 93.50 363 ILE A CA 1
ATOM 2720 C C . ILE A 1 363 ? 6.308 -5.961 -18.674 1.00 93.50 363 ILE A C 1
ATOM 2722 O O . ILE A 1 363 ? 5.889 -5.152 -17.854 1.00 93.50 363 ILE A O 1
ATOM 2726 N N . SER A 1 364 ? 7.589 -6.313 -18.722 1.00 91.38 364 SER A N 1
ATOM 2727 C CA . SER A 1 364 ? 8.601 -5.700 -17.855 1.00 91.38 364 SER A CA 1
ATOM 2728 C C . SER A 1 364 ? 9.299 -4.546 -18.562 1.00 91.38 364 SER A C 1
ATOM 2730 O O . SER A 1 364 ? 9.800 -4.721 -19.673 1.00 91.38 364 SER A O 1
ATOM 2732 N N . LEU A 1 365 ? 9.344 -3.379 -17.918 1.00 88.94 365 LEU A N 1
ATOM 2733 C CA . LEU A 1 365 ? 10.042 -2.186 -18.405 1.00 88.94 365 LEU A CA 1
ATOM 2734 C C . LEU A 1 365 ? 10.829 -1.530 -17.253 1.00 88.94 365 LEU A C 1
ATOM 2736 O O . LEU A 1 365 ? 10.448 -1.682 -16.092 1.00 88.94 365 LEU A O 1
ATOM 2740 N N . PRO A 1 366 ? 11.930 -0.816 -17.542 1.00 85.31 366 PRO A N 1
ATOM 2741 C CA . PRO A 1 366 ? 12.694 -0.096 -16.538 1.00 85.31 366 PRO A CA 1
ATOM 2742 C C . PRO A 1 366 ? 11.936 1.145 -16.047 1.00 85.31 366 PRO A C 1
ATOM 2744 O O . PRO A 1 366 ? 11.094 1.722 -16.737 1.00 85.31 366 PRO A O 1
ATOM 2747 N N . GLU A 1 367 ? 12.220 1.533 -14.807 1.00 85.00 367 GLU A N 1
ATOM 2748 C CA . GLU A 1 367 ? 11.505 2.605 -14.110 1.00 85.00 367 GLU A CA 1
ATOM 2749 C C . GLU A 1 367 ? 11.810 4.006 -14.657 1.00 85.00 367 GLU A C 1
ATOM 2751 O O . GLU A 1 367 ? 10.930 4.869 -14.671 1.00 85.00 367 GLU A O 1
ATOM 2756 N N . ASP A 1 368 ? 13.035 4.230 -15.134 1.00 80.31 368 ASP A N 1
ATOM 2757 C CA . ASP A 1 368 ? 13.524 5.516 -15.645 1.00 80.31 368 ASP A CA 1
ATOM 2758 C C . ASP A 1 368 ? 12.622 6.104 -16.747 1.00 80.31 368 ASP A C 1
ATOM 2760 O O . ASP A 1 368 ? 12.479 7.324 -16.860 1.00 80.31 368 ASP A O 1
ATOM 2764 N N . MET A 1 369 ? 11.931 5.246 -17.502 1.00 79.50 369 MET A N 1
ATOM 2765 C CA . MET A 1 369 ? 10.931 5.617 -18.505 1.00 79.50 369 MET A CA 1
ATOM 2766 C C . MET A 1 369 ? 9.777 6.468 -17.971 1.00 79.50 369 MET A C 1
ATOM 2768 O O . MET A 1 369 ? 9.232 7.288 -18.721 1.00 79.50 369 MET A O 1
ATOM 2772 N N . PHE A 1 370 ? 9.389 6.243 -16.716 1.00 86.56 370 PHE A N 1
ATOM 2773 C CA . PHE A 1 370 ? 8.152 6.753 -16.122 1.00 86.56 370 PHE A CA 1
ATOM 2774 C C . PHE A 1 370 ? 8.386 7.857 -15.090 1.00 86.56 370 PHE A C 1
ATOM 2776 O O . PHE A 1 370 ? 7.422 8.432 -14.593 1.00 86.56 370 PHE A O 1
ATOM 2783 N N . THR A 1 371 ? 9.647 8.186 -14.800 1.00 78.69 371 THR A N 1
ATOM 2784 C CA . THR A 1 371 ? 10.051 9.200 -13.808 1.00 78.69 371 THR A CA 1
ATOM 2785 C C . THR A 1 371 ? 9.420 10.576 -14.039 1.00 78.69 371 THR A C 1
ATOM 2787 O O . THR A 1 371 ? 9.080 11.259 -13.078 1.00 78.69 371 THR A O 1
ATOM 2790 N N . SER A 1 372 ? 9.205 10.965 -15.300 1.00 78.88 372 SER A N 1
ATOM 2791 C CA . SER A 1 372 ? 8.583 12.239 -15.683 1.00 78.88 372 SER A CA 1
ATOM 2792 C C . SER A 1 372 ? 7.122 12.123 -16.139 1.00 78.88 372 SER A C 1
ATOM 2794 O O . SER A 1 372 ? 6.552 13.103 -16.617 1.00 78.88 372 SER A O 1
ATOM 2796 N N . VAL A 1 373 ? 6.503 10.943 -16.024 1.00 85.75 373 VAL A N 1
ATOM 2797 C CA . VAL A 1 373 ? 5.132 10.713 -16.501 1.00 85.75 373 VAL A CA 1
ATOM 2798 C C . VAL A 1 373 ? 4.133 10.982 -15.370 1.00 85.75 373 VAL A C 1
ATOM 2800 O O . VAL A 1 373 ? 4.266 10.386 -14.296 1.00 85.75 373 VAL A O 1
ATOM 2803 N N . PRO A 1 374 ? 3.101 11.826 -15.577 1.00 89.69 374 PRO A N 1
ATOM 2804 C CA . PRO A 1 374 ? 2.111 12.110 -14.547 1.00 89.69 374 PRO A CA 1
ATOM 2805 C C . PRO A 1 374 ? 1.453 10.838 -14.011 1.00 89.69 374 PRO A C 1
ATOM 2807 O O . PRO A 1 374 ? 1.002 9.977 -14.771 1.00 89.69 374 PRO A O 1
ATOM 2810 N N . ARG A 1 375 ? 1.361 10.738 -12.684 1.00 91.00 375 ARG A N 1
ATOM 2811 C CA . ARG A 1 375 ? 0.624 9.661 -12.017 1.00 91.00 375 ARG A CA 1
ATOM 2812 C C . ARG A 1 375 ? -0.857 10.016 -11.923 1.00 91.00 375 ARG A C 1
ATOM 2814 O O . ARG A 1 375 ? -1.206 11.133 -11.551 1.00 91.00 375 ARG A O 1
ATOM 2821 N N . GLY A 1 376 ? -1.737 9.071 -12.211 1.00 93.75 376 GLY A N 1
ATOM 2822 C CA . GLY A 1 376 ? -3.189 9.146 -12.070 1.00 93.75 376 GLY A CA 1
ATOM 2823 C C . GLY A 1 376 ? -3.691 8.325 -10.882 1.00 93.75 376 GLY A C 1
ATOM 2824 O O . GLY A 1 376 ? -2.904 7.730 -10.149 1.00 93.75 376 GLY A O 1
ATOM 2825 N N . THR A 1 377 ? -5.009 8.315 -10.668 1.00 95.62 377 THR A N 1
ATOM 2826 C CA . THR A 1 377 ? -5.641 7.548 -9.582 1.00 95.62 377 THR A CA 1
ATOM 2827 C C . THR A 1 377 ? -5.337 6.057 -9.740 1.00 95.62 377 THR A C 1
ATOM 2829 O O . THR A 1 377 ? -5.546 5.528 -10.839 1.00 95.62 377 THR A O 1
ATOM 2832 N N . PRO A 1 378 ? -4.864 5.362 -8.691 1.00 97.56 378 PRO A N 1
ATOM 2833 C CA . PRO A 1 378 ? -4.483 3.959 -8.802 1.00 97.56 378 PRO A CA 1
ATOM 2834 C C . PRO A 1 378 ? -5.675 3.051 -9.141 1.00 97.56 378 PRO A C 1
ATOM 2836 O O . PRO A 1 378 ? -6.841 3.420 -8.975 1.00 97.56 378 PRO A O 1
ATOM 2839 N N . ILE A 1 379 ? -5.376 1.859 -9.655 1.00 98.06 379 ILE A N 1
ATOM 2840 C CA . ILE A 1 379 ? -6.351 0.803 -9.946 1.00 98.06 379 ILE A CA 1
ATOM 2841 C C . ILE A 1 379 ? -6.285 -0.208 -8.805 1.00 98.06 379 ILE A C 1
ATOM 2843 O O . ILE A 1 379 ? -5.370 -1.026 -8.726 1.00 98.06 379 ILE A O 1
ATOM 2847 N N . MET A 1 380 ? -7.247 -0.116 -7.896 1.00 97.44 380 MET A N 1
ATOM 2848 C CA . MET A 1 380 ? -7.279 -0.919 -6.680 1.00 97.44 380 MET A CA 1
ATOM 2849 C C . MET A 1 380 ? -8.039 -2.224 -6.882 1.00 97.44 380 MET A C 1
ATOM 2851 O O . MET A 1 380 ? -9.037 -2.262 -7.600 1.00 97.44 380 MET A O 1
ATOM 2855 N N . ARG A 1 381 ? -7.608 -3.275 -6.181 1.00 96.38 381 ARG A N 1
ATOM 2856 C CA . ARG A 1 381 ? -8.421 -4.475 -5.981 1.00 96.38 381 ARG A CA 1
ATOM 2857 C C . ARG A 1 381 ? -9.469 -4.178 -4.914 1.00 96.38 381 ARG A C 1
ATOM 2859 O O . ARG A 1 381 ? -9.114 -3.657 -3.856 1.00 96.38 381 ARG A O 1
ATOM 2866 N N . ALA A 1 382 ? -10.734 -4.499 -5.178 1.00 94.00 382 ALA A N 1
ATOM 2867 C CA . ALA A 1 382 ? -11.779 -4.384 -4.163 1.00 94.00 382 ALA A CA 1
ATOM 2868 C C . ALA A 1 382 ? -11.428 -5.228 -2.926 1.00 94.00 382 ALA A C 1
ATOM 2870 O O . ALA A 1 382 ? -10.891 -6.326 -3.073 1.00 94.00 382 ALA A O 1
ATOM 2871 N N . ASP A 1 383 ? -11.742 -4.706 -1.738 1.00 94.19 383 ASP A N 1
ATOM 2872 C CA . ASP A 1 383 ? -11.599 -5.394 -0.450 1.00 94.19 383 ASP A CA 1
ATOM 2873 C C . ASP A 1 383 ? -10.181 -5.942 -0.223 1.00 94.19 383 ASP A C 1
ATOM 2875 O O . ASP A 1 383 ? -9.927 -7.146 -0.219 1.00 94.19 383 ASP A O 1
ATOM 2879 N N . SER A 1 384 ? -9.227 -5.021 -0.087 1.00 95.00 384 SER A N 1
ATOM 2880 C CA . SER A 1 384 ? -7.791 -5.317 -0.080 1.00 95.00 384 SER A CA 1
ATOM 2881 C C . SER A 1 384 ? -7.029 -4.476 0.942 1.00 95.00 384 SER A C 1
ATOM 2883 O O . SER A 1 384 ? -7.574 -3.535 1.524 1.00 95.00 384 SER A O 1
ATOM 2885 N N . ILE A 1 385 ? -5.758 -4.812 1.175 1.00 94.56 385 ILE A N 1
ATOM 2886 C CA . ILE A 1 385 ? -4.855 -4.026 2.019 1.00 94.56 385 ILE A CA 1
ATOM 2887 C C . ILE A 1 385 ? -3.808 -3.351 1.139 1.00 94.56 385 ILE A C 1
ATOM 2889 O O . ILE A 1 385 ? -3.044 -4.008 0.430 1.00 94.56 385 ILE A O 1
ATOM 2893 N N . ALA A 1 386 ? -3.744 -2.027 1.224 1.00 95.19 386 ALA A N 1
ATOM 2894 C CA . ALA A 1 386 ? -2.691 -1.233 0.615 1.00 95.19 386 ALA A CA 1
ATOM 2895 C C . ALA A 1 386 ? -1.721 -0.768 1.701 1.00 95.19 386 ALA A C 1
ATOM 2897 O O . ALA A 1 386 ? -2.140 -0.141 2.672 1.00 95.19 386 ALA A O 1
ATOM 2898 N N . ILE A 1 387 ? -0.435 -1.069 1.554 1.00 93.62 387 ILE A N 1
ATOM 2899 C CA . ILE A 1 387 ? 0.600 -0.619 2.490 1.00 93.62 387 ILE A CA 1
ATOM 2900 C C . ILE A 1 387 ? 1.354 0.528 1.838 1.00 93.62 387 ILE A C 1
ATOM 2902 O O . ILE A 1 387 ? 1.889 0.370 0.747 1.00 93.62 387 ILE A O 1
ATOM 2906 N N . ASP A 1 388 ? 1.409 1.679 2.496 1.00 94.38 388 ASP A N 1
ATOM 2907 C CA . ASP A 1 388 ? 2.268 2.774 2.058 1.00 94.38 388 ASP A CA 1
ATOM 2908 C C . ASP A 1 388 ? 3.724 2.299 2.028 1.00 94.38 388 ASP A C 1
ATOM 2910 O O . ASP A 1 388 ? 4.274 1.866 3.041 1.00 94.38 388 ASP A O 1
ATOM 2914 N N . ARG A 1 389 ? 4.329 2.334 0.842 1.00 93.06 389 ARG A N 1
ATOM 2915 C CA . ARG A 1 389 ? 5.683 1.838 0.603 1.00 93.06 389 ARG A CA 1
ATOM 2916 C C . ARG A 1 389 ? 6.745 2.629 1.372 1.00 93.06 389 ARG A C 1
ATOM 2918 O O . ARG A 1 389 ? 7.764 2.045 1.722 1.00 93.06 389 ARG A O 1
ATOM 2925 N N . GLU A 1 390 ? 6.513 3.913 1.642 1.00 91.94 390 GLU A N 1
ATOM 2926 C CA . GLU A 1 390 ? 7.469 4.779 2.343 1.00 91.94 390 GLU A CA 1
ATOM 2927 C C . GLU A 1 390 ? 7.336 4.645 3.860 1.00 91.94 390 GLU A C 1
ATOM 2929 O O . GLU A 1 390 ? 8.327 4.479 4.567 1.00 91.94 390 GLU A O 1
ATOM 2934 N N . THR A 1 391 ? 6.103 4.701 4.369 1.00 92.81 391 THR A N 1
ATOM 2935 C CA . THR A 1 391 ? 5.852 4.745 5.821 1.00 92.81 391 THR A CA 1
ATOM 2936 C C . THR A 1 391 ? 5.557 3.379 6.440 1.00 92.81 391 THR A C 1
ATOM 2938 O O . THR A 1 391 ? 5.558 3.243 7.661 1.00 92.81 391 THR A O 1
ATOM 2941 N N . GLY A 1 392 ? 5.253 2.365 5.626 1.00 91.00 392 GLY A N 1
ATOM 2942 C CA . GLY A 1 392 ? 4.768 1.062 6.087 1.00 91.00 392 GLY A CA 1
ATOM 2943 C C . GLY A 1 392 ? 3.336 1.092 6.636 1.00 91.00 392 GLY A C 1
ATOM 2944 O O . GLY A 1 392 ? 2.863 0.084 7.163 1.00 91.00 392 GLY A O 1
ATOM 2945 N N . THR A 1 393 ? 2.631 2.224 6.530 1.00 89.88 393 THR A N 1
ATOM 2946 C CA . THR A 1 393 ? 1.278 2.382 7.079 1.00 89.88 393 THR A CA 1
ATOM 2947 C C . THR A 1 393 ? 0.278 1.527 6.291 1.00 89.88 393 THR A C 1
ATOM 2949 O O . THR A 1 393 ? 0.129 1.749 5.085 1.00 89.88 393 THR A O 1
ATOM 2952 N N . PRO A 1 394 ? -0.447 0.585 6.924 1.00 91.38 394 PRO A N 1
ATOM 2953 C CA . PRO A 1 394 ? -1.468 -0.198 6.245 1.00 91.38 394 PRO A CA 1
ATOM 2954 C C . PRO A 1 394 ? -2.793 0.566 6.149 1.00 91.38 394 PRO A C 1
ATOM 2956 O O . PRO A 1 394 ? -3.215 1.262 7.075 1.00 91.38 394 PRO A O 1
ATOM 2959 N N . TYR A 1 395 ? -3.492 0.371 5.037 1.00 93.50 395 TYR A N 1
ATOM 2960 C CA . TYR A 1 395 ? -4.834 0.880 4.791 1.00 93.50 395 TYR A CA 1
ATOM 2961 C C . TYR A 1 395 ? -5.734 -0.248 4.294 1.00 93.50 395 TYR A C 1
ATOM 2963 O O . TYR A 1 395 ? -5.375 -0.976 3.369 1.00 93.50 395 TYR A O 1
ATOM 2971 N N . LEU A 1 396 ? -6.929 -0.358 4.871 1.00 93.56 396 LEU A N 1
ATOM 2972 C CA . LEU A 1 396 ? -8.005 -1.173 4.320 1.00 93.56 396 LEU A CA 1
ATOM 2973 C C . LEU A 1 396 ? -8.673 -0.397 3.180 1.00 93.56 396 LEU A C 1
ATOM 2975 O O . LEU A 1 396 ? -9.178 0.706 3.399 1.00 93.56 396 LEU A O 1
ATOM 2979 N N . TYR A 1 397 ? -8.702 -0.982 1.986 1.00 95.62 397 TYR A N 1
ATOM 2980 C CA . TYR A 1 397 ? -9.434 -0.456 0.841 1.00 95.62 397 TYR A CA 1
ATOM 2981 C C . TYR A 1 397 ? -10.744 -1.221 0.642 1.00 95.62 397 TYR A C 1
ATOM 2983 O O . TYR A 1 397 ? -10.732 -2.404 0.309 1.00 95.62 397 TYR A O 1
ATOM 2991 N N . THR A 1 398 ? -11.875 -0.541 0.814 1.00 95.19 398 THR A N 1
ATOM 2992 C CA . THR A 1 398 ? -13.227 -1.095 0.630 1.00 95.19 398 THR A CA 1
ATOM 2993 C C . THR A 1 398 ? -14.141 -0.006 0.078 1.00 95.19 398 THR A C 1
ATOM 2995 O O . THR A 1 398 ? -13.981 1.167 0.411 1.00 95.19 398 THR A O 1
ATOM 2998 N N . LEU A 1 399 ? -15.086 -0.370 -0.796 1.00 94.38 399 LEU A N 1
ATOM 2999 C CA . LEU A 1 399 ? -16.083 0.555 -1.366 1.00 94.38 399 LEU A CA 1
ATOM 3000 C C . LEU A 1 399 ? -15.489 1.874 -1.920 1.00 94.38 399 LEU A C 1
ATOM 3002 O O . LEU A 1 399 ? -16.087 2.945 -1.805 1.00 94.38 399 LEU A O 1
ATOM 3006 N N . GLY A 1 400 ? -14.292 1.815 -2.512 1.00 93.75 400 GLY A N 1
ATOM 3007 C CA . GLY A 1 400 ? -13.630 2.984 -3.098 1.00 93.75 400 GLY A CA 1
ATOM 3008 C C . GLY A 1 400 ? -12.905 3.906 -2.108 1.00 93.75 400 GLY A C 1
ATOM 3009 O O . GLY A 1 400 ? -12.448 4.974 -2.519 1.00 93.75 400 GLY A O 1
ATOM 3010 N N . GLN A 1 401 ? -12.798 3.534 -0.830 1.00 94.69 401 GLN A N 1
ATOM 3011 C CA . GLN A 1 401 ? -12.246 4.371 0.241 1.00 94.69 401 GLN A CA 1
ATOM 3012 C C . GLN A 1 401 ? -11.082 3.680 0.955 1.00 94.69 401 GLN A C 1
ATOM 3014 O O . GLN A 1 401 ? -11.050 2.457 1.067 1.00 94.69 401 GLN A O 1
ATOM 3019 N N . LEU A 1 402 ? -10.123 4.479 1.433 1.00 95.31 402 LEU A N 1
ATOM 3020 C CA . LEU A 1 402 ? -9.023 4.029 2.285 1.00 95.31 402 LEU A CA 1
ATOM 3021 C C . LEU A 1 402 ? -9.319 4.347 3.751 1.00 95.31 402 LEU A C 1
ATOM 3023 O O . LEU A 1 402 ? -9.460 5.512 4.130 1.00 95.31 402 LEU A O 1
ATOM 3027 N N . HIS A 1 403 ? -9.303 3.314 4.582 1.00 92.56 403 HIS A N 1
ATOM 3028 C CA . HIS A 1 403 ? -9.376 3.415 6.035 1.00 92.56 403 HIS A CA 1
ATOM 3029 C C . HIS A 1 403 ? -8.005 3.082 6.605 1.00 92.56 403 HIS A C 1
ATOM 3031 O O . HIS A 1 403 ? -7.476 2.005 6.330 1.00 92.56 403 HIS A O 1
ATOM 3037 N N . ALA A 1 404 ? -7.414 3.986 7.389 1.00 90.19 404 ALA A N 1
ATOM 3038 C CA . ALA A 1 404 ? -6.171 3.668 8.086 1.00 90.19 404 ALA A CA 1
ATOM 3039 C C . ALA A 1 404 ? -6.394 2.424 8.958 1.00 90.19 404 ALA A C 1
ATOM 3041 O O . ALA A 1 404 ? -7.368 2.360 9.711 1.00 90.19 404 ALA A O 1
ATOM 3042 N N . LEU A 1 405 ? -5.517 1.434 8.816 1.00 86.81 405 LEU A N 1
ATOM 3043 C CA . LEU A 1 405 ? -5.595 0.166 9.523 1.00 86.81 405 LEU A CA 1
ATOM 3044 C C . LEU A 1 405 ? -4.431 0.124 10.521 1.00 86.81 405 LEU A C 1
ATOM 3046 O O . LEU A 1 405 ? -3.291 -0.075 10.102 1.00 86.81 405 LEU A O 1
ATOM 3050 N N . PRO A 1 406 ? -4.668 0.353 11.825 1.00 77.75 406 PRO A N 1
ATOM 3051 C CA . PRO A 1 406 ? -3.591 0.323 12.808 1.00 77.75 406 PRO A CA 1
ATOM 3052 C C . PRO A 1 406 ? -2.828 -1.011 12.764 1.00 77.75 406 PRO A C 1
ATOM 3054 O O . PRO A 1 406 ? -3.412 -2.074 12.561 1.00 77.75 406 PRO A O 1
ATOM 3057 N N . VAL A 1 407 ? -1.506 -0.967 12.948 1.00 66.88 407 VAL A N 1
ATOM 3058 C CA . VAL A 1 407 ? -0.623 -2.138 12.766 1.00 66.88 407 VAL A CA 1
ATOM 3059 C C . VAL A 1 407 ? -0.988 -3.301 13.699 1.00 66.88 407 VAL A C 1
ATOM 3061 O O . VAL A 1 407 ? -0.839 -4.457 13.303 1.00 66.88 407 VAL A O 1
ATOM 3064 N N . SER A 1 408 ? -1.509 -3.013 14.897 1.00 64.75 408 SER A N 1
ATOM 3065 C CA . SER A 1 408 ? -2.064 -4.020 15.817 1.00 64.75 408 SER A CA 1
ATOM 3066 C C . SER A 1 408 ? -3.159 -4.853 15.150 1.00 64.75 408 SER A C 1
ATOM 3068 O O . SER A 1 408 ? -3.101 -6.075 15.152 1.00 64.75 408 SER A O 1
ATOM 3070 N N . VAL A 1 409 ? -4.074 -4.202 14.434 1.00 61.44 409 VAL A N 1
ATOM 3071 C CA . VAL A 1 409 ? -5.202 -4.832 13.734 1.00 61.44 409 VAL A CA 1
ATOM 3072 C C . VAL A 1 409 ? -4.742 -5.781 12.650 1.00 61.44 409 VAL A C 1
ATOM 3074 O O . VAL A 1 409 ? -5.274 -6.876 12.524 1.00 61.44 409 VAL A O 1
ATOM 3077 N N . ASN A 1 410 ? -3.746 -5.368 11.867 1.00 63.25 410 ASN A N 1
ATOM 3078 C CA . ASN A 1 410 ? -3.228 -6.201 10.791 1.00 63.25 410 ASN A CA 1
ATOM 3079 C C . ASN A 1 410 ? -2.563 -7.483 11.333 1.00 63.25 410 ASN A C 1
ATOM 3081 O O . ASN A 1 410 ? -2.532 -8.504 10.649 1.00 63.25 410 ASN A O 1
ATOM 3085 N N . LYS A 1 411 ? -2.045 -7.441 12.569 1.00 64.94 411 LYS A N 1
ATOM 3086 C CA . LYS A 1 411 ? -1.453 -8.599 13.253 1.00 64.94 411 LYS A CA 1
ATOM 3087 C C . LYS A 1 411 ? -2.499 -9.467 13.966 1.00 64.94 411 LYS A C 1
ATOM 3089 O O . LYS A 1 411 ? -2.371 -10.694 13.932 1.00 64.94 411 LYS A O 1
ATOM 3094 N N . GLU A 1 412 ? -3.503 -8.843 14.580 1.00 63.69 412 GLU A N 1
ATOM 3095 C CA . GLU A 1 412 ? -4.478 -9.462 15.493 1.00 63.69 412 GLU A CA 1
ATOM 3096 C C . GLU A 1 412 ? -5.733 -10.008 14.795 1.00 63.69 412 GLU A C 1
ATOM 3098 O O . GLU A 1 412 ? -6.256 -11.040 15.210 1.00 63.69 412 GLU A O 1
ATOM 3103 N N . ASN A 1 413 ? -6.212 -9.373 13.720 1.00 66.94 413 ASN A N 1
ATOM 3104 C CA . ASN A 1 413 ? -7.410 -9.838 13.025 1.00 66.94 413 ASN A CA 1
ATOM 3105 C C . ASN A 1 413 ? -7.071 -10.969 12.053 1.00 66.94 413 ASN A C 1
ATOM 3107 O O . ASN A 1 413 ? -6.362 -10.788 11.066 1.00 66.94 413 ASN A O 1
ATOM 3111 N N . VAL A 1 414 ? -7.637 -12.153 12.277 1.00 68.56 414 VAL A N 1
ATOM 3112 C CA . VAL A 1 414 ? -7.374 -13.319 11.417 1.00 68.56 414 VAL A CA 1
ATOM 3113 C C . VAL A 1 414 ? -7.841 -13.062 9.980 1.00 68.56 414 VAL A C 1
ATOM 3115 O O . VAL A 1 414 ? -7.171 -13.455 9.025 1.00 68.56 414 VAL A O 1
ATOM 3118 N N . TRP A 1 415 ? -8.950 -12.339 9.807 1.00 77.19 415 TRP A N 1
ATOM 3119 C CA . TRP A 1 415 ? -9.521 -12.062 8.488 1.00 77.19 415 TRP A CA 1
ATOM 3120 C C . TRP A 1 415 ? -8.664 -11.117 7.636 1.00 77.19 415 TRP A C 1
ATOM 3122 O O . TRP A 1 415 ? -8.662 -11.262 6.415 1.00 77.19 415 TRP A O 1
ATOM 3132 N N . THR A 1 416 ? -7.879 -10.205 8.226 1.00 79.75 416 THR A N 1
ATOM 3133 C CA . THR A 1 416 ? -7.002 -9.315 7.441 1.00 79.75 416 THR A CA 1
ATOM 3134 C C . THR A 1 416 ? -5.884 -10.095 6.751 1.00 79.75 416 THR A C 1
ATOM 3136 O O . THR A 1 416 ? -5.445 -9.699 5.677 1.00 79.75 416 THR A O 1
ATOM 3139 N N . ARG A 1 417 ? -5.490 -11.259 7.292 1.00 78.44 417 ARG A N 1
ATOM 3140 C CA . ARG A 1 417 ? -4.501 -12.166 6.677 1.00 78.44 417 ARG A CA 1
ATOM 3141 C C . ARG A 1 417 ? -5.004 -12.843 5.402 1.00 78.44 417 ARG A C 1
ATOM 3143 O O . ARG A 1 417 ? -4.198 -13.325 4.616 1.00 78.44 417 ARG A O 1
ATOM 3150 N N . SER A 1 418 ? -6.323 -12.903 5.209 1.00 83.31 418 SER A N 1
ATOM 3151 C CA . SER A 1 418 ? -6.935 -13.462 3.997 1.00 83.31 418 SER A CA 1
ATOM 3152 C C . SER A 1 418 ? -7.027 -12.453 2.848 1.00 83.31 418 SER A C 1
ATOM 3154 O O . SER A 1 418 ? -7.307 -12.835 1.711 1.00 83.31 418 SER A O 1
ATOM 3156 N N . LEU A 1 419 ? -6.791 -11.168 3.132 1.00 90.50 419 LEU A N 1
ATOM 3157 C CA . LEU A 1 419 ? -6.857 -10.118 2.128 1.00 90.50 419 LEU A CA 1
ATOM 3158 C C . LEU A 1 419 ? -5.573 -10.059 1.311 1.00 90.50 419 LEU A C 1
ATOM 3160 O O . LEU A 1 419 ? -4.468 -10.233 1.823 1.00 90.50 419 LEU A O 1
ATOM 3164 N N . ALA A 1 420 ? -5.727 -9.745 0.028 1.00 93.19 420 ALA A N 1
ATOM 3165 C CA . ALA A 1 420 ? -4.587 -9.443 -0.816 1.00 93.19 420 ALA A CA 1
ATOM 3166 C C . ALA A 1 420 ? -3.893 -8.171 -0.304 1.00 93.19 420 ALA A C 1
ATOM 3168 O O . ALA A 1 420 ? -4.562 -7.203 0.073 1.00 93.19 420 ALA A O 1
ATOM 3169 N N . VAL A 1 421 ? -2.559 -8.175 -0.323 1.00 93.50 421 VAL A N 1
ATOM 3170 C CA . VAL A 1 421 ? -1.714 -7.069 0.137 1.00 93.50 421 VAL A CA 1
ATOM 3171 C C . VAL A 1 421 ? -0.874 -6.560 -1.027 1.00 93.50 421 VAL A C 1
ATOM 3173 O O . VAL A 1 421 ? -0.262 -7.353 -1.741 1.00 93.50 421 VAL A O 1
ATOM 3176 N N . TYR A 1 422 ? -0.807 -5.242 -1.194 1.00 95.75 422 TYR A N 1
ATOM 3177 C CA . TYR A 1 422 ? 0.102 -4.607 -2.144 1.00 95.75 422 TYR A CA 1
ATOM 3178 C C . TYR A 1 422 ? 0.734 -3.365 -1.516 1.00 95.75 422 TYR A C 1
ATOM 3180 O O . TYR A 1 422 ? 0.052 -2.546 -0.896 1.00 95.75 422 TYR A O 1
ATOM 3188 N N . HIS A 1 423 ? 2.050 -3.225 -1.672 1.00 95.19 423 HIS A N 1
ATOM 3189 C CA . HIS A 1 423 ? 2.747 -2.002 -1.289 1.00 95.19 423 HIS A CA 1
ATOM 3190 C C . HIS A 1 423 ? 2.513 -0.962 -2.381 1.00 95.19 423 HIS A C 1
ATOM 3192 O O . HIS A 1 423 ? 2.690 -1.270 -3.552 1.00 95.19 423 HIS A O 1
ATOM 3198 N N . MET A 1 424 ? 2.104 0.248 -2.027 1.00 95.19 424 MET A N 1
ATOM 3199 C CA . MET A 1 424 ? 1.713 1.292 -2.970 1.00 95.19 424 MET A CA 1
ATOM 3200 C C . MET A 1 424 ? 2.442 2.595 -2.653 1.00 95.19 424 MET A C 1
ATOM 3202 O O . MET A 1 424 ? 2.688 2.898 -1.486 1.00 95.19 424 MET A O 1
ATOM 3206 N N . ASP A 1 425 ? 2.791 3.372 -3.679 1.00 93.56 425 ASP A N 1
ATOM 3207 C CA . ASP A 1 425 ? 3.496 4.636 -3.476 1.00 93.56 425 ASP A CA 1
ATOM 3208 C C . ASP A 1 425 ? 2.584 5.652 -2.775 1.00 93.56 425 ASP A C 1
ATOM 3210 O O . ASP A 1 425 ? 1.388 5.755 -3.080 1.00 93.56 425 ASP A O 1
ATOM 3214 N N . ALA A 1 426 ? 3.156 6.469 -1.885 1.00 94.06 426 ALA A N 1
ATOM 3215 C CA . ALA A 1 426 ? 2.420 7.492 -1.143 1.00 94.06 426 ALA A CA 1
ATOM 3216 C C . ALA A 1 426 ? 1.658 8.454 -2.078 1.00 94.06 426 ALA A C 1
ATOM 3218 O O . ALA A 1 426 ? 0.506 8.812 -1.816 1.00 94.06 426 ALA A O 1
ATOM 3219 N N . VAL A 1 427 ? 2.252 8.795 -3.230 1.00 93.25 427 VAL A N 1
ATOM 3220 C CA . VAL A 1 427 ? 1.628 9.622 -4.281 1.00 93.25 427 VAL A CA 1
ATOM 3221 C C . VAL A 1 427 ? 0.370 8.969 -4.869 1.00 93.25 427 VAL A C 1
ATOM 3223 O O . VAL A 1 427 ? -0.603 9.664 -5.164 1.00 93.25 427 VAL A O 1
ATOM 3226 N N . SER A 1 428 ? 0.370 7.645 -5.048 1.00 94.94 428 SER A N 1
ATOM 3227 C CA . SER A 1 428 ? -0.784 6.894 -5.558 1.00 94.94 428 SER A CA 1
ATOM 3228 C C . SER A 1 428 ? -1.890 6.836 -4.502 1.00 94.94 428 SER A C 1
ATOM 3230 O O . SER A 1 428 ? -3.041 7.168 -4.791 1.00 94.94 428 SER A O 1
ATOM 3232 N N . LEU A 1 429 ? -1.535 6.505 -3.255 1.00 95.69 429 LEU A N 1
ATOM 3233 C CA . LEU A 1 429 ? -2.470 6.474 -2.124 1.00 95.69 429 LEU A CA 1
ATOM 3234 C C . LEU A 1 429 ? -3.100 7.845 -1.849 1.00 95.69 429 LEU A C 1
ATOM 3236 O O . LEU A 1 429 ? -4.276 7.925 -1.497 1.00 95.69 429 LEU A O 1
ATOM 3240 N N . GLY A 1 430 ? -2.346 8.930 -2.039 1.00 95.25 430 GLY A N 1
ATOM 3241 C CA . GLY A 1 430 ? -2.825 10.305 -1.881 1.00 95.25 430 GLY A CA 1
ATOM 3242 C C . GLY A 1 430 ? -3.940 10.707 -2.853 1.00 95.25 430 GLY A C 1
ATOM 3243 O O . GLY A 1 430 ? -4.637 11.684 -2.598 1.00 95.25 430 GLY A O 1
ATOM 3244 N N . LYS A 1 431 ? -4.150 9.952 -3.942 1.00 95.69 431 LYS A N 1
ATOM 3245 C CA . LYS A 1 431 ? -5.228 10.192 -4.920 1.00 95.69 431 LYS A CA 1
ATOM 3246 C C . LYS A 1 431 ? -6.534 9.475 -4.580 1.00 95.69 431 LYS A C 1
ATOM 3248 O O . LYS A 1 431 ? -7.530 9.671 -5.274 1.00 95.69 431 LYS A O 1
ATOM 3253 N N . LEU A 1 432 ? -6.535 8.621 -3.558 1.00 96.62 432 LEU A N 1
ATOM 3254 C CA . LEU A 1 432 ? -7.722 7.911 -3.093 1.00 96.62 432 LEU A CA 1
ATOM 3255 C C . LEU A 1 432 ? -8.379 8.662 -1.933 1.00 96.62 432 LEU A C 1
ATOM 3257 O O . LEU A 1 432 ? -7.714 9.326 -1.137 1.00 96.62 432 LEU A O 1
ATOM 3261 N N . LYS A 1 433 ? -9.703 8.528 -1.811 1.00 95.38 433 LYS A N 1
ATOM 3262 C CA . LYS A 1 433 ? -10.451 9.126 -0.704 1.00 95.38 433 LYS A 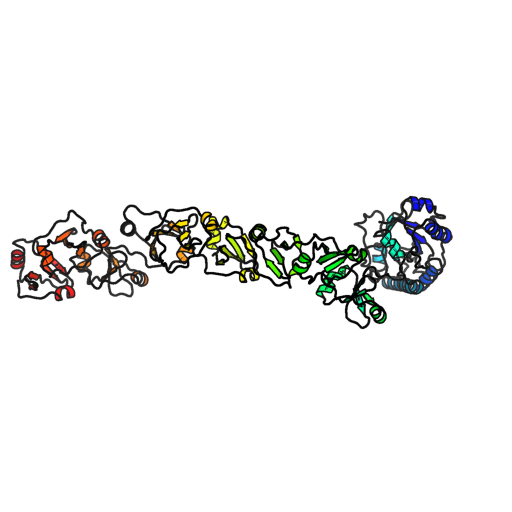CA 1
ATOM 3263 C C . LYS A 1 433 ? -10.068 8.430 0.602 1.00 95.38 433 LYS A C 1
ATOM 3265 O O . LYS A 1 433 ? -10.438 7.277 0.818 1.00 95.38 433 LYS A O 1
ATOM 3270 N N . LYS A 1 434 ? -9.356 9.145 1.473 1.00 93.06 434 LYS A N 1
ATOM 3271 C CA . LYS A 1 434 ? -9.061 8.701 2.838 1.00 93.06 434 LYS A CA 1
ATOM 3272 C C . LYS A 1 434 ? -10.215 9.061 3.768 1.00 93.06 434 LYS A C 1
ATOM 3274 O O . LYS A 1 434 ? -10.783 10.149 3.680 1.00 93.06 434 LYS A O 1
ATOM 3279 N N . THR A 1 435 ? -10.546 8.147 4.662 1.00 89.31 435 THR A N 1
ATOM 3280 C CA . THR A 1 435 ? -11.546 8.329 5.719 1.00 89.31 435 THR A CA 1
ATOM 3281 C C . THR A 1 435 ? -10.931 8.044 7.086 1.00 89.31 435 THR A C 1
ATOM 3283 O O . THR A 1 435 ? -9.742 7.736 7.184 1.00 89.31 435 THR A O 1
ATOM 3286 N N . GLY A 1 436 ? -11.732 8.164 8.149 1.00 83.31 436 GLY A N 1
ATOM 3287 C CA . GLY A 1 436 ? -11.295 7.847 9.507 1.00 83.31 436 GLY A CA 1
ATOM 3288 C C . GLY A 1 436 ? -10.705 6.433 9.632 1.00 83.31 436 GLY A C 1
ATOM 3289 O O . GLY A 1 436 ? -10.987 5.567 8.791 1.00 83.31 436 GLY A O 1
ATOM 3290 N N . PRO A 1 437 ? -9.871 6.200 10.662 1.00 86.06 437 PRO A N 1
ATOM 3291 C CA . PRO A 1 437 ? -9.274 4.896 10.898 1.00 86.06 437 PRO A CA 1
ATOM 3292 C C . PRO A 1 437 ? -10.360 3.844 11.109 1.00 86.06 437 PRO A C 1
ATOM 3294 O O . PRO A 1 437 ? -11.426 4.128 11.659 1.00 86.06 437 PRO A O 1
ATOM 3297 N N . TYR A 1 438 ? -10.069 2.616 10.697 1.00 86.62 438 TYR A N 1
ATOM 3298 C CA . TYR A 1 438 ? -10.888 1.487 11.089 1.00 86.62 438 TYR A CA 1
ATOM 3299 C C . TYR A 1 438 ? -10.760 1.280 12.602 1.00 86.62 438 TYR A C 1
ATOM 3301 O O . TYR A 1 438 ? -9.653 1.203 13.129 1.00 86.62 438 TYR A O 1
ATOM 3309 N N . THR A 1 439 ? -11.896 1.216 13.292 1.00 82.12 439 THR A N 1
ATOM 3310 C CA . THR A 1 439 ? -12.001 1.114 14.760 1.00 82.12 439 THR A CA 1
ATOM 3311 C C . THR A 1 439 ? -12.552 -0.240 15.214 1.00 82.12 439 THR A C 1
ATOM 3313 O O . THR A 1 439 ? -12.844 -0.423 16.390 1.00 82.12 439 THR A O 1
ATOM 3316 N N . GLY A 1 440 ? -12.764 -1.183 14.289 1.00 83.50 440 GLY A N 1
ATOM 3317 C CA . GLY A 1 440 ? -13.468 -2.442 14.561 1.00 83.50 440 GLY A CA 1
ATOM 3318 C C . GLY A 1 440 ? -14.997 -2.326 14.627 1.00 83.50 440 GLY A C 1
ATOM 3319 O O . GLY A 1 440 ? -15.688 -3.335 14.764 1.00 83.50 440 GLY A O 1
ATOM 3320 N N . TRP A 1 441 ? -15.536 -1.117 14.454 1.00 86.56 441 TRP A N 1
ATOM 3321 C CA . TRP A 1 441 ? -16.957 -0.876 14.226 1.00 86.56 441 TRP A CA 1
ATOM 3322 C C . TRP A 1 441 ? -17.232 -0.863 12.729 1.00 86.56 441 TRP A C 1
ATOM 3324 O O . TRP A 1 441 ? -16.698 -0.019 12.003 1.00 86.56 441 TRP A O 1
ATOM 3334 N N . ALA A 1 442 ? -18.067 -1.790 12.265 1.00 90.31 442 ALA A N 1
ATOM 3335 C CA . ALA A 1 442 ? -18.372 -1.940 10.850 1.00 90.31 442 ALA A CA 1
ATOM 3336 C C . ALA A 1 442 ? -19.876 -1.885 10.579 1.00 90.31 442 ALA A C 1
ATOM 3338 O O . ALA A 1 442 ? -20.684 -2.352 11.378 1.00 90.31 442 ALA A O 1
ATOM 3339 N N . ALA A 1 443 ? -20.257 -1.355 9.423 1.00 91.88 443 ALA A N 1
ATOM 3340 C CA . ALA A 1 443 ? -21.600 -1.490 8.877 1.00 91.88 443 ALA A CA 1
ATOM 3341 C C . ALA A 1 443 ? -21.530 -2.129 7.495 1.00 91.88 443 ALA A C 1
ATOM 3343 O O . ALA A 1 443 ? -20.532 -1.997 6.787 1.00 91.88 443 ALA A O 1
ATOM 3344 N N . ASN A 1 444 ? -22.593 -2.827 7.113 1.00 93.44 444 ASN A N 1
ATOM 3345 C CA . ASN A 1 444 ? -22.715 -3.335 5.755 1.00 93.44 444 ASN A CA 1
ATOM 3346 C C . ASN A 1 444 ? -22.961 -2.196 4.752 1.00 93.44 444 ASN A C 1
ATOM 3348 O O . ASN A 1 444 ? -23.301 -1.084 5.151 1.00 93.44 444 ASN A O 1
ATOM 3352 N N . ALA A 1 445 ? -22.834 -2.474 3.453 1.00 92.88 445 ALA A N 1
ATOM 3353 C CA . ALA A 1 445 ? -22.867 -1.443 2.412 1.00 92.88 445 ALA A CA 1
ATOM 3354 C C . ALA A 1 445 ? -24.150 -0.587 2.417 1.00 92.88 445 ALA A C 1
ATOM 3356 O O . ALA A 1 445 ? -24.099 0.600 2.107 1.00 92.88 445 ALA A O 1
ATOM 3357 N N . SER A 1 446 ? -25.293 -1.166 2.807 1.00 90.06 446 SER A N 1
ATOM 3358 C CA . SER A 1 446 ? -26.567 -0.442 2.924 1.00 90.06 446 SER A CA 1
ATOM 3359 C C . SER A 1 446 ? -26.745 0.331 4.237 1.00 90.06 446 SER A C 1
ATOM 3361 O O . SER A 1 446 ? -27.736 1.039 4.391 1.00 90.06 446 SER A O 1
ATOM 3363 N N . GLY A 1 447 ? -25.854 0.154 5.217 1.00 87.56 447 GLY A N 1
ATOM 3364 C CA . GLY A 1 447 ? -25.982 0.710 6.568 1.00 87.56 447 GLY A CA 1
ATOM 3365 C C . GLY A 1 447 ? -27.048 0.035 7.443 1.00 87.56 447 GLY A C 1
ATOM 3366 O O . GLY A 1 447 ? -27.207 0.395 8.605 1.00 87.56 447 GLY A O 1
ATOM 3367 N N . SER A 1 448 ? -27.772 -0.959 6.918 1.00 87.06 448 SER A N 1
ATOM 3368 C CA . SER A 1 448 ? -28.880 -1.631 7.617 1.00 87.06 448 SER A CA 1
ATOM 3369 C C . SER A 1 448 ? -28.445 -2.535 8.776 1.00 87.06 448 SER A C 1
ATOM 3371 O O . SER A 1 448 ? -29.249 -2.849 9.653 1.00 87.06 448 SER A O 1
ATOM 3373 N N . LYS A 1 449 ? -27.189 -2.997 8.771 1.00 89.56 449 LYS A N 1
ATOM 3374 C CA . LYS A 1 449 ? -26.630 -3.887 9.792 1.00 89.56 449 LYS A CA 1
ATOM 3375 C C . LYS A 1 449 ? -25.310 -3.326 10.291 1.00 89.56 449 LYS A C 1
ATOM 3377 O O . LYS A 1 449 ? -24.413 -3.057 9.494 1.00 89.56 449 LYS A O 1
ATOM 3382 N N . ALA A 1 450 ? -25.194 -3.225 11.610 1.00 89.19 450 ALA A N 1
ATOM 3383 C CA . ALA A 1 450 ? -23.973 -2.843 12.299 1.00 89.19 450 ALA A CA 1
ATOM 3384 C C . ALA A 1 450 ? -23.351 -4.057 12.998 1.00 89.19 450 ALA A C 1
ATOM 3386 O O . ALA A 1 450 ? -24.054 -4.950 13.485 1.00 89.19 450 ALA A O 1
ATOM 3387 N N . TYR A 1 451 ? -22.027 -4.073 13.039 1.00 89.31 451 TYR A N 1
ATOM 3388 C CA . TYR A 1 451 ? -21.217 -5.159 13.552 1.00 89.31 451 TYR A CA 1
ATOM 3389 C C . TYR A 1 451 ? -20.114 -4.620 14.447 1.00 89.31 451 TYR A C 1
ATOM 3391 O O . TYR A 1 451 ? -19.462 -3.621 14.137 1.00 89.31 451 TYR A O 1
ATOM 3399 N N . LEU A 1 452 ? -19.873 -5.362 15.517 1.00 86.75 452 LEU A N 1
ATOM 3400 C CA . LEU A 1 452 ? -18.641 -5.292 16.274 1.00 86.75 452 LEU A CA 1
ATOM 3401 C C . LEU A 1 452 ? -17.721 -6.402 15.771 1.00 86.75 452 LEU A C 1
ATOM 3403 O O . LEU A 1 452 ? -18.113 -7.571 15.765 1.00 86.75 452 LEU A O 1
ATOM 3407 N N . VAL A 1 453 ? -16.534 -6.050 15.294 1.00 85.81 453 VAL A N 1
ATOM 3408 C CA . VAL A 1 453 ? -15.587 -7.013 14.727 1.00 85.81 453 VAL A CA 1
ATOM 3409 C C . VAL A 1 453 ? -14.526 -7.336 15.773 1.00 85.81 453 VAL A C 1
ATOM 3411 O O . VAL A 1 453 ? -13.678 -6.500 16.081 1.00 85.81 453 VAL A O 1
ATOM 3414 N N . GLY A 1 454 ? -14.602 -8.549 16.323 1.00 78.19 454 GLY A N 1
ATOM 3415 C CA . GLY A 1 454 ? -13.557 -9.126 17.166 1.00 78.19 454 GLY A CA 1
ATOM 3416 C C . GLY A 1 454 ? -12.424 -9.734 16.332 1.00 78.19 454 GLY A C 1
ATOM 3417 O O . GLY A 1 454 ? -12.433 -9.656 15.101 1.00 78.19 454 GLY A O 1
ATOM 3418 N N . SER A 1 455 ? -11.469 -10.386 16.998 1.00 73.44 455 SER A N 1
ATOM 3419 C CA . SER A 1 455 ? -10.266 -10.939 16.350 1.00 73.44 455 SER A CA 1
ATOM 3420 C C . SER A 1 455 ? -10.573 -12.050 15.331 1.00 73.44 455 SER A C 1
ATOM 3422 O O . SER A 1 455 ? -9.909 -12.158 14.298 1.00 73.44 455 SER A O 1
ATOM 3424 N N . GLU A 1 456 ? -11.619 -12.846 15.586 1.00 77.75 456 GLU A N 1
ATOM 3425 C CA . GLU A 1 456 ? -12.020 -13.986 14.739 1.00 77.75 456 GLU A CA 1
ATOM 3426 C C . GLU A 1 456 ? -13.437 -13.874 14.163 1.00 77.75 456 GLU A C 1
ATOM 3428 O O . GLU A 1 456 ? -13.727 -14.400 13.086 1.00 77.75 456 GLU A O 1
ATOM 3433 N N . LYS A 1 457 ? -14.345 -13.221 14.894 1.00 86.75 457 LYS A N 1
ATOM 3434 C CA . LYS A 1 457 ? -15.779 -13.199 14.590 1.00 86.75 457 LYS A CA 1
ATOM 3435 C C . LYS A 1 457 ? -16.307 -11.775 14.540 1.00 86.75 457 LYS A C 1
ATOM 3437 O O . LYS A 1 457 ? -15.874 -10.908 15.296 1.00 86.75 457 LYS A O 1
ATOM 3442 N N . LYS A 1 458 ? -17.309 -11.554 13.693 1.00 90.69 458 LYS A N 1
ATOM 3443 C CA . LYS A 1 458 ? -18.147 -10.352 13.720 1.00 90.69 458 LYS A CA 1
ATOM 3444 C C . LYS A 1 458 ? -19.432 -10.652 14.474 1.00 90.69 458 LYS A C 1
ATOM 3446 O O . LYS A 1 458 ? -20.056 -11.694 14.274 1.00 90.69 458 LYS A O 1
ATOM 3451 N N . PHE A 1 459 ? -19.871 -9.713 15.288 1.00 89.38 459 PHE A N 1
ATOM 3452 C CA . PHE A 1 459 ? -21.068 -9.849 16.094 1.00 89.38 459 PHE A CA 1
ATOM 3453 C C . PHE A 1 459 ? -22.076 -8.799 15.657 1.00 89.38 459 PHE A C 1
ATOM 3455 O O . PHE A 1 459 ? -21.810 -7.598 15.722 1.00 89.38 459 PHE A O 1
ATOM 3462 N N . GLN A 1 460 ? -23.223 -9.253 15.156 1.00 90.75 460 GLN A N 1
ATOM 3463 C CA . GLN A 1 460 ? -24.266 -8.350 14.686 1.00 90.75 460 GLN A CA 1
ATOM 3464 C C . GLN A 1 460 ? -24.946 -7.678 15.882 1.00 90.75 460 GLN A C 1
ATOM 3466 O O . GLN A 1 460 ? -25.415 -8.353 16.803 1.00 90.75 460 GLN A O 1
ATOM 3471 N N . LEU A 1 461 ? -25.059 -6.356 15.825 1.00 86.00 461 LEU A N 1
ATOM 3472 C CA . LEU A 1 461 ? -25.785 -5.569 16.811 1.00 86.00 461 LEU A CA 1
ATOM 3473 C C . LEU A 1 461 ? -27.292 -5.635 16.521 1.00 86.00 461 LEU A C 1
ATOM 3475 O O . LEU A 1 461 ? -27.728 -5.529 15.373 1.00 86.00 461 LEU A O 1
ATOM 3479 N N . THR A 1 462 ? -28.090 -5.846 17.567 1.00 81.56 462 THR A N 1
ATOM 3480 C CA . THR A 1 462 ? -29.564 -5.932 17.477 1.00 81.56 462 THR A CA 1
ATOM 3481 C C . THR A 1 462 ? -30.233 -4.585 17.201 1.00 81.56 462 THR A C 1
ATOM 3483 O O . THR A 1 462 ? -31.318 -4.545 16.628 1.00 81.56 462 THR A O 1
ATOM 3486 N N . SER A 1 463 ? -29.565 -3.487 17.542 1.00 70.62 463 SER A N 1
ATOM 3487 C CA . SER A 1 463 ? -29.913 -2.124 17.152 1.00 70.62 463 SER A CA 1
ATOM 3488 C C . SER A 1 463 ? -28.635 -1.380 16.758 1.00 70.62 463 SER A C 1
ATOM 3490 O O . SER A 1 463 ? -27.542 -1.747 17.195 1.00 70.62 463 SER A O 1
ATOM 3492 N N . ALA A 1 464 ? -28.752 -0.337 15.933 1.00 59.69 464 ALA A N 1
ATOM 3493 C CA . ALA A 1 464 ? -27.645 0.557 15.594 1.00 59.69 464 ALA A CA 1
ATOM 3494 C C . ALA A 1 464 ? -27.759 1.875 16.391 1.00 59.69 464 ALA A C 1
ATOM 3496 O O . ALA A 1 464 ? -28.362 2.827 15.900 1.00 59.69 464 ALA A O 1
ATOM 3497 N N . PRO A 1 465 ? -27.262 1.946 17.642 1.00 57.16 465 PRO A N 1
ATOM 3498 C CA . PRO A 1 465 ? -27.244 3.204 18.382 1.00 57.16 465 PRO A CA 1
ATOM 3499 C C . PRO A 1 465 ? -26.400 4.295 17.712 1.00 57.16 465 PRO A C 1
ATOM 3501 O O . PRO A 1 465 ? -25.534 4.031 16.881 1.00 57.16 465 PRO A O 1
ATOM 3504 N N . ASN A 1 466 ? -26.608 5.541 18.132 1.00 61.66 466 ASN A N 1
ATOM 3505 C CA . ASN A 1 466 ? -25.681 6.637 17.874 1.00 61.66 466 ASN A CA 1
ATOM 3506 C C . ASN A 1 466 ? -24.585 6.600 18.959 1.00 61.66 466 ASN A C 1
ATOM 3508 O O . ASN A 1 466 ? -24.701 7.246 19.995 1.00 61.66 466 ASN A O 1
ATOM 3512 N N . TRP A 1 467 ? -23.576 5.744 18.777 1.00 60.69 467 TRP A N 1
ATOM 3513 C CA . TRP A 1 467 ? -22.574 5.401 19.804 1.00 60.69 467 TRP A CA 1
ATOM 3514 C C . TRP A 1 467 ? -21.483 6.459 20.017 1.00 60.69 467 TRP A C 1
ATOM 3516 O O . TRP A 1 467 ? -20.583 6.247 20.824 1.00 60.69 467 TRP A O 1
ATOM 3526 N N . GLY A 1 468 ? -21.488 7.549 19.245 1.00 67.12 468 GLY A N 1
ATOM 3527 C CA . GLY A 1 468 ? -20.380 8.507 19.247 1.00 67.12 468 GLY A CA 1
ATOM 3528 C C . GLY A 1 468 ? -19.046 7.923 18.756 1.00 67.12 468 GLY A C 1
ATOM 3529 O O . GLY A 1 468 ? -18.016 8.569 18.919 1.00 67.12 468 GLY A O 1
ATOM 3530 N N . VAL A 1 469 ? -19.052 6.726 18.151 1.00 71.94 469 VAL A N 1
ATOM 3531 C CA . VAL A 1 469 ? -17.881 6.110 17.510 1.00 71.94 469 VAL A CA 1
ATOM 3532 C C . VAL A 1 469 ? -18.008 6.144 15.989 1.00 71.94 469 VAL A C 1
ATOM 3534 O O . VAL A 1 469 ? -19.106 6.078 15.435 1.00 71.94 469 VAL A O 1
ATOM 3537 N N . SER A 1 470 ? -16.870 6.236 15.300 1.00 77.81 470 SER A N 1
ATOM 3538 C CA . SER A 1 470 ? -16.832 6.153 13.837 1.00 77.81 470 SER A CA 1
ATOM 3539 C C . SER A 1 470 ? -17.085 4.717 13.381 1.00 77.81 470 SER A C 1
ATOM 3541 O O . SER A 1 470 ? -16.361 3.811 13.790 1.00 77.81 470 SER A O 1
ATOM 3543 N N . VAL A 1 471 ? -18.083 4.522 12.516 1.00 85.00 471 VAL A N 1
ATOM 3544 C CA . VAL A 1 471 ? -18.432 3.221 11.925 1.00 85.00 471 VAL A CA 1
ATOM 3545 C C . VAL A 1 471 ? -17.915 3.159 10.490 1.00 85.00 471 VAL A C 1
ATOM 3547 O O . VAL A 1 471 ? -18.238 4.011 9.663 1.00 85.00 471 VAL A O 1
ATOM 3550 N N . THR A 1 472 ? -17.112 2.143 10.182 1.00 90.06 472 THR A N 1
ATOM 3551 C CA . THR A 1 472 ? -16.570 1.917 8.836 1.00 90.06 472 THR A CA 1
ATOM 3552 C C . THR A 1 472 ? -17.569 1.138 7.987 1.00 90.06 472 THR A C 1
ATOM 3554 O O . THR A 1 472 ? -17.960 0.030 8.341 1.00 90.06 472 THR A O 1
ATOM 3557 N N . THR A 1 473 ? -17.990 1.694 6.851 1.00 92.19 473 THR A N 1
ATOM 3558 C CA . THR A 1 473 ? -18.857 0.962 5.915 1.00 92.19 473 THR A CA 1
ATOM 3559 C C . THR A 1 473 ? -18.012 0.000 5.083 1.00 92.19 473 THR A C 1
ATOM 3561 O O . THR A 1 473 ? -17.029 0.406 4.467 1.00 92.19 473 THR A O 1
ATOM 3564 N N . MET A 1 474 ? -18.390 -1.274 5.062 1.00 93.56 474 MET A N 1
ATOM 3565 C CA . MET A 1 474 ? -17.695 -2.346 4.349 1.00 93.56 474 MET A CA 1
ATOM 3566 C C . MET A 1 474 ? -18.600 -2.981 3.301 1.00 93.56 474 MET A C 1
ATOM 3568 O O . MET A 1 474 ? -19.826 -2.979 3.439 1.00 93.56 474 MET A O 1
ATOM 3572 N N . SER A 1 475 ? -17.997 -3.558 2.261 1.00 94.81 475 SER A N 1
ATOM 3573 C CA . SER A 1 475 ? -18.744 -4.389 1.320 1.00 94.81 475 SER A CA 1
ATOM 3574 C C . SER A 1 475 ? -19.333 -5.618 2.035 1.00 94.81 475 SER A C 1
ATOM 3576 O O . SER A 1 475 ? -18.781 -6.121 3.021 1.00 94.81 475 SER A O 1
ATOM 3578 N N . ASP A 1 476 ? -20.459 -6.133 1.532 1.00 94.25 476 ASP A N 1
ATOM 3579 C CA . ASP A 1 476 ? -21.037 -7.376 2.060 1.00 94.25 476 ASP A CA 1
ATOM 3580 C C . ASP A 1 476 ? -20.081 -8.570 1.865 1.00 94.25 476 ASP A C 1
ATOM 3582 O O . ASP A 1 476 ? -20.031 -9.462 2.713 1.00 94.25 476 ASP A O 1
ATOM 3586 N N . GLY A 1 477 ? -19.281 -8.558 0.789 1.00 92.44 477 GLY A N 1
ATOM 3587 C CA . GLY A 1 477 ? -18.267 -9.575 0.501 1.00 92.44 477 GLY A CA 1
ATOM 3588 C C . GLY A 1 477 ? -17.135 -9.583 1.527 1.00 92.44 477 GLY A C 1
ATOM 3589 O O . GLY A 1 477 ? -16.806 -10.640 2.062 1.00 92.44 477 GLY A O 1
ATOM 3590 N N . LEU A 1 478 ? -16.605 -8.409 1.878 1.00 92.44 478 LEU A N 1
ATOM 3591 C CA . LEU A 1 478 ? -15.581 -8.265 2.910 1.00 92.44 478 LEU A CA 1
ATOM 3592 C C . LEU A 1 478 ? -16.094 -8.737 4.270 1.00 92.44 478 LEU A C 1
ATOM 3594 O O . LEU A 1 478 ? -15.430 -9.513 4.954 1.00 92.44 478 LEU A O 1
ATOM 3598 N N . LEU A 1 479 ? -17.307 -8.323 4.647 1.00 93.00 479 LEU A N 1
ATOM 3599 C CA . LEU A 1 479 ? -17.917 -8.792 5.885 1.00 93.00 479 LEU A CA 1
ATOM 3600 C C . LEU A 1 479 ? -18.089 -10.312 5.870 1.00 93.00 479 LEU A C 1
ATOM 3602 O O . LEU A 1 479 ? -17.899 -10.939 6.909 1.00 93.00 479 LEU A O 1
ATOM 3606 N N . ALA A 1 480 ? -18.459 -10.922 4.741 1.00 92.06 480 ALA A N 1
ATOM 3607 C CA . ALA A 1 480 ? -18.661 -12.367 4.627 1.00 92.06 480 ALA A CA 1
ATOM 3608 C C . ALA A 1 480 ? -17.392 -13.200 4.889 1.00 92.06 480 ALA A C 1
ATOM 3610 O O . ALA A 1 480 ? -17.525 -14.348 5.307 1.00 92.06 480 ALA A O 1
ATOM 3611 N N . LEU A 1 481 ? -16.194 -12.621 4.738 1.00 90.25 481 LEU A N 1
ATOM 3612 C CA . LEU A 1 481 ? -14.928 -13.271 5.112 1.00 90.25 481 LEU A CA 1
ATOM 3613 C C . LEU A 1 481 ? -14.776 -13.466 6.628 1.00 90.25 481 LEU A C 1
ATOM 3615 O O . LEU A 1 481 ? -13.965 -14.275 7.072 1.00 90.25 481 LEU A O 1
ATOM 3619 N N . ILE A 1 482 ? -15.547 -12.729 7.430 1.00 89.62 482 ILE A N 1
ATOM 3620 C CA . ILE A 1 482 ? -15.493 -12.774 8.890 1.00 89.62 482 ILE A CA 1
ATOM 3621 C C . ILE A 1 482 ? -16.618 -13.673 9.406 1.00 89.62 482 ILE A C 1
ATOM 3623 O O . ILE A 1 482 ? -17.804 -13.427 9.140 1.00 89.62 482 ILE A O 1
ATOM 3627 N N . ALA A 1 483 ? -16.250 -14.695 10.182 1.00 91.12 483 ALA A N 1
ATOM 3628 C CA . ALA A 1 483 ? -17.191 -15.651 10.754 1.00 91.12 483 ALA A CA 1
ATOM 3629 C C . ALA A 1 483 ? -18.241 -14.954 11.638 1.00 91.12 483 ALA A C 1
ATOM 3631 O O . ALA A 1 483 ? -17.945 -14.003 12.363 1.00 91.12 483 ALA A O 1
ATOM 3632 N N . ASN A 1 484 ? -19.488 -15.428 11.593 1.00 92.12 484 ASN A N 1
ATOM 3633 C CA . ASN A 1 484 ? -20.554 -14.875 12.427 1.00 92.12 484 ASN A CA 1
ATOM 3634 C C . ASN A 1 484 ? -20.401 -15.352 13.879 1.00 92.12 484 ASN A C 1
ATOM 3636 O O . ASN A 1 484 ? -20.342 -16.551 14.151 1.00 92.12 484 ASN A O 1
ATOM 3640 N N . GLY A 1 485 ? -20.380 -14.406 14.811 1.00 89.44 485 GLY A N 1
ATOM 3641 C CA . GLY A 1 485 ? -20.647 -14.634 16.224 1.00 89.44 485 GLY A CA 1
ATOM 3642 C C . GLY A 1 485 ? -22.135 -14.505 16.548 1.00 89.44 485 GLY A C 1
ATOM 3643 O O . GLY A 1 485 ? -22.974 -14.252 15.677 1.00 89.44 485 GLY A O 1
ATOM 3644 N N . SER A 1 486 ? -22.463 -14.660 17.828 1.00 86.75 486 SER A N 1
ATOM 3645 C CA . SER A 1 486 ? -23.817 -14.434 18.335 1.00 86.75 486 SER A CA 1
ATOM 3646 C C . SER A 1 486 ? -24.259 -12.984 18.119 1.00 86.75 486 SER A C 1
ATOM 3648 O O . SER A 1 486 ? -23.444 -12.063 18.050 1.00 86.75 486 SER A O 1
ATOM 3650 N N . ARG A 1 487 ? -25.573 -12.761 18.035 1.00 88.44 487 ARG A N 1
ATOM 3651 C CA . ARG A 1 487 ? -26.116 -11.399 18.079 1.00 88.44 487 ARG A CA 1
ATOM 3652 C C . ARG A 1 487 ? -25.902 -10.798 19.463 1.00 88.44 487 ARG A C 1
ATOM 3654 O O . ARG A 1 487 ? -26.071 -11.494 20.460 1.00 88.44 487 ARG A O 1
ATOM 3661 N N . ILE A 1 488 ? -25.581 -9.510 19.503 1.00 84.31 488 ILE A N 1
ATOM 3662 C CA . ILE A 1 488 ? -25.366 -8.768 20.744 1.00 84.31 488 ILE A CA 1
ATOM 3663 C C . ILE A 1 488 ? -26.487 -7.741 20.928 1.00 84.31 488 ILE A C 1
ATOM 3665 O O . ILE A 1 488 ? -26.831 -6.980 20.014 1.00 84.31 488 ILE A O 1
ATOM 3669 N N . SER A 1 489 ? -27.049 -7.709 22.131 1.00 83.00 489 SER A N 1
ATOM 3670 C CA . SER A 1 489 ? -27.870 -6.614 22.649 1.00 83.00 489 SER A CA 1
ATOM 3671 C C . SER A 1 489 ? -27.082 -5.806 23.669 1.00 83.00 489 SER A C 1
ATOM 3673 O O . SER A 1 489 ? -26.166 -6.329 24.296 1.00 83.00 489 SER A O 1
ATOM 3675 N N . LEU A 1 490 ? -27.447 -4.537 23.830 1.00 77.56 490 LEU A N 1
ATOM 3676 C CA . LEU A 1 490 ? -26.899 -3.688 24.879 1.00 77.56 490 LEU A CA 1
ATOM 3677 C C . LEU A 1 490 ? -27.704 -3.805 26.188 1.00 77.56 490 LEU A C 1
ATOM 3679 O O . LEU A 1 490 ? -28.925 -3.963 26.110 1.00 77.56 490 LEU A O 1
ATOM 3683 N N . PRO A 1 491 ? -27.059 -3.662 27.364 1.00 82.62 491 PRO A N 1
ATOM 3684 C CA . PRO A 1 491 ? -25.605 -3.661 27.558 1.00 82.62 491 PRO A CA 1
ATOM 3685 C C . PRO A 1 491 ? -24.999 -5.020 27.168 1.00 82.62 491 PRO A C 1
ATOM 3687 O O . PRO A 1 491 ? -25.671 -6.044 27.270 1.00 82.62 491 PRO A O 1
ATOM 3690 N N . ALA A 1 492 ? -23.748 -5.035 26.706 1.00 87.00 492 ALA A N 1
ATOM 3691 C CA . ALA A 1 492 ? -23.042 -6.248 26.284 1.00 87.00 492 ALA A CA 1
ATOM 3692 C C . ALA A 1 492 ? -21.866 -6.567 27.215 1.00 87.00 492 ALA A C 1
ATOM 3694 O O . ALA A 1 492 ? -21.215 -5.648 27.715 1.00 87.00 492 ALA A O 1
ATOM 3695 N N . LEU A 1 493 ? -21.568 -7.854 27.417 1.00 89.50 493 LEU A N 1
ATOM 3696 C CA . LEU A 1 493 ? -20.353 -8.286 28.110 1.00 89.50 493 LEU A CA 1
ATOM 3697 C C . LEU A 1 493 ? -19.195 -8.392 27.130 1.00 89.50 493 LEU A C 1
ATOM 3699 O O . LEU A 1 493 ? -19.293 -9.094 26.124 1.00 89.50 493 LEU A O 1
ATOM 3703 N N . ILE A 1 494 ? -18.096 -7.714 27.446 1.00 87.81 494 ILE A N 1
ATOM 3704 C CA . ILE A 1 494 ? -16.884 -7.732 26.631 1.00 87.81 494 ILE A CA 1
ATOM 3705 C C . ILE A 1 494 ? -15.661 -8.051 27.493 1.00 87.81 494 ILE A C 1
ATOM 3707 O O . ILE A 1 494 ? -15.623 -7.719 28.683 1.00 87.81 494 ILE A O 1
ATOM 3711 N N . SER A 1 495 ? -14.655 -8.653 26.870 1.00 85.69 495 SER A N 1
ATOM 3712 C CA . SER A 1 495 ? -13.292 -8.732 27.394 1.00 85.69 495 SER A CA 1
ATOM 3713 C C . SER A 1 495 ? -12.344 -8.014 26.429 1.00 85.69 495 SER A C 1
ATOM 3715 O O . SER A 1 495 ? -12.672 -7.806 25.257 1.00 85.69 495 SER A O 1
ATOM 3717 N N . ILE A 1 496 ? -11.177 -7.607 26.926 1.00 79.94 496 ILE A N 1
ATOM 3718 C CA . ILE A 1 496 ? -10.118 -7.007 26.103 1.00 79.94 496 ILE A CA 1
ATOM 3719 C C . ILE A 1 496 ? -8.968 -8.002 26.046 1.00 79.94 496 ILE A C 1
ATOM 3721 O O . ILE A 1 496 ? -8.403 -8.299 27.098 1.00 79.94 496 ILE A O 1
ATOM 3725 N N . ASP A 1 497 ? -8.649 -8.508 24.854 1.00 68.06 497 ASP A N 1
ATOM 3726 C CA . ASP A 1 497 ? -7.516 -9.414 24.589 1.00 68.06 497 ASP A CA 1
ATOM 3727 C C . ASP A 1 497 ? -7.369 -10.562 25.607 1.00 68.06 497 ASP A C 1
ATOM 3729 O O . ASP A 1 497 ? -6.302 -10.796 26.170 1.00 68.06 497 ASP A O 1
ATOM 3733 N N . THR A 1 498 ? -8.471 -11.253 25.924 1.00 64.50 498 THR A N 1
ATOM 3734 C CA . THR A 1 498 ? -8.512 -12.359 26.907 1.00 64.50 498 THR A CA 1
ATOM 3735 C C . THR A 1 498 ? -8.095 -11.987 28.337 1.00 64.50 498 THR A C 1
ATOM 3737 O O . THR A 1 498 ? -7.862 -12.863 29.173 1.00 64.50 498 THR A O 1
ATOM 3740 N N . SER A 1 499 ? -8.028 -10.693 28.664 1.00 69.88 499 SER A N 1
ATOM 3741 C CA . SER A 1 499 ? -7.802 -10.257 30.041 1.00 69.88 499 SER A CA 1
ATOM 3742 C C . SER A 1 499 ? -8.875 -10.817 30.978 1.00 69.88 499 SER A C 1
ATOM 3744 O O . SER A 1 499 ? -10.044 -10.954 30.621 1.00 69.88 499 SER A O 1
ATOM 3746 N N . ALA A 1 500 ? -8.490 -11.079 32.230 1.00 73.06 500 ALA A N 1
ATOM 3747 C CA . ALA A 1 500 ? -9.429 -11.489 33.277 1.00 73.06 500 ALA A CA 1
ATOM 3748 C C . ALA A 1 500 ? -10.455 -10.389 33.636 1.00 73.06 500 ALA A C 1
ATOM 3750 O O . ALA A 1 500 ? -11.377 -10.628 34.415 1.00 73.06 500 ALA A O 1
ATOM 3751 N N . ASN A 1 501 ? -10.291 -9.177 33.096 1.00 83.88 501 ASN A N 1
ATOM 3752 C CA . ASN A 1 501 ? -11.187 -8.060 33.340 1.00 83.88 501 ASN A CA 1
ATOM 3753 C C . ASN A 1 501 ? -12.395 -8.132 32.407 1.00 83.88 501 ASN A C 1
ATOM 3755 O O . ASN A 1 501 ? -12.263 -8.167 31.185 1.00 83.88 501 ASN A O 1
ATOM 3759 N N . ILE A 1 502 ? -13.581 -8.071 33.003 1.00 88.81 502 ILE A N 1
ATOM 3760 C CA . ILE A 1 502 ? -14.848 -8.026 32.280 1.00 88.81 502 ILE A CA 1
ATOM 3761 C C . ILE A 1 502 ? -15.379 -6.599 32.289 1.00 88.81 502 ILE A C 1
ATOM 3763 O O . ILE A 1 502 ? -15.306 -5.896 33.301 1.00 88.81 502 ILE A O 1
ATOM 3767 N N . TYR A 1 503 ? -15.942 -6.170 31.164 1.00 89.12 503 TYR A N 1
ATOM 3768 C CA . TYR A 1 503 ? -16.520 -4.842 31.018 1.00 89.12 503 TYR A CA 1
ATOM 3769 C C . TYR A 1 503 ? -17.963 -4.938 30.526 1.00 89.12 503 TYR A C 1
ATOM 3771 O O . TYR A 1 503 ? -18.305 -5.791 29.706 1.00 89.12 503 TYR A O 1
ATOM 3779 N N . ALA A 1 504 ? -18.807 -4.026 31.007 1.00 88.31 504 ALA A N 1
ATOM 3780 C CA . ALA A 1 504 ? -20.093 -3.741 30.387 1.00 88.31 504 ALA A CA 1
ATOM 3781 C C . ALA A 1 504 ? -19.888 -2.676 29.311 1.00 88.31 504 ALA A C 1
ATOM 3783 O O . ALA A 1 504 ? -19.423 -1.574 29.614 1.00 88.31 504 ALA A O 1
ATOM 3784 N N . LEU A 1 505 ? -20.256 -3.000 28.078 1.00 84.56 505 LEU A N 1
ATOM 3785 C CA . LEU A 1 505 ? -20.337 -2.066 26.965 1.00 84.56 505 LEU A CA 1
ATOM 3786 C C . LEU A 1 505 ? -21.772 -1.547 26.856 1.00 84.56 505 LEU A C 1
ATOM 3788 O O . LEU A 1 505 ? -22.690 -2.345 26.685 1.00 84.56 505 LEU A O 1
ATOM 3792 N N . ASP A 1 506 ? -21.962 -0.232 26.948 1.00 78.94 506 ASP A N 1
ATOM 3793 C CA . ASP A 1 506 ? -23.261 0.434 26.803 1.00 78.94 506 ASP A CA 1
ATOM 3794 C C . ASP A 1 506 ? -23.086 1.880 26.305 1.00 78.94 506 ASP A C 1
ATOM 3796 O O . ASP A 1 506 ? -22.214 2.609 26.780 1.00 78.94 506 ASP A O 1
ATOM 3800 N N . GLY A 1 507 ? -23.889 2.302 25.323 1.00 70.38 507 GLY A N 1
ATOM 3801 C CA . GLY A 1 507 ? -23.908 3.685 24.822 1.00 70.38 507 GLY A CA 1
ATOM 3802 C C . GLY A 1 507 ? -22.544 4.275 24.414 1.00 70.38 507 GLY A C 1
ATOM 3803 O O . GLY A 1 507 ? -22.277 5.439 24.705 1.00 70.38 507 GLY A O 1
ATOM 3804 N N . GLY A 1 508 ? -21.659 3.483 23.796 1.00 68.81 508 GLY A N 1
ATOM 3805 C CA . GLY A 1 508 ? -20.319 3.932 23.360 1.00 68.81 508 GLY A CA 1
ATOM 3806 C C . GLY A 1 508 ? -19.256 3.957 24.459 1.00 68.81 508 GLY A C 1
ATOM 3807 O O . GLY A 1 508 ? -18.127 4.381 24.220 1.00 68.81 508 GLY A O 1
ATOM 3808 N N . LYS A 1 509 ? -19.602 3.503 25.666 1.00 75.75 509 LYS A N 1
ATOM 3809 C CA . LYS A 1 509 ? -18.719 3.471 26.832 1.00 75.75 509 LYS A CA 1
ATOM 3810 C C . LYS A 1 509 ? -18.542 2.039 27.302 1.00 75.75 509 LYS A C 1
ATOM 3812 O O . LYS A 1 509 ? -19.495 1.265 27.313 1.00 75.75 509 LYS A O 1
ATOM 3817 N N . PHE A 1 510 ? -17.337 1.707 27.747 1.00 83.88 510 PHE A N 1
ATOM 3818 C CA . PHE A 1 510 ? -17.077 0.454 28.443 1.00 83.88 510 PHE A CA 1
ATOM 3819 C C . PHE A 1 510 ? -16.676 0.750 29.883 1.00 83.88 510 PHE A C 1
ATOM 3821 O O . PHE A 1 510 ? -15.872 1.644 30.157 1.00 83.88 510 PHE A O 1
ATOM 3828 N N . ARG A 1 511 ? -17.293 0.029 30.815 1.00 85.00 511 ARG A N 1
ATOM 3829 C CA . ARG A 1 511 ? -17.093 0.202 32.254 1.00 85.00 511 ARG A CA 1
ATOM 3830 C C . ARG A 1 511 ? -16.676 -1.126 32.849 1.00 85.00 511 ARG A C 1
ATOM 3832 O O . ARG A 1 511 ? -17.355 -2.129 32.642 1.00 85.00 511 ARG A O 1
ATOM 3839 N N . GLN A 1 512 ? -15.569 -1.129 33.581 1.00 88.69 512 GLN A N 1
ATOM 3840 C CA . GLN A 1 512 ? -15.066 -2.342 34.219 1.00 88.69 512 GLN A CA 1
ATOM 3841 C C . GLN A 1 512 ? -16.053 -2.839 35.277 1.00 88.69 512 GLN A C 1
ATOM 3843 O O . GLN A 1 512 ? -16.605 -2.042 36.041 1.00 88.69 512 GLN A O 1
ATOM 3848 N N . ILE A 1 513 ? -16.242 -4.153 35.319 1.00 88.75 513 ILE A N 1
ATOM 3849 C CA . ILE A 1 513 ? -16.991 -4.873 36.343 1.00 88.75 513 ILE A CA 1
ATOM 3850 C C . ILE A 1 513 ? -15.968 -5.614 37.202 1.00 88.75 513 ILE A C 1
ATOM 3852 O O . ILE A 1 513 ? -15.258 -6.489 36.715 1.00 88.75 513 ILE A O 1
ATOM 3856 N N . SER A 1 514 ? -15.867 -5.239 38.475 1.00 83.88 514 SER A N 1
ATOM 3857 C CA . SER A 1 514 ? -14.827 -5.742 39.382 1.00 83.88 514 SER A CA 1
ATOM 3858 C C . SER A 1 514 ? -15.254 -6.930 40.244 1.00 83.88 514 SER A C 1
ATOM 3860 O O . SER A 1 514 ? -14.420 -7.504 40.937 1.00 83.88 514 SER A O 1
ATOM 3862 N N . ASP A 1 515 ? -16.541 -7.283 40.257 1.00 84.38 515 ASP A N 1
ATOM 3863 C CA . ASP A 1 515 ? -17.061 -8.340 41.122 1.00 84.38 515 ASP A CA 1
ATOM 3864 C C . ASP A 1 515 ? -18.285 -9.055 40.526 1.00 84.38 515 ASP A C 1
ATOM 3866 O O . ASP A 1 515 ? -19.010 -8.538 39.670 1.00 84.38 515 ASP A O 1
ATOM 3870 N N . TRP A 1 516 ? -18.518 -10.270 41.022 1.00 84.25 516 TRP A N 1
ATOM 3871 C CA . TRP A 1 516 ? -19.578 -11.162 40.557 1.00 84.25 516 TRP A CA 1
ATOM 3872 C C . TRP A 1 516 ? -21.000 -10.661 40.863 1.00 84.25 516 TRP A C 1
ATOM 3874 O O . TRP A 1 516 ? -21.935 -10.923 40.102 1.00 84.25 516 TRP A O 1
ATOM 3884 N N . ALA A 1 517 ? -21.193 -9.932 41.965 1.00 81.81 517 ALA A N 1
ATOM 3885 C CA . ALA A 1 517 ? -22.512 -9.427 42.341 1.00 81.81 517 ALA A CA 1
ATOM 3886 C C . ALA A 1 517 ? -22.954 -8.311 41.385 1.00 81.81 517 ALA A C 1
ATOM 3888 O O . ALA A 1 517 ? -24.086 -8.304 40.909 1.00 81.81 517 ALA A O 1
ATOM 3889 N N . THR A 1 518 ? -22.047 -7.401 41.036 1.00 85.69 518 THR A N 1
ATOM 3890 C CA . THR A 1 518 ? -22.268 -6.357 40.032 1.00 85.69 518 THR A CA 1
ATOM 3891 C C . THR A 1 518 ? -22.581 -6.967 38.668 1.00 85.69 518 THR A C 1
ATOM 3893 O O . THR A 1 518 ? -23.534 -6.545 38.011 1.00 85.69 518 THR A O 1
ATOM 3896 N N . LEU A 1 519 ? -21.834 -8.002 38.272 1.00 87.44 519 LEU A N 1
ATOM 3897 C CA . LEU A 1 519 ? -22.047 -8.728 37.022 1.00 87.44 519 LEU A CA 1
ATOM 3898 C C . LEU A 1 519 ? -23.457 -9.333 36.938 1.00 87.44 519 LEU A C 1
ATOM 3900 O O . LEU A 1 519 ? -24.201 -9.065 35.996 1.00 87.44 519 LEU A O 1
ATOM 3904 N N . THR A 1 520 ? -23.850 -10.104 37.950 1.00 86.00 520 THR A N 1
ATOM 3905 C CA . THR A 1 520 ? -25.160 -10.776 37.988 1.00 86.00 520 THR A CA 1
ATOM 3906 C C . THR A 1 520 ? -26.329 -9.811 38.187 1.00 86.00 520 THR A C 1
ATOM 3908 O O . THR A 1 520 ? -27.423 -10.070 37.695 1.00 86.00 520 THR A O 1
ATOM 3911 N N . ASN A 1 521 ? -26.117 -8.663 38.835 1.00 80.50 521 ASN A N 1
ATOM 3912 C CA . ASN A 1 521 ? -27.130 -7.609 38.928 1.00 80.50 521 ASN A CA 1
ATOM 3913 C C . ASN A 1 521 ? -27.399 -6.928 37.579 1.00 80.50 521 ASN A C 1
ATOM 3915 O O . ASN A 1 521 ? -28.533 -6.536 37.310 1.00 80.50 521 ASN A O 1
ATOM 3919 N N . LEU A 1 522 ? -26.368 -6.770 36.745 1.00 82.50 522 LEU A N 1
ATOM 3920 C CA . LEU A 1 522 ? -26.485 -6.151 35.423 1.00 82.50 522 LEU A CA 1
ATOM 3921 C C . LEU A 1 522 ? -27.060 -7.103 34.373 1.00 82.50 522 LEU A C 1
ATOM 3923 O O . LEU A 1 522 ? -27.885 -6.692 33.563 1.00 82.50 522 LEU A O 1
ATOM 3927 N N . PHE A 1 523 ? -26.614 -8.359 34.385 1.00 85.81 523 PHE A N 1
ATOM 3928 C CA . PHE A 1 523 ? -26.874 -9.316 33.306 1.00 85.81 523 PHE A CA 1
ATOM 3929 C C . PHE A 1 523 ? -27.757 -10.498 33.719 1.00 85.81 523 PHE A C 1
ATOM 3931 O O . PHE A 1 523 ? -28.140 -11.305 32.877 1.00 85.81 523 PHE A O 1
ATOM 3938 N N . GLY A 1 524 ? -28.116 -10.595 34.998 1.00 84.88 524 GLY A N 1
ATOM 3939 C CA . GLY A 1 524 ? -28.823 -11.742 35.554 1.00 84.88 524 GLY A CA 1
ATOM 3940 C C . GLY A 1 524 ? -27.895 -12.916 35.897 1.00 84.88 524 GLY A C 1
ATOM 3941 O O . GLY A 1 524 ? -26.681 -12.853 35.700 1.00 84.88 524 GLY A O 1
ATOM 3942 N N . PRO A 1 525 ? -28.458 -14.012 36.437 1.00 81.19 525 PRO A N 1
ATOM 3943 C CA . PRO A 1 525 ? -27.691 -15.197 36.829 1.00 81.19 525 PRO A CA 1
ATOM 3944 C C . PRO A 1 525 ? -27.176 -16.011 35.631 1.00 81.19 525 PRO A C 1
ATOM 3946 O O . PRO A 1 525 ? -26.222 -16.770 35.773 1.00 81.19 525 PRO A O 1
ATOM 3949 N N . THR A 1 526 ? -27.796 -15.861 34.457 1.00 87.69 526 THR A N 1
ATOM 3950 C CA . THR A 1 526 ? -27.358 -16.480 33.202 1.00 87.69 526 THR A CA 1
ATOM 3951 C C . THR A 1 526 ? -26.738 -15.403 32.328 1.00 87.69 526 THR A C 1
ATOM 3953 O O . THR A 1 526 ? -27.448 -14.589 31.743 1.00 87.69 526 THR A O 1
ATOM 3956 N N . LEU A 1 527 ? -25.409 -15.382 32.272 1.00 86.00 527 LEU A N 1
ATOM 3957 C CA . LEU A 1 527 ? -24.672 -14.337 31.570 1.00 86.00 527 LEU A CA 1
ATOM 3958 C C . LEU A 1 527 ? -24.808 -14.481 30.045 1.00 86.00 527 LEU A C 1
ATOM 3960 O O . LEU A 1 527 ? -24.792 -15.608 29.538 1.00 86.00 527 LEU A O 1
ATOM 3964 N N . PRO A 1 528 ? -24.898 -13.367 29.294 1.00 85.50 528 PRO A N 1
ATOM 3965 C CA . PRO A 1 528 ? -24.743 -13.413 27.848 1.00 85.50 528 PRO A CA 1
ATOM 3966 C C . PRO A 1 528 ? -23.307 -13.820 27.471 1.00 85.50 528 PRO A C 1
ATOM 3968 O O . PRO A 1 528 ? -22.399 -13.731 28.302 1.00 85.50 528 PRO A O 1
ATOM 3971 N N . PRO A 1 529 ? -23.073 -14.233 26.211 1.00 84.38 529 PRO A N 1
ATOM 3972 C CA . PRO A 1 529 ? -21.728 -14.501 25.721 1.00 84.38 529 PRO A CA 1
ATOM 3973 C C . PRO A 1 529 ? -20.808 -13.295 25.930 1.00 84.38 529 PRO A C 1
ATOM 3975 O O . PRO A 1 529 ? -21.180 -12.167 25.601 1.00 84.38 529 PRO A O 1
ATOM 3978 N N . ILE A 1 530 ? -19.608 -13.552 26.449 1.00 85.75 530 ILE A N 1
ATOM 3979 C CA . ILE A 1 530 ? -18.547 -12.549 26.533 1.00 85.75 530 ILE A CA 1
ATOM 3980 C C . ILE A 1 530 ? -17.939 -12.405 25.140 1.00 85.75 530 ILE A C 1
ATOM 3982 O O . ILE A 1 530 ? -17.628 -13.395 24.476 1.00 85.75 530 ILE A O 1
ATOM 3986 N N . VAL A 1 531 ? -17.826 -11.165 24.683 1.00 84.38 531 VAL A N 1
ATOM 3987 C CA . VAL A 1 531 ? -17.298 -10.832 23.365 1.00 84.38 531 VAL A CA 1
ATOM 3988 C C . VAL A 1 531 ? -15.865 -10.361 23.533 1.00 84.38 531 VAL A C 1
ATOM 3990 O O . VAL A 1 531 ? -15.619 -9.304 24.115 1.00 84.38 531 VAL A O 1
ATOM 3993 N N . ASP A 1 532 ? -14.927 -11.140 23.013 1.00 82.44 532 ASP A N 1
ATOM 3994 C CA . ASP A 1 532 ? -13.510 -10.801 23.078 1.00 82.44 532 ASP A CA 1
ATOM 3995 C C . ASP A 1 532 ? -13.177 -9.771 22.001 1.00 82.44 532 ASP A C 1
ATOM 3997 O O . ASP A 1 532 ? -13.324 -10.017 20.796 1.00 82.44 532 ASP A O 1
ATOM 4001 N N . LEU A 1 533 ? -12.768 -8.586 22.450 1.00 79.12 533 LEU A N 1
ATOM 4002 C CA . LEU A 1 533 ? -12.459 -7.463 21.582 1.00 79.12 533 LEU A CA 1
ATOM 4003 C C . LEU A 1 533 ? -10.956 -7.197 21.535 1.00 79.12 533 LEU A C 1
ATOM 4005 O O . LEU A 1 533 ? -10.295 -7.198 22.578 1.00 79.12 533 LEU A O 1
ATOM 4009 N N . PRO A 1 534 ? -10.413 -6.906 20.341 1.00 75.94 534 PRO A N 1
ATOM 4010 C CA . PRO A 1 534 ? -9.034 -6.474 20.220 1.00 75.94 534 PRO A CA 1
ATOM 4011 C C . PRO A 1 534 ? -8.862 -5.069 20.828 1.00 75.94 534 PRO A C 1
ATOM 4013 O O . PRO A 1 534 ? -9.791 -4.250 20.747 1.00 75.94 534 PRO A O 1
ATOM 4016 N N . PRO A 1 535 ? -7.671 -4.731 21.361 1.00 75.06 535 PRO A N 1
ATOM 4017 C CA . PRO A 1 535 ? -7.391 -3.440 21.994 1.00 75.06 535 PRO A CA 1
ATOM 4018 C C . PRO A 1 535 ? -7.762 -2.215 21.148 1.00 75.06 535 PRO A C 1
ATOM 4020 O O . PRO A 1 535 ? -8.127 -1.175 21.685 1.00 75.06 535 PRO A O 1
ATOM 4023 N N . MET A 1 536 ? -7.721 -2.312 19.815 1.00 73.94 536 MET A N 1
ATOM 4024 C CA . MET A 1 536 ? -8.180 -1.239 18.923 1.00 73.94 536 MET A CA 1
ATOM 4025 C C . MET A 1 536 ? -9.640 -0.850 19.183 1.00 73.94 536 MET A C 1
ATOM 4027 O O . MET A 1 536 ? -9.948 0.340 19.269 1.00 73.94 536 MET A O 1
ATOM 4031 N N . VAL A 1 537 ? -10.539 -1.836 19.262 1.00 76.44 537 VAL A N 1
ATOM 4032 C CA . VAL A 1 537 ? -11.970 -1.571 19.446 1.00 76.44 537 VAL A CA 1
ATOM 4033 C C . VAL A 1 537 ? -12.168 -0.840 20.759 1.00 76.44 537 VAL A C 1
ATOM 4035 O O . VAL A 1 537 ? -12.882 0.158 20.809 1.00 76.44 537 VAL A O 1
ATOM 4038 N N . THR A 1 538 ? -11.468 -1.267 21.805 1.00 74.00 538 THR A N 1
ATOM 4039 C CA . THR A 1 538 ? -11.563 -0.642 23.123 1.00 74.00 538 THR A CA 1
ATOM 4040 C C . THR A 1 538 ? -10.895 0.725 23.184 1.00 74.00 538 THR A C 1
ATOM 4042 O O . THR A 1 538 ? -11.434 1.618 23.824 1.00 74.00 538 THR A O 1
ATOM 4045 N N . ASN A 1 539 ? -9.800 0.945 22.453 1.00 75.62 539 ASN A N 1
ATOM 4046 C CA . ASN A 1 539 ? -9.154 2.257 22.336 1.00 75.62 539 ASN A CA 1
ATOM 4047 C C . ASN A 1 539 ? -10.022 3.274 21.582 1.00 75.62 539 ASN A C 1
ATOM 4049 O O . ASN A 1 539 ? -9.867 4.476 21.780 1.00 75.62 539 ASN A O 1
ATOM 4053 N N . SER A 1 540 ? -10.928 2.808 20.714 1.00 73.62 540 SER A N 1
ATOM 4054 C CA . SER A 1 540 ? -11.911 3.675 20.054 1.00 73.62 540 SER A CA 1
ATOM 4055 C C . SER A 1 540 ? -13.051 4.109 20.977 1.00 73.62 540 SER A C 1
ATOM 4057 O O . SER A 1 540 ? -13.785 5.042 20.653 1.00 73.62 540 SER A O 1
ATOM 4059 N N . LEU A 1 541 ? -13.211 3.432 22.115 1.00 75.06 541 LEU A N 1
ATOM 4060 C CA . LEU A 1 541 ? -14.243 3.731 23.089 1.00 75.06 541 LEU A CA 1
ATOM 4061 C C . LEU A 1 541 ? -13.705 4.679 24.155 1.00 75.06 541 LEU A C 1
ATOM 4063 O O . LEU A 1 541 ? -12.545 4.610 24.558 1.00 75.06 541 LEU A O 1
ATOM 4067 N N . ALA A 1 542 ? -14.573 5.550 24.662 1.00 69.00 542 ALA A N 1
ATOM 4068 C CA . ALA A 1 542 ? -14.213 6.394 25.789 1.00 69.00 542 ALA A CA 1
ATOM 4069 C C . ALA A 1 542 ? -14.120 5.521 27.057 1.00 69.00 542 ALA A C 1
ATOM 4071 O O . ALA A 1 542 ? -15.137 4.919 27.435 1.00 69.00 542 ALA A O 1
ATOM 4072 N N . PRO A 1 543 ? -12.956 5.448 27.737 1.00 66.88 543 PRO A N 1
ATOM 4073 C CA . PRO A 1 543 ? -12.878 4.784 29.028 1.00 66.88 543 PRO A CA 1
ATOM 4074 C C . PRO A 1 543 ? -13.825 5.498 29.991 1.00 66.88 543 PRO A C 1
ATOM 4076 O O . PRO A 1 543 ? -13.791 6.721 30.140 1.00 66.88 543 PRO A O 1
ATOM 4079 N N . ALA A 1 544 ? -14.706 4.732 30.625 1.00 73.44 544 ALA A N 1
ATOM 4080 C CA . ALA A 1 544 ? -15.647 5.251 31.600 1.00 73.44 544 ALA A CA 1
ATOM 4081 C C . ALA A 1 544 ? -15.326 4.705 32.991 1.00 73.44 544 ALA A C 1
ATOM 4083 O O . ALA A 1 544 ? -14.705 3.651 33.140 1.00 73.44 544 ALA A O 1
ATOM 4084 N N . ALA A 1 545 ? -15.757 5.439 34.019 1.00 81.44 545 ALA A N 1
ATOM 4085 C CA . ALA A 1 545 ? -15.568 5.020 35.400 1.00 81.44 545 ALA A CA 1
ATOM 4086 C C . ALA A 1 545 ? -16.064 3.581 35.618 1.00 81.44 545 ALA A C 1
ATOM 4088 O O . ALA A 1 545 ? -17.120 3.215 35.075 1.00 81.44 545 ALA A O 1
ATOM 4089 N N . PRO A 1 546 ? -15.361 2.788 36.446 1.00 86.12 546 PRO A N 1
ATOM 4090 C CA . PRO A 1 546 ? -15.790 1.436 36.770 1.00 86.12 546 PRO A CA 1
ATOM 4091 C C . PRO A 1 546 ? -17.221 1.426 37.323 1.00 86.12 546 PRO A C 1
ATOM 4093 O O . PRO A 1 546 ? -17.733 2.420 37.864 1.00 86.12 546 PRO A O 1
ATOM 4096 N N . ILE A 1 547 ? -17.898 0.294 37.157 1.00 88.62 547 ILE A N 1
ATOM 4097 C CA . ILE A 1 547 ? -19.169 0.055 37.834 1.00 88.62 547 ILE A CA 1
ATOM 4098 C C . ILE A 1 547 ? -18.833 -0.293 39.275 1.00 88.62 547 ILE A C 1
ATOM 4100 O O . ILE A 1 547 ? -18.215 -1.315 39.553 1.00 88.62 547 ILE A O 1
ATOM 4104 N N . LEU A 1 548 ? -19.193 0.611 40.178 1.00 90.12 548 LEU A N 1
ATOM 4105 C CA . LEU A 1 548 ? -18.928 0.473 41.594 1.00 90.12 548 LEU A CA 1
ATOM 4106 C C . LEU A 1 548 ? -19.971 -0.486 42.182 1.00 90.12 548 LEU A C 1
ATOM 4108 O O . LEU A 1 548 ? -21.163 -0.277 41.928 1.00 90.12 548 LEU A O 1
ATOM 4112 N N . PRO A 1 549 ? -19.554 -1.519 42.939 1.00 90.38 549 PRO A N 1
ATOM 4113 C CA . PRO A 1 549 ? -20.489 -2.435 43.573 1.00 90.38 549 PRO A CA 1
ATOM 4114 C C . PRO A 1 549 ? -21.554 -1.704 44.389 1.00 90.38 549 PRO A C 1
ATOM 4116 O O . PRO A 1 549 ? -21.242 -0.923 45.285 1.00 90.38 549 PRO A O 1
ATOM 4119 N N . THR A 1 550 ? -22.822 -1.976 44.075 1.00 90.88 550 THR A N 1
ATOM 4120 C CA . THR A 1 550 ? -23.969 -1.315 44.710 1.00 90.88 550 THR A CA 1
ATOM 4121 C C . THR A 1 550 ? -24.123 -1.713 46.182 1.00 90.88 550 THR A C 1
ATOM 4123 O O . THR A 1 550 ? -23.736 -2.811 46.588 1.00 90.88 550 THR A O 1
ATOM 4126 N N . GLY A 1 551 ? -24.697 -0.830 47.002 1.00 91.44 551 GLY A N 1
ATOM 4127 C CA . GLY A 1 551 ? -24.873 -1.070 48.438 1.00 91.44 551 GLY A CA 1
ATOM 4128 C C . GLY A 1 551 ? -23.595 -0.873 49.267 1.00 91.44 551 GLY A C 1
ATOM 4129 O O . GLY A 1 551 ? -23.570 -1.223 50.446 1.00 91.44 551 GLY A O 1
ATOM 4130 N N . LYS A 1 552 ? -22.532 -0.318 48.671 1.00 93.06 552 LYS A N 1
ATOM 4131 C CA . LYS A 1 552 ? -21.263 0.023 49.337 1.00 93.06 552 LYS A CA 1
ATOM 4132 C C . LYS A 1 552 ? -21.070 1.532 49.451 1.00 93.06 552 LYS A C 1
ATOM 4134 O O . LYS A 1 552 ? -21.606 2.290 48.638 1.00 93.06 552 LYS A O 1
ATOM 4139 N N . LEU A 1 553 ? -20.289 1.946 50.451 1.00 96.19 553 LEU A N 1
ATOM 4140 C CA . LEU A 1 553 ? -19.923 3.342 50.679 1.00 96.19 553 LEU A CA 1
ATOM 4141 C C . LEU A 1 553 ? -18.628 3.709 49.954 1.00 96.19 553 LEU A C 1
ATOM 4143 O O . LEU A 1 553 ? -17.641 2.978 50.027 1.00 96.19 553 LEU A O 1
ATOM 4147 N N . TYR A 1 554 ? -18.624 4.879 49.323 1.00 95.25 554 TYR A N 1
ATOM 4148 C CA . TYR A 1 554 ? -17.500 5.421 48.569 1.00 95.25 554 TYR A CA 1
ATOM 4149 C C . TYR A 1 554 ? -17.205 6.863 48.962 1.00 95.25 554 TYR A C 1
ATOM 4151 O O . TYR A 1 554 ? -18.114 7.635 49.263 1.00 95.25 554 TYR A O 1
ATOM 4159 N N . VAL A 1 555 ? -15.930 7.237 48.909 1.00 95.12 555 VAL A N 1
ATOM 4160 C CA . VAL A 1 555 ? -15.470 8.612 49.134 1.00 95.12 555 VAL A CA 1
ATOM 4161 C C . VAL A 1 555 ? -14.373 8.960 48.133 1.00 95.12 555 VAL A C 1
ATOM 4163 O O . VAL A 1 555 ? -13.524 8.123 47.816 1.00 95.12 555 VAL A O 1
ATOM 4166 N N . ALA A 1 556 ? -14.387 10.194 47.631 1.00 90.50 556 ALA A N 1
ATOM 4167 C CA . ALA A 1 556 ? -13.298 10.729 46.819 1.00 90.50 556 ALA A CA 1
ATOM 4168 C C . ALA A 1 556 ? -12.350 11.581 47.676 1.00 90.50 556 ALA A C 1
ATOM 4170 O O . ALA A 1 556 ? -12.836 12.287 48.558 1.00 90.50 556 ALA A O 1
ATOM 4171 N N . PRO A 1 557 ? -11.030 11.594 47.397 1.00 83.81 557 PRO A N 1
ATOM 4172 C CA . PRO A 1 557 ? -10.047 12.373 48.157 1.00 83.81 557 PRO A CA 1
ATOM 4173 C C . PRO A 1 557 ? -10.393 13.857 48.309 1.00 83.81 557 PRO A C 1
ATOM 4175 O O . PRO A 1 557 ? -10.028 14.480 49.297 1.00 83.81 557 PRO A O 1
ATOM 4178 N N . THR A 1 558 ? -11.100 14.424 47.330 1.00 77.56 558 THR A N 1
ATOM 4179 C CA . THR A 1 558 ? -11.468 15.844 47.292 1.00 77.56 558 THR A CA 1
ATOM 4180 C C . THR A 1 558 ? -12.900 16.118 47.761 1.00 77.56 558 THR A C 1
ATOM 4182 O O . THR A 1 558 ? -13.342 17.261 47.684 1.00 77.56 558 THR A O 1
ATOM 4185 N N . SER A 1 559 ? -13.663 15.102 48.185 1.00 79.38 559 SER A N 1
ATOM 4186 C CA . SER A 1 559 ? -15.053 15.267 48.624 1.00 79.38 559 SER A CA 1
ATOM 4187 C C . SER A 1 559 ? -15.171 15.053 50.135 1.00 79.38 559 SER A C 1
ATOM 4189 O O . SER A 1 559 ? -14.764 14.000 50.619 1.00 79.38 559 SER A O 1
ATOM 4191 N N . PRO A 1 560 ? -15.779 15.991 50.886 1.00 81.31 560 PRO A N 1
ATOM 4192 C CA . PRO A 1 560 ? -16.053 15.792 52.311 1.00 81.31 560 PRO A CA 1
ATOM 4193 C C . PRO A 1 560 ? -17.220 14.819 52.563 1.00 81.31 560 PRO A C 1
ATOM 4195 O O . PRO A 1 560 ? -17.521 14.500 53.708 1.00 81.31 560 PRO A O 1
ATOM 4198 N N . MET A 1 561 ? -17.907 14.377 51.506 1.00 88.94 561 MET A N 1
ATOM 4199 C CA . MET A 1 561 ? -19.105 13.546 51.570 1.00 88.94 561 MET A CA 1
ATOM 4200 C C . MET A 1 561 ? -18.774 12.085 51.258 1.00 88.94 561 MET A C 1
ATOM 4202 O O . MET A 1 561 ? -18.057 11.785 50.301 1.00 88.94 561 MET A O 1
ATOM 4206 N N . VAL A 1 562 ? -19.372 11.176 52.027 1.00 95.38 562 VAL A N 1
ATOM 4207 C CA . VAL A 1 562 ? -19.399 9.737 51.739 1.00 95.38 562 VAL A CA 1
ATOM 4208 C C . VAL A 1 562 ? -20.718 9.414 51.046 1.00 95.38 562 VAL A C 1
ATOM 4210 O O . VAL A 1 562 ? -21.758 9.955 51.415 1.00 95.38 562 VAL A O 1
ATOM 4213 N N . TYR A 1 563 ? -20.700 8.530 50.054 1.00 96.06 563 TYR A N 1
ATOM 4214 C CA . TYR A 1 563 ? -21.880 8.187 49.262 1.00 96.06 563 TYR A CA 1
ATOM 4215 C C . TYR A 1 563 ? -22.150 6.687 49.277 1.00 96.06 563 TYR A C 1
ATOM 4217 O O . TYR A 1 563 ? -21.233 5.890 49.107 1.00 96.06 563 TYR A O 1
ATOM 4225 N N . LEU A 1 564 ? -23.415 6.298 49.407 1.00 97.00 564 LEU A N 1
ATOM 4226 C CA . LEU A 1 564 ? -23.892 4.955 49.100 1.00 97.00 564 LEU A CA 1
ATOM 4227 C C . LEU A 1 564 ? -24.121 4.822 47.592 1.00 97.00 564 LEU A C 1
ATOM 4229 O O . LEU A 1 564 ? -24.879 5.588 47.002 1.00 97.00 564 LEU A O 1
ATOM 4233 N N . SER A 1 565 ? -23.514 3.816 46.977 1.00 94.31 565 SER A N 1
ATOM 4234 C CA . SER A 1 565 ? -23.774 3.441 45.582 1.00 94.31 565 SER A CA 1
ATOM 4235 C C . SER A 1 565 ? -25.187 2.876 45.402 1.00 94.31 565 SER A C 1
ATOM 4237 O O . SER A 1 565 ? -25.521 1.815 45.940 1.00 94.31 565 SER A O 1
ATOM 4239 N N . ASP A 1 566 ? -26.013 3.562 44.611 1.00 93.12 566 ASP A N 1
ATOM 4240 C CA . ASP A 1 566 ? -27.396 3.176 44.332 1.00 93.12 566 ASP A CA 1
ATOM 4241 C C . ASP A 1 566 ? -27.587 2.790 42.857 1.00 93.12 566 ASP A C 1
ATOM 4243 O O . ASP A 1 566 ? -27.538 3.625 41.946 1.00 93.12 566 ASP A O 1
ATOM 4247 N N . GLY A 1 567 ? -27.775 1.491 42.614 1.00 87.69 567 GLY A N 1
ATOM 4248 C CA . GLY A 1 567 ? -27.727 0.924 41.272 1.00 87.69 567 GLY A CA 1
ATOM 4249 C C . GLY A 1 567 ? -26.372 1.172 40.602 1.00 87.69 567 GLY A C 1
ATOM 4250 O O . GLY A 1 567 ? -25.333 1.208 41.256 1.00 87.69 567 GLY A O 1
ATOM 4251 N N . THR A 1 568 ? -26.377 1.341 39.280 1.00 83.06 568 THR A N 1
ATOM 4252 C CA . THR A 1 568 ? -25.152 1.520 38.478 1.00 83.06 568 THR A CA 1
ATOM 4253 C C . THR A 1 568 ? -24.900 2.960 38.029 1.00 83.06 568 THR A C 1
ATOM 4255 O O . THR A 1 568 ? -23.922 3.216 37.319 1.00 83.06 568 THR A O 1
ATOM 4258 N N . GLY A 1 569 ? -25.758 3.903 38.433 1.00 85.12 569 GLY A N 1
ATOM 4259 C CA . GLY A 1 569 ? -25.736 5.279 37.928 1.00 85.12 569 GLY A CA 1
ATOM 4260 C C . GLY A 1 569 ? -26.095 6.367 38.939 1.00 85.12 569 GLY A C 1
ATOM 4261 O O . GLY A 1 569 ? -26.193 7.529 38.549 1.00 85.12 569 GLY A O 1
ATOM 4262 N N . SER A 1 570 ? -26.317 6.042 40.216 1.00 92.06 570 SER A N 1
ATOM 4263 C CA . SER A 1 570 ? -26.604 7.044 41.250 1.00 92.06 570 SER A CA 1
ATOM 4264 C C . SER A 1 570 ? -25.795 6.828 42.529 1.00 92.06 570 SER A C 1
ATOM 4266 O O . SER A 1 570 ? -25.339 5.727 42.827 1.00 92.06 570 SER A O 1
ATOM 4268 N N . MET A 1 571 ? -25.598 7.916 43.267 1.00 95.00 571 MET A N 1
ATOM 4269 C CA . MET A 1 571 ? -24.884 7.966 44.542 1.00 95.00 571 MET A CA 1
ATOM 4270 C C . MET A 1 571 ? -25.747 8.713 45.557 1.00 95.00 571 MET A C 1
ATOM 4272 O O . MET A 1 571 ? -26.169 9.836 45.298 1.00 95.00 571 MET A O 1
ATOM 4276 N N . VAL A 1 572 ? -26.026 8.107 46.704 1.00 96.94 572 VAL A N 1
ATOM 4277 C CA . VAL A 1 572 ? -26.851 8.682 47.773 1.00 96.94 572 VAL A CA 1
ATOM 4278 C C . VAL A 1 572 ? -25.935 9.218 48.874 1.00 96.94 572 VAL A C 1
ATOM 4280 O O . VAL A 1 572 ? -25.210 8.422 49.471 1.00 96.94 572 VAL A O 1
ATOM 4283 N N . PRO A 1 573 ? -25.942 10.528 49.176 1.00 96.19 573 PRO A N 1
ATOM 4284 C CA . PRO A 1 573 ? -25.130 11.084 50.255 1.00 96.19 573 PRO A CA 1
ATOM 4285 C C . PRO A 1 573 ? -25.433 10.437 51.613 1.00 96.19 573 PRO A C 1
ATOM 4287 O O . PRO A 1 573 ? -26.594 10.280 51.996 1.00 96.19 573 PRO A O 1
ATOM 4290 N N . LEU A 1 574 ? -24.387 10.083 52.354 1.00 95.56 574 LEU A N 1
ATOM 4291 C CA . LEU A 1 574 ? -24.464 9.594 53.725 1.00 95.56 574 LEU A CA 1
ATOM 4292 C C . LEU A 1 574 ? -24.311 10.783 54.688 1.00 95.56 574 LEU A C 1
ATOM 4294 O O . LEU A 1 574 ? -23.238 11.384 54.712 1.00 95.56 574 LEU A O 1
ATOM 4298 N N . PRO A 1 575 ? -25.326 11.116 55.505 1.00 92.19 575 PRO A N 1
ATOM 4299 C CA . PRO A 1 575 ? -25.233 12.267 56.401 1.00 92.19 575 PRO A CA 1
ATOM 4300 C C . PRO A 1 575 ? -24.325 11.990 57.613 1.00 92.19 575 PRO A C 1
ATOM 4302 O O . PRO A 1 575 ? -23.665 12.901 58.100 1.00 92.19 575 PRO A O 1
ATOM 4305 N N . ASN A 1 576 ? -24.259 10.740 58.091 1.00 89.00 576 ASN A N 1
ATOM 4306 C CA . ASN A 1 576 ? -23.349 10.293 59.150 1.00 89.00 576 ASN A CA 1
ATOM 4307 C C . ASN A 1 576 ? -23.164 8.759 59.129 1.00 89.00 576 ASN A C 1
ATOM 4309 O O . ASN A 1 576 ? -23.971 8.019 58.562 1.00 89.00 576 ASN A O 1
ATOM 4313 N N . PHE A 1 577 ? -22.124 8.254 59.801 1.00 91.31 577 PHE A N 1
ATOM 4314 C CA . PHE A 1 577 ? -21.840 6.812 59.876 1.00 91.31 577 PHE A CA 1
ATOM 4315 C C . PHE A 1 577 ? -22.760 6.026 60.836 1.00 91.31 577 PHE A C 1
ATOM 4317 O O . PHE A 1 577 ? -22.845 4.799 60.732 1.00 91.31 577 PHE A O 1
ATOM 4324 N N . SER A 1 578 ? -23.492 6.699 61.735 1.00 88.94 578 SER A N 1
ATOM 4325 C CA . SER A 1 578 ? -24.485 6.054 62.614 1.00 88.94 578 SER A CA 1
ATOM 4326 C C . SER A 1 578 ? -25.610 5.418 61.792 1.00 88.94 578 SER A C 1
ATOM 4328 O O . SER A 1 578 ? -25.989 4.274 62.042 1.00 88.94 578 SER A O 1
ATOM 4330 N N . ILE A 1 579 ? -26.081 6.089 60.737 1.00 92.06 579 ILE A N 1
ATOM 4331 C CA . ILE A 1 579 ? -27.083 5.520 59.824 1.00 92.06 579 ILE A CA 1
ATOM 4332 C C . ILE A 1 579 ? -26.520 4.308 59.071 1.00 92.06 579 ILE A C 1
ATOM 4334 O O . ILE A 1 579 ? -27.173 3.266 59.025 1.00 92.06 579 ILE A O 1
ATOM 4338 N N . ALA A 1 580 ? -25.307 4.409 58.519 1.00 93.31 580 ALA A N 1
ATOM 4339 C CA . ALA A 1 580 ? -24.679 3.310 57.779 1.00 93.31 580 ALA A CA 1
ATOM 4340 C C . ALA A 1 580 ? -24.540 2.038 58.631 1.00 93.31 580 ALA A C 1
ATOM 4342 O O . ALA A 1 580 ? -25.007 0.972 58.228 1.00 93.31 580 ALA A O 1
ATOM 4343 N N . SER A 1 581 ? -23.980 2.164 59.838 1.00 89.88 581 SER A N 1
ATOM 4344 C CA . SER A 1 581 ? -23.808 1.035 60.764 1.00 89.88 581 SER A CA 1
ATOM 4345 C C . SER A 1 581 ? -25.137 0.362 61.131 1.00 89.88 581 SER A C 1
ATOM 4347 O O . SER A 1 581 ? -25.224 -0.865 61.157 1.00 89.88 581 SER A O 1
ATOM 4349 N N . ARG A 1 582 ? -26.210 1.142 61.321 1.00 89.44 582 ARG A N 1
ATOM 4350 C CA . ARG A 1 582 ? -27.568 0.637 61.602 1.00 89.44 582 ARG A CA 1
ATOM 4351 C C . ARG A 1 582 ? -28.256 -0.009 60.407 1.00 89.44 582 ARG A C 1
ATOM 4353 O O . ARG A 1 582 ? -29.241 -0.711 60.595 1.00 89.44 582 ARG A O 1
ATOM 4360 N N . LEU A 1 583 ? -27.773 0.241 59.195 1.00 93.06 583 LEU A N 1
ATOM 4361 C CA . LEU A 1 583 ? -28.182 -0.466 57.984 1.00 93.06 583 LEU A CA 1
ATOM 4362 C C . LEU A 1 583 ? -27.284 -1.681 57.704 1.00 93.06 583 LEU A C 1
ATOM 4364 O O . LEU A 1 583 ? -27.468 -2.355 56.693 1.00 93.06 583 LEU A O 1
ATOM 4368 N N . GLY A 1 584 ? -26.341 -2.000 58.597 1.00 91.06 584 GLY A N 1
ATOM 4369 C CA . GLY A 1 584 ? -25.375 -3.086 58.422 1.00 91.06 584 GLY A CA 1
ATOM 4370 C C . GLY A 1 584 ? -24.298 -2.783 57.377 1.00 91.06 584 GLY A C 1
ATOM 4371 O O . GLY A 1 584 ? -23.641 -3.702 56.889 1.00 91.06 584 GLY A O 1
ATOM 4372 N N . ILE A 1 585 ? -24.121 -1.512 57.010 1.00 93.06 585 ILE A N 1
ATOM 4373 C CA . ILE A 1 585 ? -23.141 -1.074 56.020 1.00 93.06 585 ILE A CA 1
ATOM 4374 C C . ILE A 1 585 ? -21.859 -0.696 56.758 1.00 93.06 585 ILE A C 1
ATOM 4376 O O . ILE A 1 585 ? -21.807 0.312 57.461 1.00 93.06 585 ILE A O 1
ATOM 4380 N N . ASN A 1 586 ? -20.826 -1.520 56.594 1.00 88.81 586 ASN A N 1
ATOM 4381 C CA . ASN A 1 586 ? -19.549 -1.367 57.286 1.00 88.81 586 ASN A CA 1
ATOM 4382 C C . ASN A 1 586 ? -18.433 -0.981 56.313 1.00 88.81 586 ASN A C 1
ATOM 4384 O O . ASN A 1 586 ? -18.330 -1.547 55.222 1.00 88.81 586 ASN A O 1
ATOM 4388 N N . GLY A 1 587 ? -17.566 -0.067 56.757 1.00 90.94 587 GLY A N 1
ATOM 4389 C CA . GLY A 1 587 ? -16.435 0.430 55.976 1.00 90.94 587 GLY A CA 1
ATOM 4390 C C . GLY A 1 587 ? -16.843 1.309 54.791 1.00 90.94 587 GLY A C 1
ATOM 4391 O O . GLY A 1 587 ? -18.018 1.457 54.459 1.00 90.94 587 GLY A O 1
ATOM 4392 N N . TYR A 1 588 ? -15.844 1.910 54.154 1.00 93.38 588 TYR A N 1
ATOM 4393 C CA . TYR A 1 588 ? -15.992 2.669 52.918 1.00 93.38 588 TYR A CA 1
ATOM 4394 C C . TYR A 1 588 ? -14.739 2.492 52.058 1.00 93.38 588 TYR A C 1
ATOM 4396 O O . TYR A 1 588 ? -13.672 2.135 52.559 1.00 93.38 588 TYR A O 1
ATOM 4404 N N . THR A 1 589 ? -14.869 2.721 50.756 1.00 93.38 589 THR A N 1
ATOM 4405 C CA . THR A 1 589 ? -13.776 2.566 49.794 1.00 93.38 589 THR A CA 1
ATOM 4406 C C . THR A 1 589 ? -13.389 3.919 49.209 1.00 93.38 589 THR A C 1
ATOM 4408 O O . THR A 1 589 ? -14.242 4.671 48.732 1.00 93.38 589 THR A O 1
ATOM 4411 N N . HIS A 1 590 ? -12.091 4.223 49.214 1.00 92.50 590 HIS A N 1
ATOM 4412 C CA . HIS A 1 590 ? -11.561 5.381 48.502 1.00 92.50 590 HIS A CA 1
ATOM 4413 C C . HIS A 1 590 ? -11.552 5.118 46.996 1.00 92.50 590 HIS A C 1
ATOM 4415 O O . HIS A 1 590 ? -11.041 4.098 46.534 1.00 92.50 590 HIS A O 1
ATOM 4421 N N . VAL A 1 591 ? -12.098 6.056 46.229 1.00 91.56 591 VAL A N 1
ATOM 4422 C CA . VAL A 1 591 ? -12.100 6.035 44.762 1.00 91.56 591 VAL A CA 1
ATOM 4423 C C . VAL A 1 591 ? -11.656 7.390 44.229 1.00 91.56 591 VAL A C 1
ATOM 4425 O O . VAL A 1 591 ? -11.755 8.399 44.919 1.00 91.56 591 VAL A O 1
ATOM 4428 N N . SER A 1 592 ? -11.154 7.449 42.999 1.00 90.81 592 SER A N 1
ATOM 4429 C CA . SER A 1 592 ? -10.790 8.734 42.400 1.00 90.81 592 SER A CA 1
ATOM 4430 C C . SER A 1 592 ? -12.031 9.604 42.154 1.00 90.81 592 SER A C 1
ATOM 4432 O O . SER A 1 592 ? -13.139 9.100 41.956 1.00 90.81 592 SER A O 1
ATOM 4434 N N . THR A 1 593 ? -11.844 10.925 42.091 1.00 88.00 593 THR A N 1
ATOM 4435 C CA . THR A 1 593 ? -12.912 11.862 41.704 1.00 88.00 593 THR A CA 1
ATOM 4436 C C . THR A 1 593 ? -13.479 11.520 40.318 1.00 88.00 593 THR A C 1
ATOM 4438 O O . THR A 1 593 ? -14.689 11.588 40.109 1.00 88.00 593 THR A O 1
ATOM 4441 N N . ALA A 1 594 ? -12.630 11.046 39.396 1.00 86.25 594 ALA A N 1
ATOM 4442 C CA . ALA A 1 594 ? -13.038 10.570 38.074 1.00 86.25 594 ALA A CA 1
ATOM 4443 C C . ALA A 1 594 ? -13.947 9.327 38.127 1.00 86.25 594 ALA A C 1
ATOM 4445 O O . ALA A 1 594 ? -14.844 9.202 37.297 1.00 86.25 594 ALA A O 1
ATOM 4446 N N . SER A 1 595 ? -13.768 8.436 39.110 1.00 88.00 595 SER A N 1
ATOM 4447 C CA . SER A 1 595 ? -14.634 7.263 39.279 1.00 88.00 595 SER A CA 1
ATOM 4448 C C . SER A 1 595 ? -16.048 7.621 39.749 1.00 88.00 595 SER A C 1
ATOM 4450 O O . SER A 1 595 ? -16.989 6.902 39.425 1.00 88.00 595 SER A O 1
ATOM 4452 N N . LEU A 1 596 ? -16.220 8.721 40.493 1.00 88.06 596 LEU A N 1
ATOM 4453 C CA . LEU A 1 596 ? -17.539 9.184 40.950 1.00 88.06 596 LEU A CA 1
ATOM 4454 C C . LEU A 1 596 ? -18.232 10.123 39.959 1.00 88.06 596 LEU A C 1
ATOM 4456 O O . LEU A 1 596 ? -19.459 10.146 39.924 1.00 88.06 596 LEU A O 1
ATOM 4460 N N . ALA A 1 597 ? -17.477 10.865 39.144 1.00 86.56 597 ALA A N 1
ATOM 4461 C CA . ALA A 1 597 ? -18.013 11.898 38.253 1.00 86.56 597 ALA A CA 1
ATOM 4462 C C . ALA A 1 597 ? -19.196 11.458 37.356 1.00 86.56 597 ALA A C 1
ATOM 4464 O O . ALA A 1 597 ? -20.093 12.272 37.142 1.00 86.56 597 ALA A O 1
ATOM 4465 N N . PRO A 1 598 ? -19.269 10.208 36.844 1.00 84.88 598 PRO A N 1
ATOM 4466 C CA . PRO A 1 598 ? -20.396 9.781 36.008 1.00 84.88 598 PRO A CA 1
ATOM 4467 C C . PRO A 1 598 ? -21.688 9.460 36.768 1.00 84.88 598 PRO A C 1
ATOM 4469 O O . PRO A 1 598 ? -22.716 9.240 36.128 1.00 84.88 598 PRO A O 1
ATOM 4472 N N . TYR A 1 599 ? -21.653 9.369 38.099 1.00 87.75 599 TYR A N 1
ATOM 4473 C CA . TYR A 1 599 ? -22.824 9.023 38.898 1.00 87.75 599 TYR A CA 1
ATOM 4474 C C . TYR A 1 599 ? -23.641 10.268 39.227 1.00 87.75 599 TYR A C 1
ATOM 4476 O O . TYR A 1 599 ? -23.115 11.281 39.687 1.00 87.75 599 TYR A O 1
ATOM 4484 N N . ARG A 1 600 ? -24.963 10.171 39.072 1.00 92.69 600 ARG A N 1
ATOM 4485 C CA . ARG A 1 600 ? -25.871 11.218 39.537 1.00 92.69 600 ARG A CA 1
ATOM 4486 C C . ARG A 1 600 ? -25.903 11.221 41.064 1.00 92.69 600 ARG A C 1
ATOM 4488 O O . ARG A 1 600 ? -26.312 10.231 41.672 1.00 92.69 600 ARG A O 1
ATOM 4495 N N . ILE A 1 601 ? -25.542 12.339 41.684 1.00 93.12 601 ILE A N 1
ATOM 4496 C CA . ILE A 1 601 ? -25.738 12.511 43.125 1.00 93.12 601 ILE A CA 1
ATOM 4497 C C . ILE A 1 601 ? -27.238 12.677 43.399 1.00 93.12 601 ILE A C 1
ATOM 4499 O O . ILE A 1 601 ? -27.907 13.505 42.783 1.00 93.12 601 ILE A O 1
ATOM 4503 N N . SER A 1 602 ? -27.780 11.843 44.281 1.00 94.25 602 SER A N 1
ATOM 4504 C CA . SER A 1 602 ? -29.166 11.919 44.728 1.00 94.25 602 SER A CA 1
ATOM 4505 C C . SER A 1 602 ? -29.389 13.196 45.529 1.00 94.25 602 SER A C 1
ATOM 4507 O O . SER A 1 602 ? -28.584 13.550 46.387 1.00 94.25 602 SER A O 1
ATOM 4509 N N . ASN A 1 603 ? -30.537 13.834 45.314 1.00 91.94 603 ASN A N 1
ATOM 4510 C CA . ASN A 1 603 ? -30.984 14.954 46.144 1.00 91.94 603 ASN A CA 1
ATOM 4511 C C . ASN A 1 603 ? -31.512 14.488 47.518 1.00 91.94 603 ASN A C 1
ATOM 4513 O O . ASN A 1 603 ? -31.850 15.319 48.355 1.00 91.94 603 ASN A O 1
ATOM 4517 N N . GLN A 1 604 ? -31.633 13.174 47.743 1.00 91.38 604 GLN A N 1
ATOM 4518 C CA . GLN A 1 604 ? -32.005 12.584 49.031 1.00 91.38 604 GLN A CA 1
ATOM 4519 C C . GLN A 1 604 ? -30.761 12.062 49.743 1.00 91.38 604 GLN A C 1
ATOM 4521 O O . GLN A 1 604 ? -29.946 11.383 49.122 1.00 91.38 604 GLN A O 1
ATOM 4526 N N . VAL A 1 605 ? -30.671 12.296 51.050 1.00 93.81 605 VAL A N 1
ATOM 4527 C CA . VAL A 1 605 ? -29.680 11.645 51.916 1.00 93.81 605 VAL A CA 1
ATOM 4528 C C . VAL A 1 605 ? -30.133 10.233 52.300 1.00 93.81 605 VAL A C 1
ATOM 4530 O O . VAL A 1 605 ? -31.325 9.905 52.245 1.00 93.81 605 VAL A O 1
ATOM 4533 N N . LEU A 1 606 ? -29.187 9.380 52.688 1.00 96.06 606 LEU A N 1
ATOM 4534 C CA . LEU A 1 606 ? -29.484 8.051 53.212 1.00 96.06 606 LEU A CA 1
ATOM 4535 C C . LEU A 1 606 ? -30.155 8.161 54.586 1.00 96.06 606 LEU A C 1
ATOM 4537 O O . LEU A 1 606 ? -29.654 8.834 55.480 1.00 96.06 606 LEU A O 1
ATOM 4541 N N . THR A 1 607 ? -31.271 7.460 54.759 1.00 95.12 607 THR A N 1
ATOM 4542 C CA . THR A 1 607 ? -32.070 7.434 55.990 1.00 95.12 607 THR A CA 1
ATOM 4543 C C . THR A 1 607 ? -32.136 6.012 56.559 1.00 95.12 607 THR A C 1
ATOM 4545 O O . THR A 1 607 ? -31.956 5.047 55.813 1.00 95.12 607 THR A O 1
ATOM 4548 N N . PRO A 1 608 ? -32.434 5.833 57.862 1.00 93.44 608 PRO A N 1
ATOM 4549 C CA . PRO A 1 608 ? -32.614 4.507 58.466 1.00 93.44 608 PRO A CA 1
ATOM 4550 C C . PRO A 1 608 ? -33.791 3.707 57.878 1.00 93.44 608 PRO A C 1
ATOM 4552 O O . PRO A 1 608 ? -33.855 2.493 58.067 1.00 93.44 608 PRO A O 1
ATOM 4555 N N . VAL A 1 609 ? -34.735 4.362 57.191 1.00 94.56 609 VAL A N 1
ATOM 4556 C CA . VAL A 1 609 ? -35.894 3.713 56.565 1.00 94.56 609 VAL A CA 1
ATOM 4557 C C . VAL A 1 609 ? -35.700 3.675 55.052 1.00 94.56 609 VAL A C 1
ATOM 4559 O O . VAL A 1 609 ? -35.718 4.702 54.381 1.00 94.56 609 VAL A O 1
ATOM 4562 N N . LEU A 1 610 ? -35.574 2.481 54.488 1.00 95.75 610 LEU A N 1
ATOM 4563 C CA . LEU A 1 610 ? -35.364 2.296 53.053 1.00 95.75 610 LEU A CA 1
ATOM 4564 C C . LEU A 1 610 ? -36.699 2.094 52.343 1.00 95.75 610 LEU A C 1
ATOM 4566 O O . LEU A 1 610 ? -37.524 1.300 52.794 1.00 95.75 610 LEU A O 1
ATOM 4570 N N . ASN A 1 611 ? -36.918 2.779 51.224 1.00 94.56 611 ASN A N 1
ATOM 4571 C CA . ASN A 1 611 ? -38.030 2.499 50.324 1.00 94.56 611 ASN A CA 1
ATOM 4572 C C . ASN A 1 611 ? -37.537 1.623 49.166 1.00 94.56 611 ASN A C 1
ATOM 4574 O O . ASN A 1 611 ? -36.835 2.088 48.270 1.00 94.56 611 ASN A O 1
ATOM 4578 N N . CYS A 1 612 ? -37.920 0.351 49.212 1.00 93.88 612 CYS A N 1
ATOM 4579 C CA . CYS A 1 612 ? -37.504 -0.697 48.292 1.00 93.88 612 CYS A CA 1
ATOM 4580 C C . CYS A 1 612 ? -38.737 -1.299 47.616 1.00 93.88 612 CYS A C 1
ATOM 4582 O O . CYS A 1 612 ? -39.610 -1.839 48.296 1.00 93.88 612 CYS A O 1
ATOM 4584 N N . ASN A 1 613 ? -38.817 -1.219 46.282 1.00 85.56 613 ASN A N 1
ATOM 4585 C CA . ASN A 1 613 ? -39.940 -1.746 45.488 1.00 85.56 613 ASN A CA 1
ATOM 4586 C C . ASN A 1 613 ? -41.328 -1.311 46.020 1.00 85.56 613 ASN A C 1
ATOM 4588 O O . ASN A 1 613 ? -42.262 -2.109 46.077 1.00 85.56 613 ASN A O 1
ATOM 4592 N N . GLY A 1 614 ? -41.450 -0.056 46.469 1.00 84.19 614 GLY A N 1
ATOM 4593 C CA . GLY A 1 614 ? -42.697 0.511 46.999 1.00 84.19 614 GLY A CA 1
ATOM 4594 C C . GLY A 1 614 ? -43.029 0.133 48.450 1.00 84.19 614 GLY A C 1
ATOM 4595 O O . GLY A 1 614 ? -44.073 0.536 48.959 1.00 84.19 614 GLY A O 1
ATOM 4596 N N . GLY A 1 615 ? -42.174 -0.630 49.139 1.00 90.75 615 GLY A N 1
ATOM 4597 C CA . GLY A 1 615 ? -42.294 -0.922 50.570 1.00 90.75 615 GLY A CA 1
ATOM 4598 C C . GLY A 1 615 ? -41.269 -0.156 51.406 1.00 90.75 615 GLY A C 1
ATOM 4599 O O . GLY A 1 615 ? -40.124 -0.014 50.990 1.00 90.75 615 GLY A O 1
ATOM 4600 N N . LYS A 1 616 ? -41.652 0.287 52.612 1.00 93.62 616 LYS A N 1
ATOM 4601 C CA . LYS A 1 616 ? -40.714 0.859 53.592 1.00 93.62 616 LYS A CA 1
ATOM 4602 C C . LYS A 1 616 ? -40.157 -0.228 54.509 1.00 93.62 616 LYS A C 1
ATOM 4604 O O . LYS A 1 616 ? -40.928 -1.008 55.067 1.00 93.62 616 LYS A O 1
ATOM 4609 N N . TYR A 1 617 ? -38.844 -0.249 54.693 1.00 94.88 617 TYR A N 1
ATOM 4610 C CA . TYR A 1 617 ? -38.121 -1.238 55.487 1.00 94.88 617 TYR A CA 1
ATOM 4611 C C . TYR A 1 617 ? -37.220 -0.556 56.511 1.00 94.88 617 TYR A C 1
ATOM 4613 O O . TYR A 1 617 ? -36.633 0.484 56.233 1.00 94.88 617 TYR A O 1
ATOM 4621 N N . LEU A 1 618 ? -37.096 -1.167 57.684 1.00 93.12 618 LEU A N 1
ATOM 4622 C CA . LEU A 1 618 ? -36.199 -0.741 58.757 1.00 93.12 618 LEU A CA 1
ATOM 4623 C C . LEU A 1 618 ? -35.375 -1.952 59.198 1.00 93.12 618 LEU A C 1
ATOM 4625 O O . LEU A 1 618 ? -35.912 -3.059 59.275 1.00 93.12 618 LEU A O 1
ATOM 4629 N N . GLN A 1 619 ? -34.089 -1.771 59.491 1.00 91.25 619 GLN A N 1
ATOM 4630 C CA . GLN A 1 619 ? -33.277 -2.857 60.035 1.00 91.25 619 GLN A CA 1
ATOM 4631 C C . GLN A 1 619 ? -33.527 -3.024 61.543 1.00 91.25 619 GLN A C 1
ATOM 4633 O O . GLN A 1 619 ? -33.552 -2.058 62.302 1.00 91.25 619 GLN A O 1
ATOM 4638 N N . ARG A 1 620 ? -33.695 -4.272 61.986 1.00 86.31 620 ARG A N 1
ATOM 4639 C CA . ARG A 1 620 ? -33.829 -4.672 63.388 1.00 86.31 620 ARG A CA 1
ATOM 4640 C C . ARG A 1 620 ? -32.997 -5.927 63.637 1.00 86.31 620 ARG A C 1
ATOM 4642 O O . ARG A 1 620 ? -33.227 -6.948 62.996 1.00 86.31 620 ARG A O 1
ATOM 4649 N N . ASN A 1 621 ? -32.058 -5.862 64.582 1.00 83.62 621 ASN A N 1
ATOM 4650 C CA . ASN A 1 621 ? -31.179 -6.983 64.953 1.00 83.62 621 ASN A CA 1
ATOM 4651 C C . ASN A 1 621 ? -30.504 -7.636 63.727 1.00 83.62 621 ASN A C 1
ATOM 4653 O O . ASN A 1 621 ? -30.529 -8.855 63.569 1.00 83.62 621 ASN A O 1
ATOM 4657 N N . GLY A 1 622 ? -29.985 -6.811 62.810 1.00 84.38 622 GLY A N 1
ATOM 4658 C CA . GLY A 1 622 ? -29.326 -7.268 61.582 1.00 84.38 622 GLY A CA 1
ATOM 4659 C C . GLY A 1 622 ? -30.257 -7.788 60.477 1.00 84.38 622 GLY A C 1
ATOM 4660 O O . GLY A 1 622 ? -29.765 -8.239 59.448 1.00 84.38 622 GLY A O 1
ATOM 4661 N N . LYS A 1 623 ? -31.588 -7.732 60.640 1.00 88.56 623 LYS A N 1
ATOM 4662 C CA . LYS A 1 623 ? -32.562 -8.143 59.611 1.00 88.56 623 LYS A CA 1
ATOM 4663 C C . LYS A 1 623 ? -33.505 -7.007 59.238 1.00 88.56 623 LYS A C 1
ATOM 4665 O O . LYS A 1 623 ? -33.994 -6.291 60.107 1.00 88.56 623 LYS A O 1
ATOM 4670 N N . PHE A 1 624 ? -33.816 -6.860 57.954 1.00 93.69 624 PHE A N 1
ATOM 4671 C CA . PHE A 1 624 ? -34.822 -5.898 57.506 1.00 93.69 624 PHE A CA 1
ATOM 4672 C C . PHE A 1 624 ? -36.240 -6.406 57.775 1.00 93.69 624 PHE A C 1
ATOM 4674 O O . PHE A 1 624 ? -36.600 -7.525 57.408 1.00 93.69 624 PHE A O 1
ATOM 4681 N N . VAL A 1 625 ? -37.060 -5.555 58.388 1.00 92.56 625 VAL A N 1
ATOM 4682 C CA . VAL A 1 625 ? -38.495 -5.774 58.590 1.00 92.56 625 VAL A CA 1
ATOM 4683 C C . VAL A 1 625 ? -39.289 -4.767 57.770 1.00 92.56 625 VAL A C 1
ATOM 4685 O O . VAL A 1 625 ? -38.892 -3.608 57.641 1.00 92.56 625 VAL A O 1
ATOM 4688 N N . ARG A 1 626 ? -40.415 -5.201 57.204 1.00 94.56 626 ARG A N 1
ATOM 4689 C CA . ARG A 1 626 ? -41.285 -4.338 56.402 1.00 94.56 626 ARG A CA 1
ATOM 4690 C C . ARG A 1 626 ? -42.232 -3.576 57.315 1.00 94.56 626 ARG A C 1
ATOM 4692 O O . ARG A 1 626 ? -42.863 -4.166 58.185 1.00 94.56 626 ARG A O 1
ATOM 4699 N N . LEU A 1 627 ? -42.379 -2.277 57.113 1.00 93.19 627 LEU A N 1
ATOM 4700 C CA . LEU A 1 627 ? -43.387 -1.488 57.810 1.00 93.19 627 LEU A CA 1
ATOM 4701 C C . LEU A 1 627 ? -44.748 -1.710 57.146 1.00 93.19 627 LEU A C 1
ATOM 4703 O O . LEU A 1 627 ? -44.869 -1.667 55.921 1.00 93.19 627 LEU A O 1
ATOM 4707 N N . SER A 1 628 ? -45.777 -1.952 57.956 1.00 91.62 628 SER A N 1
ATOM 4708 C CA . SER A 1 628 ? -47.161 -2.016 57.477 1.00 91.62 628 SER A CA 1
ATOM 4709 C C . SER A 1 628 ? -47.597 -0.692 56.837 1.00 91.62 628 SER A C 1
ATOM 4711 O O . SER A 1 628 ? -46.997 0.367 57.060 1.00 91.62 628 SER A O 1
ATOM 4713 N N . THR A 1 629 ? -48.670 -0.729 56.049 1.00 86.00 629 THR A N 1
ATOM 4714 C CA . THR A 1 629 ? -49.266 0.474 55.450 1.00 86.00 629 THR A CA 1
ATOM 4715 C C . THR A 1 629 ? -49.686 1.487 56.511 1.00 86.00 629 THR A C 1
ATOM 4717 O O . THR A 1 629 ? -49.372 2.658 56.355 1.00 86.00 629 THR A O 1
ATOM 4720 N N . SER A 1 630 ? -50.274 1.045 57.628 1.00 82.31 630 SER A N 1
ATOM 4721 C CA . SER A 1 630 ? -50.701 1.926 58.727 1.00 82.31 630 SER A CA 1
ATOM 4722 C C . SER A 1 630 ? -49.548 2.684 59.392 1.00 82.31 630 SER A C 1
ATOM 4724 O O . SER A 1 630 ? -49.716 3.829 59.802 1.00 82.31 630 SER A O 1
ATOM 4726 N N . VAL A 1 631 ? -48.361 2.077 59.473 1.00 84.75 631 VAL A N 1
ATOM 4727 C CA . VAL A 1 631 ? -47.156 2.731 60.008 1.00 84.75 631 VAL A CA 1
ATOM 4728 C C . VAL A 1 631 ? -46.509 3.637 58.954 1.00 84.75 631 VAL A C 1
ATOM 4730 O O . VAL A 1 631 ? -46.106 4.765 59.243 1.00 84.75 631 VAL A O 1
ATOM 4733 N N . SER A 1 632 ? -46.414 3.162 57.712 1.00 81.00 632 SER A N 1
ATOM 4734 C CA . SER A 1 632 ? -45.719 3.864 56.625 1.00 81.00 632 SER A CA 1
ATOM 4735 C C . SER A 1 632 ? -46.487 5.066 56.059 1.00 81.00 632 SER A C 1
ATOM 4737 O O . SER A 1 632 ? -45.845 6.003 55.571 1.00 81.00 632 SER A O 1
ATOM 4739 N N . SER A 1 633 ? -47.821 5.081 56.172 1.00 74.25 633 SER A N 1
ATOM 4740 C CA . SER A 1 633 ? -48.707 6.163 55.713 1.00 74.25 633 SER A CA 1
ATOM 4741 C C . SER A 1 633 ? -48.789 7.358 56.668 1.00 74.25 633 SER A C 1
ATOM 4743 O O . SER A 1 633 ? -49.457 8.340 56.358 1.00 74.25 633 SER A O 1
ATOM 4745 N N . THR A 1 634 ? -48.102 7.315 57.815 1.00 72.06 634 THR A N 1
ATOM 4746 C CA . THR A 1 634 ? -48.054 8.430 58.782 1.00 72.06 634 THR A CA 1
ATOM 4747 C C . THR A 1 634 ? -47.427 9.706 58.208 1.00 72.06 634 THR A C 1
ATOM 4749 O O . THR A 1 634 ? -47.606 10.781 58.775 1.00 72.06 634 THR A O 1
ATOM 4752 N N . GLY A 1 635 ? -46.682 9.603 57.098 1.00 71.75 635 GLY A N 1
ATOM 4753 C CA . GLY A 1 635 ? -46.007 10.727 56.435 1.00 71.75 635 GLY A CA 1
ATOM 4754 C C . GLY A 1 635 ? -44.782 11.268 57.183 1.00 71.75 635 GLY A C 1
ATOM 4755 O O . GLY A 1 635 ? -44.087 12.128 56.660 1.00 71.75 635 GLY A O 1
ATOM 4756 N N . LEU A 1 636 ? -44.488 10.739 58.373 1.00 81.38 636 LEU A N 1
ATOM 4757 C CA . LEU A 1 636 ? -43.444 11.218 59.287 1.00 81.38 636 LEU A CA 1
ATOM 4758 C C . LEU A 1 636 ? -42.226 10.298 59.385 1.00 81.38 636 LEU A C 1
ATOM 4760 O O . LEU A 1 636 ? -41.380 10.472 60.256 1.00 81.38 636 LEU A O 1
ATOM 4764 N N . LEU A 1 637 ? -42.144 9.302 58.508 1.00 87.94 637 LEU A N 1
ATOM 4765 C CA . LEU A 1 637 ? -40.967 8.454 58.360 1.00 87.94 637 LEU A CA 1
ATOM 4766 C C . LEU A 1 637 ? -40.303 8.807 57.029 1.00 87.94 637 LEU A C 1
ATOM 4768 O O . LEU A 1 637 ? -40.659 8.183 56.012 1.00 87.94 637 LEU A O 1
ATOM 4772 N N . PRO A 1 638 ? -39.401 9.816 57.010 1.00 90.50 638 PRO A N 1
ATOM 4773 C CA . PRO A 1 638 ? -38.535 10.065 55.870 1.00 90.50 638 PRO A CA 1
ATOM 4774 C C . PRO A 1 638 ? -37.853 8.763 55.478 1.00 90.50 638 PRO A C 1
ATOM 4776 O O . PRO A 1 638 ? -37.393 8.009 56.340 1.00 90.50 638 PRO A O 1
ATOM 4779 N N . SER A 1 639 ? -37.862 8.476 54.185 1.00 93.38 639 SER A N 1
ATOM 4780 C CA . SER A 1 639 ? -37.316 7.241 53.648 1.00 93.38 639 SER A CA 1
ATOM 4781 C C . SER A 1 639 ? -36.569 7.518 52.363 1.00 93.38 639 SER A C 1
ATOM 4783 O O . SER A 1 639 ? -37.059 8.288 51.537 1.00 93.38 639 SER A O 1
ATOM 4785 N N . THR A 1 640 ? -35.458 6.827 52.164 1.00 95.50 640 THR A N 1
ATOM 4786 C CA . THR A 1 640 ? -34.652 6.941 50.950 1.00 95.50 640 THR A CA 1
ATOM 4787 C C . THR A 1 640 ? -35.115 5.894 49.952 1.00 95.50 640 THR A C 1
ATOM 4789 O O . THR A 1 640 ? -35.107 4.701 50.260 1.00 95.50 640 THR A O 1
ATOM 4792 N N . ALA A 1 641 ? -35.548 6.325 48.768 1.00 95.12 641 ALA A N 1
ATOM 4793 C CA . ALA A 1 641 ? -35.838 5.398 47.680 1.00 95.12 641 ALA A CA 1
ATOM 4794 C C . ALA A 1 641 ? -34.527 4.868 47.100 1.00 95.12 641 ALA A C 1
ATOM 4796 O O . ALA A 1 641 ? -33.666 5.661 46.730 1.00 95.12 641 ALA A O 1
ATOM 4797 N N . LEU A 1 642 ? -34.392 3.544 47.037 1.00 95.56 642 LEU A N 1
ATOM 4798 C CA . LEU A 1 642 ? -33.212 2.879 46.493 1.00 95.56 642 LEU A CA 1
ATOM 4799 C C . LEU A 1 642 ? -33.595 1.976 45.321 1.00 95.56 642 LEU A C 1
ATOM 4801 O O . LEU A 1 642 ? -34.695 1.413 45.268 1.00 95.56 642 LEU A O 1
ATOM 4805 N N . ALA A 1 643 ? -32.660 1.806 44.392 1.00 93.12 643 ALA A N 1
ATOM 4806 C CA . ALA A 1 643 ? -32.766 0.838 43.319 1.00 93.12 643 ALA A CA 1
ATOM 4807 C C . ALA A 1 643 ? -32.898 -0.586 43.878 1.00 93.12 643 ALA A C 1
ATOM 4809 O O . ALA A 1 643 ? -32.361 -0.942 44.932 1.00 93.12 643 ALA A O 1
ATOM 4810 N N . ARG A 1 644 ? -33.594 -1.444 43.126 1.00 89.56 644 ARG A N 1
ATOM 4811 C CA . ARG A 1 644 ? -33.841 -2.840 43.511 1.00 89.56 644 ARG A CA 1
ATOM 4812 C C . ARG A 1 644 ? -32.548 -3.602 43.816 1.00 89.56 644 ARG A C 1
ATOM 4814 O O . ARG A 1 644 ? -32.509 -4.332 44.803 1.00 89.56 644 ARG A O 1
ATOM 4821 N N . SER A 1 645 ? -31.513 -3.413 42.997 1.00 88.00 645 SER A N 1
ATOM 4822 C CA . SER A 1 645 ? -30.199 -4.042 43.176 1.00 88.00 645 SER A CA 1
ATOM 4823 C C . SER A 1 645 ? -29.532 -3.612 44.483 1.00 88.00 645 SER A C 1
ATOM 4825 O O . SER A 1 645 ? -28.964 -4.442 45.185 1.00 88.00 645 SER A O 1
ATOM 4827 N N . THR A 1 646 ? -29.664 -2.339 44.859 1.00 92.94 646 THR A N 1
ATOM 4828 C CA . THR A 1 646 ? -29.140 -1.797 46.118 1.00 92.94 646 THR A CA 1
ATOM 4829 C C . THR A 1 646 ? -29.863 -2.412 47.308 1.00 92.94 646 THR A C 1
ATOM 4831 O O . THR A 1 646 ? -29.228 -2.896 48.237 1.00 92.94 646 THR A O 1
ATOM 4834 N N . CYS A 1 647 ? -31.196 -2.472 47.263 1.00 93.31 647 CYS A N 1
ATOM 4835 C CA . CYS A 1 647 ? -31.996 -3.117 48.304 1.00 93.31 647 CYS A CA 1
ATOM 4836 C C . CYS A 1 647 ? -31.612 -4.591 48.493 1.00 93.31 647 CYS A C 1
ATOM 4838 O O . CYS A 1 647 ? -31.464 -5.050 49.623 1.00 93.31 647 CYS A O 1
ATOM 4840 N N . GLN A 1 648 ? -31.407 -5.325 47.397 1.00 89.81 648 GLN A N 1
ATOM 4841 C CA . GLN A 1 648 ? -30.946 -6.713 47.439 1.00 89.81 648 GLN A CA 1
ATOM 4842 C C . GLN A 1 648 ? -29.533 -6.829 48.023 1.00 89.81 648 GLN A C 1
ATOM 4844 O O . GLN A 1 648 ? -29.312 -7.678 48.883 1.00 89.81 648 GLN A O 1
ATOM 4849 N N . ALA A 1 649 ? -28.605 -5.953 47.623 1.00 89.38 649 ALA A N 1
ATOM 4850 C CA . ALA A 1 649 ? -27.236 -5.926 48.142 1.00 89.38 649 ALA A CA 1
ATOM 4851 C C . ALA A 1 649 ? -27.175 -5.612 49.647 1.00 89.38 649 ALA A C 1
ATOM 4853 O O . ALA A 1 649 ? -26.324 -6.145 50.355 1.00 89.38 649 ALA A O 1
ATOM 4854 N N . LEU A 1 650 ? -28.108 -4.798 50.147 1.00 91.81 650 LEU A N 1
ATOM 4855 C CA . LEU A 1 650 ? -28.276 -4.526 51.576 1.00 91.81 650 LEU A CA 1
ATOM 4856 C C . LEU A 1 650 ? -28.981 -5.668 52.330 1.00 91.81 650 LEU A C 1
ATOM 4858 O O . LEU A 1 650 ? -29.086 -5.621 53.550 1.00 91.81 650 LEU A O 1
ATOM 4862 N N . GLY A 1 651 ? -29.468 -6.703 51.640 1.00 91.00 651 GLY A N 1
ATOM 4863 C CA . GLY A 1 651 ? -30.163 -7.831 52.262 1.00 91.00 651 GLY A CA 1
ATOM 4864 C C . GLY A 1 651 ? -31.634 -7.555 52.586 1.00 91.00 651 GLY A C 1
ATOM 4865 O O . GLY A 1 651 ? -32.206 -8.211 53.459 1.00 91.00 651 GLY A O 1
ATOM 4866 N N . VAL A 1 652 ? -32.273 -6.599 51.901 1.00 92.75 652 VAL A N 1
ATOM 4867 C CA . VAL A 1 652 ? -33.726 -6.409 51.988 1.00 92.75 652 VAL A CA 1
ATOM 4868 C C . VAL A 1 652 ? -34.414 -7.587 51.281 1.00 92.75 652 VAL A C 1
ATOM 4870 O O . VAL A 1 652 ? -34.234 -7.771 50.073 1.00 92.75 652 VAL A O 1
ATOM 4873 N N . PRO A 1 653 ? -35.212 -8.400 51.993 1.00 87.56 653 PRO A N 1
ATOM 4874 C CA . PRO A 1 653 ? -35.845 -9.584 51.420 1.00 87.56 653 PRO A CA 1
ATOM 4875 C C . PRO A 1 653 ? -36.873 -9.210 50.344 1.00 87.56 653 PRO A C 1
ATOM 4877 O O . PRO A 1 653 ? -37.776 -8.403 50.577 1.00 87.56 653 PRO A O 1
ATOM 4880 N N . ALA A 1 654 ? -36.772 -9.842 49.171 1.00 83.75 654 ALA A N 1
ATOM 4881 C CA . ALA A 1 654 ? -37.736 -9.661 48.083 1.00 83.75 654 ALA A CA 1
ATOM 4882 C C . ALA A 1 654 ? -39.118 -10.266 48.407 1.00 83.75 654 ALA A C 1
ATOM 4884 O O . ALA A 1 654 ? -40.138 -9.787 47.917 1.00 83.75 654 ALA A O 1
ATOM 4885 N N . SER A 1 655 ? -39.152 -11.304 49.244 1.00 83.81 655 SER A N 1
ATOM 4886 C CA . SER A 1 655 ? -40.346 -11.998 49.738 1.00 83.81 655 SER A CA 1
ATOM 4887 C C . SER A 1 655 ? -40.050 -12.615 51.115 1.00 83.81 655 SER A C 1
ATOM 4889 O O . SER A 1 655 ? -38.901 -12.621 51.553 1.00 83.81 655 SER A O 1
ATOM 4891 N N . GLY A 1 656 ? -41.072 -13.083 51.841 1.00 84.38 656 GLY A N 1
ATOM 4892 C CA . GLY A 1 656 ? -40.876 -13.722 53.155 1.00 84.38 656 GLY A CA 1
ATOM 4893 C C . GLY A 1 656 ? -40.451 -12.771 54.286 1.00 84.38 656 GLY A C 1
ATOM 4894 O O . GLY A 1 656 ? -39.856 -13.204 55.269 1.00 84.38 656 GLY A O 1
ATOM 4895 N N . PHE A 1 657 ? -40.732 -11.471 54.162 1.00 88.62 657 PHE A N 1
ATOM 4896 C CA . PHE A 1 657 ? -40.432 -10.474 55.194 1.00 88.62 657 PHE A CA 1
ATOM 4897 C C . PHE A 1 657 ? -41.422 -10.499 56.363 1.00 88.62 657 PHE A C 1
ATOM 4899 O O . PHE A 1 657 ? -42.632 -10.636 56.184 1.00 88.62 657 PHE A O 1
ATOM 4906 N N . THR A 1 658 ? -40.917 -10.218 57.564 1.00 90.88 658 THR A N 1
ATOM 4907 C CA . THR A 1 658 ? -41.759 -9.920 58.728 1.00 90.88 658 THR A CA 1
ATOM 4908 C C . THR A 1 658 ? -42.315 -8.504 58.624 1.00 90.88 658 THR A C 1
ATOM 4910 O O . THR A 1 658 ? -41.562 -7.553 58.400 1.00 90.88 658 THR A O 1
ATOM 4913 N N . THR A 1 659 ? -43.626 -8.352 58.825 1.00 92.12 659 THR A N 1
ATOM 4914 C CA . THR A 1 659 ? -44.291 -7.042 58.826 1.00 92.12 659 THR A CA 1
ATOM 4915 C C . THR A 1 659 ? -44.429 -6.490 60.246 1.00 92.12 659 THR A C 1
ATOM 4917 O O . THR A 1 659 ? -44.844 -7.194 61.166 1.00 92.12 659 THR A O 1
ATOM 4920 N N . VAL A 1 660 ? -44.101 -5.212 60.426 1.00 89.81 660 VAL A N 1
ATOM 4921 C CA . VAL A 1 660 ? -44.268 -4.456 61.668 1.00 89.81 660 VAL A CA 1
ATOM 4922 C C . VAL A 1 660 ? -45.506 -3.570 61.564 1.00 89.81 660 VAL A C 1
ATOM 4924 O O . VAL A 1 660 ? -45.557 -2.628 60.770 1.00 89.81 660 VAL A O 1
ATOM 4927 N N . SER A 1 661 ? -46.485 -3.853 62.421 1.00 89.75 661 SER A N 1
ATOM 4928 C CA . SER A 1 661 ? -47.740 -3.091 62.529 1.00 89.75 661 SER A CA 1
ATOM 4929 C C . SER A 1 661 ? -47.869 -2.295 63.830 1.00 89.75 661 SER A C 1
ATOM 4931 O O . SER A 1 661 ? -48.939 -1.779 64.128 1.00 89.75 661 SER A O 1
ATOM 4933 N N . ARG A 1 662 ? -46.791 -2.208 64.621 1.00 88.56 662 ARG A N 1
ATOM 4934 C CA . ARG A 1 662 ? -46.742 -1.446 65.880 1.00 88.56 662 ARG A CA 1
ATOM 4935 C C . ARG A 1 662 ? -46.032 -0.094 65.685 1.00 88.56 662 ARG A C 1
ATOM 4937 O O . ARG A 1 662 ? -45.327 0.050 64.683 1.00 88.56 662 ARG A O 1
ATOM 4944 N N . PRO A 1 663 ? -46.192 0.872 66.611 1.00 89.12 663 PRO A N 1
ATOM 4945 C CA . PRO A 1 663 ? -45.582 2.194 66.495 1.00 89.12 663 PRO A CA 1
ATOM 4946 C C . PRO A 1 663 ? -44.063 2.145 66.287 1.00 89.12 663 PRO A C 1
ATOM 4948 O O . PRO A 1 663 ? -43.365 1.342 66.907 1.00 89.12 663 PRO A O 1
ATOM 4951 N N . VAL A 1 664 ? -43.570 3.030 65.419 1.00 91.69 664 VAL A N 1
ATOM 4952 C CA . VAL A 1 664 ? -42.142 3.311 65.235 1.00 91.69 664 VAL A CA 1
ATOM 4953 C C . VAL A 1 664 ? -41.868 4.685 65.826 1.00 91.69 664 VAL A C 1
ATOM 4955 O O . VAL A 1 664 ? -42.538 5.662 65.488 1.00 91.69 664 VAL A O 1
ATOM 4958 N N . PHE A 1 665 ? -40.899 4.738 66.725 1.00 93.62 665 PHE A N 1
ATOM 4959 C CA . PHE A 1 665 ? -40.400 5.961 67.334 1.00 93.62 665 PHE A CA 1
ATOM 4960 C C . PHE A 1 665 ? -39.183 6.452 66.561 1.00 93.62 665 PHE A C 1
ATOM 4962 O O . PHE A 1 665 ? -38.557 5.693 65.818 1.00 93.62 665 PHE A O 1
ATOM 4969 N N . VAL A 1 666 ? -38.837 7.720 66.739 1.00 93.19 666 VAL A N 1
ATOM 4970 C CA . VAL A 1 666 ? -37.674 8.316 66.080 1.00 93.19 666 VAL A CA 1
ATOM 4971 C C . VAL A 1 666 ? -36.811 9.056 67.084 1.00 93.19 666 VAL A C 1
ATOM 4973 O O . VAL A 1 666 ? -37.312 9.563 68.083 1.00 93.19 666 VAL A O 1
ATOM 4976 N N . MET A 1 667 ? -35.519 9.124 66.816 1.00 92.94 667 MET A N 1
ATOM 4977 C CA . MET A 1 667 ? -34.569 9.972 67.534 1.00 92.94 667 MET A CA 1
ATOM 4978 C C . MET A 1 667 ? -33.511 10.451 66.545 1.00 92.94 667 MET A C 1
ATOM 4980 O O . MET A 1 667 ? -33.384 9.877 65.459 1.00 92.94 667 MET A O 1
ATOM 4984 N N . ASP A 1 668 ? -32.785 11.506 66.893 1.00 91.19 668 ASP A N 1
ATOM 4985 C CA . ASP A 1 668 ? -31.586 11.890 66.156 1.00 91.19 668 ASP A CA 1
ATOM 4986 C C . ASP A 1 668 ? -30.356 11.194 66.752 1.00 91.19 668 ASP A C 1
ATOM 4988 O O . ASP A 1 668 ? -30.418 10.581 67.817 1.00 91.19 668 ASP A O 1
ATOM 4992 N N . ASP A 1 669 ? -29.246 11.225 66.029 1.00 86.38 669 ASP A N 1
ATOM 4993 C CA . ASP A 1 669 ? -28.002 10.563 66.404 1.00 86.38 669 ASP A CA 1
ATOM 4994 C C . ASP A 1 669 ? -27.133 11.363 67.389 1.00 86.38 669 ASP A C 1
ATOM 4996 O O . ASP A 1 669 ? -26.133 10.829 67.868 1.00 86.38 669 ASP A O 1
ATOM 5000 N N . ALA A 1 670 ? -27.523 12.598 67.722 1.00 87.88 670 ALA A N 1
ATOM 5001 C CA . ALA A 1 670 ? -26.820 13.473 68.661 1.00 87.88 670 ALA A CA 1
ATOM 5002 C C . ALA A 1 670 ? -27.516 13.584 70.035 1.00 87.88 670 ALA A C 1
ATOM 5004 O O . ALA A 1 670 ? -26.900 14.021 71.007 1.00 87.88 670 ALA A O 1
ATOM 5005 N N . SER A 1 671 ? -28.788 13.190 70.132 1.00 86.25 671 SER A N 1
ATOM 5006 C CA . SER A 1 671 ? -29.641 13.321 71.316 1.00 86.25 671 SER A CA 1
ATOM 5007 C C . SER A 1 671 ? -30.162 11.971 71.801 1.00 86.25 671 SER A C 1
ATOM 5009 O O . SER A 1 671 ? -30.411 11.058 71.023 1.00 86.25 671 SER A O 1
ATOM 5011 N N . SER A 1 672 ? -30.421 11.855 73.104 1.00 84.88 672 SER A N 1
ATOM 5012 C CA . SER A 1 672 ? -31.149 10.722 73.695 1.00 84.88 672 SER A CA 1
ATOM 5013 C C . SER A 1 672 ? -32.675 10.902 73.672 1.00 84.88 672 SER A C 1
ATOM 5015 O O . SER A 1 672 ? -33.409 10.049 74.175 1.00 84.88 672 SER A O 1
ATOM 5017 N N . THR A 1 673 ? -33.177 12.004 73.101 1.00 92.81 673 THR A N 1
ATOM 5018 C CA . THR A 1 673 ? -34.614 12.307 73.080 1.00 92.81 673 THR A CA 1
ATOM 5019 C C . THR A 1 673 ? -35.340 11.429 72.066 1.00 92.81 673 THR A C 1
ATOM 5021 O O . THR A 1 673 ? -35.141 11.546 70.857 1.00 92.81 673 THR A O 1
ATOM 5024 N N . VAL A 1 674 ? -36.241 10.581 72.560 1.00 94.62 674 VAL A N 1
ATOM 5025 C CA . VAL A 1 674 ? -37.124 9.757 71.728 1.00 94.62 674 VAL A CA 1
ATOM 5026 C C . VAL A 1 674 ? -38.410 10.521 71.430 1.00 94.62 674 VAL A C 1
ATOM 5028 O O . VAL A 1 674 ? -39.006 11.126 72.320 1.00 94.62 674 VAL A O 1
ATOM 5031 N N . TYR A 1 675 ? -38.877 10.459 70.188 1.00 94.44 675 TYR A N 1
ATOM 5032 C CA . TYR A 1 675 ? -40.115 11.083 69.736 1.00 94.44 675 TYR A CA 1
ATOM 5033 C C . TYR A 1 675 ? -41.128 10.033 69.273 1.00 94.44 675 TYR A C 1
ATOM 5035 O O . TYR A 1 675 ? -40.798 9.084 68.558 1.00 94.44 675 TYR A O 1
ATOM 5043 N N . SER A 1 676 ? -42.392 10.237 69.641 1.00 92.50 676 SER A N 1
ATOM 5044 C CA . SER A 1 676 ? -43.537 9.522 69.079 1.00 92.50 676 SER A CA 1
ATOM 5045 C C . SER A 1 676 ? -44.067 10.262 67.850 1.00 92.50 676 SER A C 1
ATOM 5047 O O . SER A 1 676 ? -44.102 11.494 67.827 1.00 92.50 676 SER A O 1
ATOM 5049 N N . LEU A 1 677 ? -44.487 9.514 66.831 1.00 89.19 677 LEU A N 1
ATOM 5050 C CA . LEU A 1 677 ? -45.052 10.050 65.594 1.00 89.19 677 LEU A CA 1
ATOM 5051 C C . LEU A 1 677 ? -46.583 10.009 65.667 1.00 89.19 677 LEU A C 1
ATOM 5053 O O . LEU A 1 677 ? -47.185 8.946 65.522 1.00 89.19 677 LEU A O 1
ATOM 5057 N N . GLN A 1 678 ? -47.223 11.156 65.911 1.00 83.06 678 GLN A N 1
ATOM 5058 C CA . GLN A 1 678 ? -48.679 11.253 66.077 1.00 83.06 678 GLN A CA 1
ATOM 5059 C C . GLN A 1 678 ? -49.241 12.490 65.377 1.00 83.06 678 GLN A C 1
ATOM 5061 O O . GLN A 1 678 ? -48.693 13.588 65.488 1.00 83.06 678 GLN A O 1
ATOM 5066 N N . GLY A 1 679 ? -50.363 12.324 64.668 1.00 75.56 679 GLY A N 1
ATOM 5067 C CA . GLY A 1 679 ? -51.107 13.441 64.075 1.00 75.56 679 GLY A CA 1
ATOM 5068 C C . GLY A 1 679 ? -50.276 14.327 63.140 1.00 75.56 679 GLY A C 1
ATOM 5069 O O . GLY A 1 679 ? -50.422 15.542 63.185 1.00 75.56 679 GLY A O 1
ATOM 5070 N N . LYS A 1 680 ? -49.376 13.740 62.334 1.00 81.44 680 LYS A N 1
ATOM 5071 C CA . LYS A 1 680 ? -48.429 14.463 61.456 1.00 81.44 680 LYS A CA 1
ATOM 5072 C C . LYS A 1 680 ? -47.425 15.370 62.199 1.00 81.44 680 LYS A C 1
ATOM 5074 O O . LYS A 1 680 ? -46.833 16.249 61.584 1.00 81.44 680 LYS A O 1
ATOM 5079 N N . THR A 1 681 ? -47.184 15.126 63.490 1.00 89.69 681 THR A N 1
ATOM 5080 C CA . THR A 1 681 ? -46.103 15.755 64.267 1.00 89.69 681 THR A CA 1
ATOM 5081 C C . THR A 1 681 ? -45.207 14.729 64.968 1.00 89.69 681 THR A C 1
ATOM 5083 O O . THR A 1 681 ? -45.679 13.662 65.371 1.00 89.69 681 THR A O 1
ATOM 5086 N N . LYS A 1 682 ? -43.927 15.063 65.167 1.00 92.00 682 LYS A N 1
ATOM 5087 C CA . LYS A 1 682 ? -43.060 14.410 66.156 1.00 92.00 682 LYS A CA 1
ATOM 5088 C C . LYS A 1 682 ? -43.311 15.026 67.535 1.00 92.00 682 LYS A C 1
ATOM 5090 O O . LYS A 1 682 ? -43.399 16.246 67.667 1.00 92.00 682 LYS A O 1
ATOM 5095 N N . ARG A 1 683 ? -43.443 14.194 68.565 1.00 93.06 683 ARG A N 1
ATOM 5096 C CA . ARG A 1 683 ? -43.737 14.615 69.944 1.00 93.06 683 ARG A CA 1
ATOM 5097 C C . ARG A 1 683 ? -42.726 13.997 70.909 1.00 93.06 683 ARG A C 1
ATOM 5099 O O . ARG A 1 683 ? -42.614 12.770 70.901 1.00 93.06 683 ARG A O 1
ATOM 5106 N N . PRO A 1 684 ? -41.984 14.785 71.708 1.00 94.38 684 PRO A N 1
ATOM 5107 C CA . PRO A 1 684 ? -40.969 14.239 72.607 1.00 94.38 684 PRO A CA 1
ATOM 5108 C C . PRO A 1 684 ? -41.610 13.353 73.681 1.00 94.38 684 PRO A C 1
ATOM 5110 O O . PRO A 1 684 ? -42.678 13.673 74.208 1.00 94.38 684 PRO A O 1
ATOM 5113 N N . VAL A 1 685 ? -40.960 12.233 73.993 1.00 94.50 685 VAL A N 1
ATOM 5114 C CA . VAL A 1 685 ? -41.386 11.258 75.002 1.00 94.50 685 VAL A CA 1
ATOM 5115 C C . VAL A 1 685 ? -40.566 11.484 76.270 1.00 94.50 685 VAL A C 1
ATOM 5117 O O . VAL A 1 685 ? -39.357 11.281 76.275 1.00 94.50 685 VAL A O 1
ATOM 5120 N N . GLY A 1 686 ? -41.223 11.919 77.348 1.00 89.50 686 GLY A N 1
ATOM 5121 C CA . GLY A 1 686 ? -40.530 12.440 78.534 1.00 89.50 686 GLY A CA 1
ATOM 5122 C C . GLY A 1 686 ? -39.832 11.404 79.425 1.00 89.50 686 GLY A C 1
ATOM 5123 O O . GLY A 1 686 ? -38.951 11.776 80.191 1.00 89.50 686 GLY A O 1
ATOM 5124 N N . ASN A 1 687 ? -40.216 10.123 79.374 1.00 91.81 687 ASN A N 1
ATOM 5125 C CA . ASN A 1 687 ? -39.585 9.059 80.165 1.00 91.81 687 ASN A CA 1
ATOM 5126 C C . ASN A 1 687 ? -39.862 7.651 79.600 1.00 91.81 687 ASN A C 1
ATOM 5128 O O . ASN A 1 687 ? -40.720 7.458 78.734 1.00 91.81 687 ASN A O 1
ATOM 5132 N N . TRP A 1 688 ? -39.146 6.651 80.127 1.00 91.56 688 TRP A N 1
ATOM 5133 C CA . TRP A 1 688 ? -39.249 5.248 79.707 1.00 91.56 688 TRP A CA 1
ATOM 5134 C C . TRP A 1 688 ? -40.645 4.645 79.916 1.00 91.56 688 TRP A C 1
ATOM 5136 O O . TRP A 1 688 ? -41.158 3.968 79.027 1.00 91.56 688 TRP A O 1
ATOM 5146 N N . ALA A 1 689 ? -41.303 4.925 81.047 1.00 93.88 689 ALA A N 1
ATOM 5147 C CA . ALA A 1 689 ? -42.649 4.414 81.323 1.00 93.88 689 ALA A CA 1
ATOM 5148 C C . ALA A 1 689 ? -43.663 4.892 80.268 1.00 93.88 689 ALA A C 1
ATOM 5150 O O . ALA A 1 689 ? -44.488 4.110 79.785 1.00 93.88 689 ALA A O 1
ATOM 5151 N N . ARG A 1 690 ? -43.553 6.156 79.836 1.00 94.50 690 ARG A N 1
ATOM 5152 C CA . ARG A 1 690 ? -44.368 6.706 78.749 1.00 94.50 690 ARG A CA 1
ATOM 5153 C C . ARG A 1 690 ? -44.048 6.047 77.410 1.00 94.50 690 ARG A C 1
ATOM 5155 O O . ARG A 1 690 ? -44.977 5.724 76.675 1.00 94.50 690 ARG A O 1
ATOM 5162 N N . LEU A 1 691 ? -42.773 5.796 77.109 1.00 93.81 691 LEU A N 1
ATOM 5163 C CA . LEU A 1 691 ? -42.364 5.095 75.888 1.00 93.81 691 LEU A CA 1
ATOM 5164 C C . LEU A 1 691 ? -42.960 3.680 75.813 1.00 93.81 691 LEU A C 1
ATOM 5166 O O . LEU A 1 691 ? -43.538 3.315 74.791 1.00 93.81 691 LEU A O 1
ATOM 5170 N N . VAL A 1 692 ? -42.891 2.915 76.907 1.00 94.12 692 VAL A N 1
ATOM 5171 C CA . VAL A 1 692 ? -43.478 1.567 77.007 1.00 94.12 692 VAL A CA 1
ATOM 5172 C C . VAL A 1 692 ? -44.998 1.615 76.839 1.00 94.12 692 VAL A C 1
ATOM 5174 O O . VAL A 1 692 ? -45.559 0.822 76.082 1.00 94.12 692 VAL A O 1
ATOM 5177 N N . SER A 1 693 ? -45.667 2.582 77.474 1.00 93.62 693 SER A N 1
ATOM 5178 C CA . SER A 1 693 ? -47.108 2.812 77.311 1.00 93.62 693 SER A CA 1
ATOM 5179 C C . SER A 1 693 ? -47.480 3.092 75.848 1.00 93.62 693 SER A C 1
ATOM 5181 O O . SER A 1 693 ? -48.351 2.419 75.296 1.00 93.62 693 SER A O 1
ATOM 5183 N N . LEU A 1 694 ? -46.763 4.004 75.180 1.00 92.25 694 LEU A N 1
ATOM 5184 C CA . LEU A 1 694 ? -46.969 4.332 73.764 1.00 92.25 694 LEU A CA 1
ATOM 5185 C C . LEU A 1 694 ? -46.631 3.161 72.824 1.00 92.25 694 LEU A C 1
ATOM 5187 O O . LEU A 1 694 ? -47.183 3.076 71.730 1.00 92.25 694 LEU A O 1
ATOM 5191 N N . ASN A 1 695 ? -45.758 2.240 73.241 1.00 92.44 695 ASN A N 1
ATOM 5192 C CA . ASN A 1 695 ? -45.427 1.009 72.515 1.00 92.44 695 ASN A CA 1
ATOM 5193 C C . ASN A 1 695 ? -46.434 -0.140 72.781 1.00 92.44 695 ASN A C 1
ATOM 5195 O O . ASN A 1 695 ? -46.212 -1.295 72.392 1.00 92.44 695 ASN A O 1
ATOM 5199 N N . GLY A 1 696 ? -47.552 0.155 73.455 1.00 91.75 696 GLY A N 1
ATOM 5200 C CA . GLY A 1 696 ? -48.587 -0.818 73.805 1.00 91.75 696 GLY A CA 1
ATOM 5201 C C . GLY A 1 696 ? -48.143 -1.802 74.888 1.00 91.75 696 GLY A C 1
ATOM 5202 O O . GLY A 1 696 ? -48.392 -2.996 74.754 1.00 91.75 696 GLY A O 1
ATOM 5203 N N . GLY A 1 697 ? -47.422 -1.317 75.905 1.00 91.50 697 GLY A N 1
ATOM 5204 C CA . GLY A 1 697 ? -46.934 -2.104 77.046 1.00 91.50 697 GLY A CA 1
ATOM 5205 C C . GLY A 1 697 ? -45.639 -2.883 76.790 1.00 91.50 697 GLY A C 1
ATOM 5206 O O . GLY A 1 697 ? -45.150 -3.574 77.678 1.00 91.50 697 GLY A O 1
ATOM 5207 N N . ARG A 1 698 ? -45.064 -2.782 75.588 1.00 92.56 698 ARG A N 1
ATOM 5208 C CA . ARG A 1 698 ? -43.865 -3.528 75.183 1.00 92.56 698 ARG A CA 1
ATOM 5209 C C . ARG A 1 698 ? -42.576 -2.805 75.570 1.00 92.56 698 ARG A C 1
ATOM 5211 O O . ARG A 1 698 ? -42.423 -1.614 75.294 1.00 92.56 698 ARG A O 1
ATOM 5218 N N . THR A 1 699 ? -41.621 -3.547 76.122 1.00 92.19 699 THR A N 1
ATOM 5219 C CA . THR A 1 699 ? -40.313 -3.042 76.574 1.00 92.19 699 THR A CA 1
ATOM 5220 C C . THR A 1 699 ? -39.249 -2.980 75.471 1.00 92.19 699 THR A C 1
ATOM 5222 O O . THR A 1 699 ? -38.135 -2.537 75.729 1.00 92.19 699 THR A O 1
ATOM 5225 N N . ASP A 1 700 ? -39.585 -3.365 74.234 1.00 90.06 700 ASP A N 1
ATOM 5226 C CA . ASP A 1 700 ? -38.703 -3.376 73.061 1.00 90.06 700 ASP A CA 1
ATOM 5227 C C . ASP A 1 700 ? -39.151 -2.362 71.976 1.00 90.06 700 ASP A C 1
ATOM 5229 O O . ASP A 1 700 ? -39.615 -2.755 70.897 1.00 90.06 700 ASP A O 1
ATOM 5233 N N . PRO A 1 701 ? -39.064 -1.039 72.224 1.00 91.25 701 PRO A N 1
ATOM 5234 C CA . PRO A 1 701 ? -39.485 -0.033 71.251 1.00 91.25 701 PRO A CA 1
ATOM 5235 C C . PRO A 1 701 ? -38.664 -0.113 69.961 1.00 91.25 701 PRO A C 1
ATOM 5237 O O . PRO A 1 701 ? -37.446 -0.290 69.975 1.00 91.25 701 PRO A O 1
ATOM 5240 N N . ILE A 1 702 ? -39.342 0.046 68.823 1.00 91.00 702 ILE A N 1
ATOM 5241 C CA . ILE A 1 702 ? -38.683 0.173 67.523 1.00 91.00 702 ILE A CA 1
ATOM 5242 C C . ILE A 1 702 ? -38.362 1.647 67.317 1.00 91.00 702 ILE A C 1
ATOM 5244 O O . ILE A 1 702 ? -39.276 2.456 67.170 1.00 91.00 702 ILE A O 1
ATOM 5248 N N . ILE A 1 703 ? -37.073 1.982 67.308 1.00 91.44 703 ILE A N 1
ATOM 5249 C CA . ILE A 1 703 ? -36.592 3.358 67.181 1.00 91.44 703 ILE A CA 1
ATOM 5250 C C . ILE A 1 703 ? -35.767 3.482 65.896 1.00 91.44 703 ILE A C 1
ATOM 5252 O O . ILE A 1 703 ? -34.761 2.792 65.733 1.00 91.44 703 ILE A O 1
ATOM 5256 N N . ALA A 1 704 ? -36.190 4.358 64.985 1.00 91.69 704 ALA A N 1
ATOM 5257 C CA . ALA A 1 704 ? -35.418 4.747 63.810 1.00 91.69 704 ALA A CA 1
ATOM 5258 C C . ALA A 1 704 ? -34.559 5.978 64.140 1.00 91.69 704 ALA A C 1
ATOM 5260 O O . ALA A 1 704 ? -35.075 6.998 64.597 1.00 91.69 704 ALA A O 1
ATOM 5261 N N . VAL A 1 705 ? -33.250 5.873 63.918 1.00 91.94 705 VAL A N 1
ATOM 5262 C CA . VAL A 1 705 ? -32.285 6.929 64.257 1.00 91.94 705 VAL A CA 1
ATOM 5263 C C . VAL A 1 705 ? -31.901 7.693 62.998 1.00 91.94 705 VAL A C 1
ATOM 5265 O O . VAL A 1 705 ? -31.314 7.114 62.085 1.00 91.94 705 VAL A O 1
ATOM 5268 N N . TYR A 1 706 ? -32.272 8.965 62.947 1.00 92.56 706 TYR A N 1
ATOM 5269 C CA . TYR A 1 706 ? -32.023 9.876 61.831 1.00 92.56 706 TYR A CA 1
ATOM 5270 C C . TYR A 1 706 ? -30.837 10.797 62.135 1.00 92.56 706 TYR A C 1
ATOM 5272 O O . TYR A 1 706 ? -30.418 10.907 63.283 1.00 92.56 706 TYR A O 1
ATOM 5280 N N . ASP A 1 707 ? -30.310 11.483 61.124 1.00 92.19 707 ASP A N 1
ATOM 5281 C CA . ASP A 1 707 ? -29.451 12.639 61.370 1.00 92.19 707 ASP A CA 1
ATOM 5282 C C . ASP A 1 707 ? -30.275 13.827 61.896 1.00 92.19 707 ASP A C 1
ATOM 5284 O O . ASP A 1 707 ? -31.489 13.931 61.663 1.00 92.19 707 ASP A O 1
ATOM 5288 N N . VAL A 1 708 ? -29.594 14.742 62.587 1.00 91.19 708 VAL A N 1
ATOM 5289 C CA . VAL A 1 708 ? -30.199 15.935 63.196 1.00 91.19 708 VAL A CA 1
ATOM 5290 C C . VAL A 1 708 ? -31.021 16.752 62.193 1.00 91.19 708 VAL A C 1
ATOM 5292 O O . VAL A 1 708 ? -32.138 17.159 62.517 1.00 91.19 708 VAL A O 1
ATOM 5295 N N . ALA A 1 709 ? -30.522 16.975 60.973 1.00 90.75 709 ALA A N 1
ATOM 5296 C CA . ALA A 1 709 ? -31.187 17.827 59.988 1.00 90.75 709 ALA A CA 1
ATOM 5297 C C . ALA A 1 709 ? -32.459 17.169 59.431 1.00 90.75 709 ALA A C 1
ATOM 5299 O O . ALA A 1 709 ? -33.521 17.801 59.395 1.00 90.75 709 ALA A O 1
ATOM 5300 N N . THR A 1 710 ? -32.392 15.883 59.072 1.00 90.81 710 THR A N 1
ATOM 5301 C CA . THR A 1 710 ? -33.563 15.130 58.606 1.00 90.81 710 THR A CA 1
ATOM 5302 C C . THR A 1 710 ? -34.643 15.089 59.678 1.00 90.81 710 THR A C 1
ATOM 5304 O O . THR A 1 710 ? -35.809 15.350 59.377 1.00 90.81 710 THR A O 1
ATOM 5307 N N . LEU A 1 711 ? -34.291 14.825 60.942 1.00 90.25 711 LEU A N 1
ATOM 5308 C CA . LEU A 1 711 ? -35.293 14.805 62.005 1.00 90.25 711 LEU A CA 1
ATOM 5309 C C . LEU A 1 711 ? -35.849 16.202 62.307 1.00 90.25 711 LEU A C 1
ATOM 5311 O O . LEU A 1 711 ? -37.043 16.334 62.593 1.00 90.25 711 LEU A O 1
ATOM 5315 N N . ALA A 1 712 ? -35.018 17.248 62.273 1.00 90.69 712 ALA A N 1
ATOM 5316 C CA . ALA A 1 712 ? -35.433 18.635 62.495 1.00 90.69 712 ALA A CA 1
ATOM 5317 C C . ALA A 1 712 ? -36.462 19.119 61.464 1.00 90.69 712 ALA A C 1
ATOM 5319 O O . ALA A 1 712 ? -37.334 19.909 61.818 1.00 90.69 712 ALA A O 1
ATOM 5320 N N . SER A 1 713 ? -36.421 18.589 60.237 1.00 90.62 713 SER A N 1
ATOM 5321 C CA . SER A 1 713 ? -37.384 18.921 59.178 1.00 90.62 713 SER A CA 1
ATOM 5322 C C . SER A 1 713 ? -38.829 18.480 59.467 1.00 90.62 713 SER A C 1
ATOM 5324 O O . SER A 1 713 ? -39.763 18.967 58.829 1.00 90.62 713 SER A O 1
ATOM 5326 N N . LEU A 1 714 ? -39.042 17.571 60.427 1.00 90.56 714 LEU A N 1
ATOM 5327 C CA . LEU A 1 714 ? -40.378 17.091 60.777 1.00 90.56 714 LEU A CA 1
ATOM 5328 C C . LEU A 1 714 ? -41.133 18.092 61.675 1.00 90.56 714 LEU A C 1
ATOM 5330 O O . LEU A 1 714 ? -40.564 18.570 62.665 1.00 90.56 714 LEU A O 1
ATOM 5334 N N . PRO A 1 715 ? -42.437 18.336 61.428 1.00 90.88 715 PRO A N 1
ATOM 5335 C CA . PRO A 1 715 ? -43.259 19.200 62.275 1.00 90.88 715 PRO A CA 1
ATOM 5336 C C . PRO A 1 715 ? -43.270 18.733 63.733 1.00 90.88 715 PRO A C 1
ATOM 5338 O O . PRO A 1 715 ? -43.469 17.549 64.003 1.00 90.88 715 PRO A O 1
ATOM 5341 N N . SER A 1 716 ? -43.093 19.652 64.682 1.00 91.19 716 SER A N 1
ATOM 5342 C CA . SER A 1 716 ? -43.060 19.333 66.117 1.00 91.19 716 SER A CA 1
ATOM 5343 C C . SER A 1 716 ? -44.403 19.617 66.792 1.00 91.19 716 SER A C 1
ATOM 5345 O O . SER A 1 716 ? -45.050 20.622 66.509 1.00 91.19 716 SER A O 1
ATOM 5347 N N . GLY A 1 717 ? -44.826 18.729 67.690 1.00 87.75 717 GLY A N 1
ATOM 5348 C CA . GLY A 1 717 ? -46.020 18.880 68.523 1.00 87.75 717 GLY A CA 1
ATOM 5349 C C . GLY A 1 717 ? -45.676 18.926 70.013 1.00 87.75 717 GLY A C 1
ATOM 5350 O O . GLY A 1 717 ? -44.524 18.741 70.405 1.00 87.75 717 GLY A O 1
ATOM 5351 N N . LYS A 1 718 ? -46.689 19.145 70.862 1.00 86.44 718 LYS A N 1
ATOM 5352 C CA . LYS A 1 718 ? -46.542 19.045 72.328 1.00 86.44 718 LYS A CA 1
ATOM 5353 C C . LYS A 1 718 ? -46.084 17.636 72.739 1.00 86.44 718 LYS A C 1
ATOM 5355 O O . LYS A 1 718 ? -46.324 16.686 71.998 1.00 86.44 718 LYS A O 1
ATOM 5360 N N . ALA A 1 719 ? -45.444 17.510 73.905 1.00 84.06 719 ALA A N 1
ATOM 5361 C CA . ALA A 1 719 ? -44.965 16.230 74.441 1.00 84.06 719 ALA A CA 1
ATOM 5362 C C . ALA A 1 719 ? -46.053 15.135 74.428 1.00 84.06 719 ALA A C 1
ATOM 5364 O O . ALA A 1 719 ? -47.237 15.432 74.601 1.00 84.06 719 ALA A O 1
ATOM 5365 N N . ALA A 1 720 ? -45.629 13.897 74.149 1.00 79.31 720 ALA A N 1
ATOM 5366 C CA . ALA A 1 720 ? -46.493 12.769 73.789 1.00 79.31 720 ALA A CA 1
ATOM 5367 C C . ALA A 1 720 ? -47.203 12.110 74.970 1.00 79.31 720 ALA A C 1
ATOM 5369 O O . ALA A 1 720 ? -46.547 11.765 75.979 1.00 79.31 720 ALA A O 1
#

Organism: NCBI:txid2935737

Radius of gyration: 52.87 Å; chains: 1; bounding box: 120×51×140 Å

Sequence (720 aa):
MPMGIDVSGWQGNVNWAAQRNNGVRFAYVKASEGTSAMNDYFGQQYNGAAAVGILRGAYHYARPDLSSGASEARTFANSGGGWAADGRTLPGVLDLEAGTPRTSGTCYGKTPGQLTAWTRDFTSTYKALTGRDAVIYTGYYFWQDCLGGTASFSGTNPLWIAAYGAAANNVYIPGGWPQYTFWQYTSDGGDQNVFNGSYSQLQAFAATAGSEPGTLLVKGTSDPTIYMLSGSSKYAIPDWATFLRYQGVSALLTLDDGYLARLTTGPAVGRFVRSPDGTISLLNGGALNRVPNCSMMNDFGGGNCTNWVPLSNTQLARFSKGPELANAVLLPGSRNLFVKGGATREYFDVSALTQAGLPTRQISLPEDMFTSVPRGTPIMRADSIAIDRETGTPYLYTLGQLHALPVSVNKENVWTRSLAVYHMDAVSLGKLKKTGPYTGWAANASGSKAYLVGSEKKFQLTSAPNWGVSVTTMSDGLLALIANGSRISLPALISIDTSANIYALDGGKFRQISDWATLTNLFGPTLPPIVDLPPMVTNSLAPAAPILPTGKLYVAPTSPMVYLSDGTGSMVPLPNFSIASRLGINGYTHVSTASLAPYRISNQVLTPVLNCNGGKYLQRNGKFVRLSTSVSSTGLLPSTALARSTCQALGVPASGFTTVSRPVFVMDDASSTVYSLQGKTKRPVGNWARLVSLNGGRTDPIIAVYDVATLASLPSGKAA

Secondary structure (DSSP, 8-state):
--EEEEE-GGG-S--HHHHHHTTEEEEEEEEEETTTEE-TTHHHHHHHHHHTT-EEEEEEE--TTTS-HHHHHHHHIIIII---TTTTBPPPEEE--S-SSGGG-GGGG--HHHHHHHHHHHHHHHHHHHSSPPEEEEEHHHHHHHHTT--TTTTTSPEEEE-TT--GGGPPP-TT-SS-SEEEEE-TTS-EEEESS-HHHHHHHHH-SS---SS-EEEESS---EEEEETTEEEE--SHHHHHHHTTS-PEEEE-HHHHHTSEE-PPP-SEEE-TTS-EEEEETTEEEE--SHHHHHHTT-TTS---EE--HHHHTTSEEEPPP-SEEEETTTEEEEEETTEEEEB--HHHHHHTT----EEE--GGGGTTSPB---BPPSSEEEEETTT--EEEEETTEEEE--HHHHHH-GGGGGS-EEEE-HHHHTTSEEESPP-SEEE-TTSS-EEEE-SSEEEEBSS----SSPPEE--HHHHHTSEE---B-SSEEEEETT-S-EEEEETTEEEEE-SHHHHHHHH-SSPPPPEEE-HHHHHTSEE---BPPTT-EEE-TT-S-EEEEETTTEEEEES-HHHHHHTT----EE--HHHHTTSEEPSSPP-SEEEETTEEEEEETTEEEEEPHHHHTTS-S--EE--HHHHHHTT--SSSPPEE-S-EEEEESS----EEEETTEEEE--SHHHHHHHTTS-SS-EEEEE-HHHHHTSPB-S--

InterPro domains:
  IPR002053 Glycoside hydrolase, family 25 [PF01183] (5-190)
  IPR002053 Glycoside hydrolase, family 25 [PS51904] (1-210)
  IPR017853 Glycoside hydrolase superfamily [SSF51445] (3-206)
  IPR018077 Glycoside hydrolase, family 25 subgroup [SM00641] (2-113)